Protein AF-A0A2E7MAZ6-F1 (afdb_monomer)

Solvent-accessible surface area (backbone atoms only — not comparable to full-atom values): 38124 Å² total; per-residue (Å²): 131,91,80,91,86,88,82,80,90,71,82,78,74,77,68,75,75,77,74,72,50,47,67,46,66,62,36,92,78,31,41,30,35,18,23,50,68,28,89,86,17,39,74,61,74,89,71,84,34,80,37,63,70,67,78,43,42,62,88,30,71,50,80,45,67,41,84,49,76,41,51,55,92,92,40,78,37,49,43,38,35,44,38,34,33,34,31,38,34,52,65,90,69,90,69,79,79,62,50,73,58,41,80,72,74,73,48,91,46,25,34,45,19,65,44,19,26,48,25,20,28,66,75,26,93,89,30,35,40,25,44,26,57,47,80,55,88,68,59,26,36,26,27,42,31,35,39,46,25,19,40,65,92,64,86,26,36,32,24,39,29,40,40,40,36,54,72,79,35,33,36,37,28,35,28,68,35,34,69,30,88,37,93,74,45,26,20,38,23,58,19,24,24,34,39,33,61,42,86,44,60,47,69,80,42,51,55,37,63,75,54,49,60,69,30,18,37,28,39,40,60,54,66,95,82,68,68,82,74,85,77,90,84,93,80,76,97,74,89,80,89,80,88,85,89,79,94,77,93,75,94,75,91,74,73,81,78,77,82,76,78,90,83,69,58,58,76,54,71,69,78,63,32,69,90,69,40,76,42,70,74,42,62,69,34,27,72,73,42,74,64,55,80,72,83,44,46,24,24,55,85,79,66,57,34,79,82,37,46,68,59,73,76,81,56,26,49,76,75,38,25,74,44,45,78,43,79,68,30,23,69,83,40,73,59,55,82,74,79,48,47,22,27,40,79,82,57,54,47,68,88,40,49,72,61,71,72,84,54,23,50,74,77,43,22,78,43,43,82,38,75,64,31,21,68,80,39,70,54,53,81,74,84,44,42,20,30,43,84,83,58,65,31,74,46,76,44,64,57,69,72,82,54,16,59,60,78,44,23,79,45,55,73,39,74,68,37,25,67,78,36,76,62,57,79,76,84,46,48,24,29,45,85,77,64,60,36,72,54,80,50,68,59,70,71,82,49,18,53,61,77,47,20,80,43,41,81,39,70,64,30,26,70,76,42,70,54,49,79,81,72,48,54,21,28,48,85,82,57,60,37,71,41,74,51,69,56,70,73,82,52,18,58,61,75,50,22,80,42,48,85,36,72,74,30,29,72,74,42,79,63,59,58,76,71,83,54,54,21,29,51,85,82,62,53,48,68,79,84,82,86,87,89,88,84,90,87,86,88,85,90,82,90,85,81,87,83,91,89,81,90,86,88,90,82,81,89,82,87,84,88,82,86,87,86,83,84,87,90,83,88,81,89,84,86,83,89,87,81,90,82,91,82,90,82,91,84,91,88,86,88,87,85,92,77,90,82,89,86,90,83,88,84,90,84,92,81,82,88,80,90,80,85,133

Sequence (614 aa):
MLRFLCCLLTPFLFLPCMAHAATGGPDSFGYTWADSSSSEGPSFNYLFAPGSDLELDDDDTAVVDIGFDFEFYGTLYSQVRVQSNGAITFGDSSSQLPYYNSCPMESSSPVAAPFWDDLDPSNSSSGGVYAGTTGVAPNRIFIAEWWLVMNFGDTGDVSVQVQLHEADNHLEFHYQDVDLDSGDQDQGASATIGIGDGVTFSDYSCNTAQVADSMAIGYFPPIDGAATGSGGDTAGDVTDDDSDTGSGGTTDDTPAPPPAPLDCIDTDLDGQCQDTDCDDWDPLVYPGATEVCDGFDNNCDGQVDEGYDLDNDGWATCDGDCDDQDWTLRPDAAEICDGIDNNCDGSSDEGFDADGDGWSTCEGDCDDSSWAVHPNASESCNGADDNCDGSVDEGADADNDGWSSCDGDCDDTNELVSPTTPEECNGLDDNCDGAIDESEDNDGDGWSVCDGDCNDNLAGIHPGASEVCDGLDTDCDGINNDASDADGDGFSSCDGDCNDDSIEVFPGAVEVPDDGIDQDCDGSDEQAGSAPDETEEDNPEETSDNPDQHEEFDDYFEAPDTEDDEAPVYTGAVLGCSCSVGRASIVSPHQLGGLALFMGLLPLRRRRSRSKAT

Foldseek 3Di:
DDDDDDDDDDPPPPPPPLDDFDKDDPWPLGKIKTKCSDPPWDFFDDDDAPFDFPLAFFFGKDKDAQCDFFADSNDTARIWIDTQQQKIFTDDDPDRDDQQADVQHADQTWIAGLWGHRWGQVPQPPWGWHWHWDDDPPWIKTKIWGPQIAHPPAQFGFTKMKIATNPQNKIKIHGQDQPRVDVCCGQNLQTWGWTDGNPIIDTPDHNHNDHHHRMMMMMHGHDPPPRPPDDDDDDDDDDDDDDDDDDDDDDDDDDDDDPDDDDFDQQCPLPDGPVQFPDSNDSQAGQQHDADQDQDNSNPPPDHRPPQQQCPLPAGVVNQFPDSNDSQADLPHDADLDQDNRNSPPDHPPPQQQCPLPAGVSNQFPDSNDNQADLPHDQDLDFDPRNNPVDHSPADQQCPLPDHVNNQFPDSNDNQAECPHDADLDQDNRNNPPDGRDDDLQCPLPADVSNQFPDSVDNQAEQPHAADLPQDNRNNPPDHRPHDQQCPLPAHVNNQFPCSVDNQAEQPHDADAPPPDHRNNPPDRDHDDDDDDDDDDDDDDDDDDDDDDDDDDDDDDDDDDDDDDDDDDDDDDDDDDDDDDDDDDDDDDDDDDDDDDDDDDDDDDDDDDDDDDD

Nearest PDB structures (foldseek):
  7oui-assembly1_o  TM=1.399E-01  e=5.921E-01  Arabidopsis thaliana
  3zo9-assembly1_B  TM=2.564E-01  e=7.587E+00  Mycolicibacterium smegmatis
  6w0p-assembly1_B  TM=2.300E-01  e=8.457E+00  gut metagenome

Structure (mmCIF, N/CA/C/O backbone):
data_AF-A0A2E7MAZ6-F1
#
_entry.id   AF-A0A2E7MAZ6-F1
#
loop_
_atom_site.group_PDB
_atom_site.id
_atom_site.type_symbol
_atom_site.label_atom_id
_atom_site.label_alt_id
_atom_site.label_comp_id
_atom_site.label_asym_id
_atom_site.label_entity_id
_atom_site.label_seq_id
_atom_site.pdbx_PDB_ins_code
_atom_site.Cartn_x
_atom_site.Cartn_y
_atom_site.Cartn_z
_atom_site.occupancy
_atom_site.B_iso_or_equiv
_atom_site.auth_seq_id
_atom_site.auth_comp_id
_atom_site.auth_asym_id
_atom_site.auth_atom_id
_atom_site.pdbx_PDB_model_num
ATOM 1 N N . MET A 1 1 ? 45.938 56.607 -20.551 1.00 33.94 1 MET A N 1
ATOM 2 C CA . MET A 1 1 ? 45.201 56.629 -21.837 1.00 33.94 1 MET A CA 1
ATOM 3 C C . MET A 1 1 ? 44.448 55.316 -21.945 1.00 33.94 1 MET A C 1
ATOM 5 O O . MET A 1 1 ? 45.128 54.330 -21.743 1.00 33.94 1 MET A O 1
ATOM 9 N N . LEU A 1 2 ? 43.146 55.345 -22.286 1.00 35.81 2 LEU A N 1
ATOM 10 C CA . LEU A 1 2 ? 42.372 54.296 -22.999 1.00 35.81 2 LEU A CA 1
ATOM 11 C C . LEU A 1 2 ? 42.392 52.839 -22.439 1.00 35.81 2 LEU A C 1
ATOM 13 O O . LEU A 1 2 ? 43.455 52.286 -22.223 1.00 35.81 2 LEU A O 1
ATOM 17 N N . ARG A 1 3 ? 41.277 52.107 -22.268 1.00 35.22 3 ARG A N 1
ATOM 18 C CA . ARG A 1 3 ? 39.833 52.343 -22.511 1.00 35.22 3 ARG A CA 1
ATOM 19 C C . ARG A 1 3 ? 38.990 51.550 -21.494 1.00 35.22 3 ARG A C 1
ATOM 21 O O . ARG A 1 3 ? 39.388 50.466 -21.092 1.00 35.22 3 ARG A O 1
ATOM 28 N N . PHE A 1 4 ? 37.798 52.061 -21.185 1.00 39.59 4 PHE A N 1
ATOM 29 C CA . PHE A 1 4 ? 36.647 51.247 -20.768 1.00 39.59 4 PHE A CA 1
ATOM 30 C C . PHE A 1 4 ? 36.133 50.421 -21.959 1.00 39.59 4 PHE A C 1
ATOM 32 O O . PHE A 1 4 ? 36.041 50.975 -23.058 1.00 39.59 4 PHE A O 1
ATOM 39 N N . LEU A 1 5 ? 35.665 49.192 -21.725 1.00 37.31 5 LEU A N 1
ATOM 40 C CA . LEU A 1 5 ? 34.431 48.708 -22.354 1.00 37.31 5 LEU A CA 1
ATOM 41 C C . LEU A 1 5 ? 33.752 47.644 -21.480 1.00 37.31 5 LEU A C 1
ATOM 43 O O . LEU A 1 5 ? 34.419 46.913 -20.757 1.00 37.31 5 LEU A O 1
ATOM 47 N N . CYS A 1 6 ? 32.424 47.622 -21.537 1.00 34.53 6 CYS A N 1
ATOM 48 C CA . CYS A 1 6 ? 31.530 46.751 -20.784 1.00 34.53 6 CYS A CA 1
ATOM 49 C C . CYS A 1 6 ? 30.925 45.702 -21.731 1.00 34.53 6 CYS A C 1
ATOM 51 O O . CYS A 1 6 ? 30.492 46.082 -22.816 1.00 34.53 6 CYS A O 1
ATOM 53 N N . CYS A 1 7 ? 30.857 44.445 -21.289 1.00 31.42 7 CYS A N 1
ATOM 54 C CA . CYS A 1 7 ? 29.905 43.415 -21.726 1.00 31.42 7 CYS A CA 1
ATOM 55 C C . CYS A 1 7 ? 29.538 42.646 -20.444 1.00 31.42 7 CYS A C 1
ATOM 57 O O . CYS A 1 7 ? 30.427 42.114 -19.788 1.00 31.42 7 CYS A O 1
ATOM 59 N N . LEU A 1 8 ? 28.348 42.871 -19.885 1.00 35.19 8 LEU A N 1
ATOM 60 C CA . LEU A 1 8 ? 27.109 42.139 -20.189 1.00 35.19 8 LEU A CA 1
ATOM 61 C C . LEU A 1 8 ? 27.181 40.677 -19.737 1.00 35.19 8 LEU A C 1
ATOM 63 O O . LEU A 1 8 ? 27.746 39.835 -20.427 1.00 35.19 8 LEU A O 1
ATOM 67 N N . LEU A 1 9 ? 26.560 40.413 -18.581 1.00 39.41 9 LEU A N 1
ATOM 68 C CA . LEU A 1 9 ? 26.116 39.072 -18.227 1.00 39.41 9 LEU A CA 1
ATOM 69 C C . LEU A 1 9 ? 25.079 38.621 -19.258 1.00 39.41 9 LEU A C 1
ATOM 71 O O . LEU A 1 9 ? 24.109 39.335 -19.513 1.00 39.41 9 LEU A O 1
ATOM 75 N N . THR A 1 10 ? 25.258 37.417 -19.775 1.00 39.41 10 THR A N 1
ATOM 76 C CA . THR A 1 10 ? 24.179 36.591 -20.314 1.00 39.41 10 THR A CA 1
ATOM 77 C C . THR A 1 10 ? 24.001 35.423 -19.351 1.00 39.41 10 THR A C 1
ATOM 79 O O . THR A 1 10 ? 25.006 34.771 -19.051 1.00 39.41 10 THR A O 1
ATOM 82 N N . PRO A 1 11 ? 22.786 35.129 -18.857 1.00 39.31 11 PRO A N 1
ATOM 83 C CA . PRO A 1 11 ? 22.536 33.800 -18.330 1.00 39.31 11 PRO A CA 1
ATOM 84 C C . PRO A 1 11 ? 22.680 32.834 -19.508 1.00 39.31 11 PRO A C 1
ATOM 86 O O . PRO A 1 11 ? 22.062 33.037 -20.555 1.00 39.31 11 PRO A O 1
ATOM 89 N N . PHE A 1 12 ? 23.518 31.811 -19.361 1.00 40.22 12 PHE A N 1
ATOM 90 C CA . PHE A 1 12 ? 23.311 30.610 -20.156 1.00 40.22 12 PHE A CA 1
ATOM 91 C C . PHE A 1 12 ? 21.953 30.070 -19.713 1.00 40.22 12 PHE A C 1
ATOM 93 O O . PHE A 1 12 ? 21.807 29.677 -18.556 1.00 40.22 12 PHE A O 1
ATOM 100 N N . LEU A 1 13 ? 20.960 30.086 -20.608 1.00 36.66 13 LEU A N 1
ATOM 101 C CA . LEU A 1 13 ? 19.926 29.072 -20.497 1.00 36.66 13 LEU A CA 1
ATOM 102 C C . LEU A 1 13 ? 20.668 27.745 -20.627 1.00 36.66 13 LEU A C 1
ATOM 104 O O . LEU A 1 13 ? 21.260 27.472 -21.672 1.00 36.66 13 LEU A O 1
ATOM 108 N N . PHE A 1 14 ? 20.621 26.940 -19.571 1.00 38.75 14 PHE A N 1
ATOM 109 C CA . PHE A 1 14 ? 20.530 25.512 -19.788 1.00 38.75 14 PHE A CA 1
ATOM 110 C C . PHE A 1 14 ? 19.242 25.324 -20.592 1.00 38.75 14 PHE A C 1
ATOM 112 O O . PHE A 1 14 ? 18.145 25.429 -20.048 1.00 38.75 14 PHE A O 1
ATOM 119 N N . LEU A 1 15 ? 19.374 25.125 -21.906 1.00 33.94 15 LEU A N 1
ATOM 120 C CA . LEU A 1 15 ? 18.470 24.165 -22.514 1.00 33.94 15 LEU A CA 1
ATOM 121 C C . LEU A 1 15 ? 18.765 22.864 -21.757 1.00 33.94 15 LEU A C 1
ATOM 123 O O . LEU A 1 15 ? 19.952 22.517 -21.676 1.00 33.94 15 LEU A O 1
ATOM 127 N N . PRO A 1 16 ? 17.766 22.168 -21.188 1.00 36.06 16 PRO A N 1
ATOM 128 C CA . PRO A 1 16 ? 17.973 20.753 -20.944 1.00 36.06 16 PRO A CA 1
ATOM 129 C C . PRO A 1 16 ? 18.446 20.164 -22.274 1.00 36.06 16 PRO A C 1
ATOM 131 O O . PRO A 1 16 ? 17.926 20.519 -23.340 1.00 36.06 16 PRO A O 1
ATOM 134 N N . CYS A 1 17 ? 19.479 19.324 -22.231 1.00 33.56 17 CYS A N 1
ATOM 135 C CA . CYS A 1 17 ? 19.662 18.417 -23.347 1.00 33.56 17 CYS A CA 1
ATOM 136 C C . CYS A 1 17 ? 18.341 17.658 -23.434 1.00 33.56 17 CYS A C 1
ATOM 138 O O . CYS A 1 17 ? 17.930 17.080 -22.432 1.00 33.56 17 CYS A O 1
ATOM 140 N N . MET A 1 18 ? 17.646 17.734 -24.570 1.00 36.84 18 MET A N 1
ATOM 141 C CA . MET A 1 18 ? 16.598 16.759 -24.829 1.00 36.84 18 MET A CA 1
ATOM 142 C C . MET A 1 18 ? 17.312 15.415 -24.760 1.00 36.84 18 MET A C 1
ATOM 144 O O . MET A 1 18 ? 18.215 15.171 -25.567 1.00 36.84 18 MET A O 1
ATOM 148 N N . ALA A 1 19 ? 17.001 14.626 -23.730 1.00 43.47 19 ALA A N 1
ATOM 149 C CA . ALA A 1 19 ? 17.324 13.216 -23.749 1.00 43.47 19 ALA A CA 1
ATOM 150 C C . ALA A 1 19 ? 16.700 12.680 -25.040 1.00 43.47 19 ALA A C 1
ATOM 152 O O . ALA A 1 19 ? 15.557 13.006 -25.367 1.00 43.47 19 ALA A O 1
ATOM 153 N N . HIS A 1 20 ? 17.501 11.992 -25.845 1.00 46.59 20 HIS A N 1
ATOM 154 C CA . HIS A 1 20 ? 16.918 11.194 -26.907 1.00 46.59 20 HIS A CA 1
ATOM 155 C C . HIS A 1 20 ? 16.289 10.002 -26.203 1.00 46.59 20 HIS A C 1
ATOM 157 O O . HIS A 1 20 ? 17.017 9.322 -25.485 1.00 46.59 20 HIS A O 1
ATOM 163 N N . ALA A 1 21 ? 14.992 9.789 -26.429 1.00 57.53 21 ALA A N 1
ATOM 164 C CA . ALA A 1 21 ? 14.319 8.536 -26.126 1.00 57.53 21 ALA A CA 1
ATOM 165 C C . ALA A 1 21 ? 15.233 7.373 -26.525 1.00 57.53 21 ALA A C 1
ATOM 167 O O . ALA A 1 21 ? 15.625 7.285 -27.697 1.00 57.53 21 ALA A O 1
ATOM 168 N N . ALA A 1 22 ? 15.645 6.544 -25.565 1.00 82.88 22 ALA A N 1
ATOM 169 C CA . ALA A 1 22 ? 16.518 5.423 -25.863 1.00 82.88 22 ALA A CA 1
ATOM 170 C C . ALA A 1 22 ? 15.666 4.172 -26.068 1.00 82.88 22 ALA A C 1
ATOM 172 O O . ALA A 1 22 ? 14.971 3.711 -25.164 1.00 82.88 22 ALA A O 1
ATOM 173 N N . THR A 1 23 ? 15.755 3.613 -27.269 1.00 90.62 23 THR A N 1
ATOM 174 C CA . THR A 1 23 ? 15.192 2.310 -27.615 1.00 90.62 23 THR A CA 1
ATOM 175 C C . THR A 1 23 ? 16.257 1.451 -28.289 1.00 90.62 23 THR A C 1
ATOM 177 O O . THR A 1 23 ? 17.228 1.962 -28.864 1.00 90.62 23 THR A O 1
ATOM 180 N N . GLY A 1 24 ? 16.092 0.134 -28.219 1.00 89.94 24 GLY A N 1
ATOM 181 C CA . GLY A 1 24 ? 17.040 -0.812 -28.787 1.00 89.94 24 GLY A CA 1
ATOM 182 C C . GLY A 1 24 ? 16.475 -2.210 -29.006 1.00 89.94 24 GLY A C 1
ATOM 183 O O . GLY A 1 24 ? 15.301 -2.495 -28.773 1.00 89.94 24 GLY A O 1
ATOM 184 N N . GLY A 1 25 ? 17.338 -3.081 -29.526 1.00 86.25 25 GLY A N 1
ATOM 185 C CA . GLY A 1 25 ? 16.929 -4.346 -30.129 1.00 86.25 25 GLY A CA 1
ATOM 186 C C . GLY A 1 25 ? 16.322 -4.167 -31.538 1.00 86.25 25 GLY A C 1
ATOM 187 O O . GLY A 1 25 ? 16.584 -3.156 -32.197 1.00 86.25 25 GLY A O 1
ATOM 188 N N . PRO A 1 26 ? 15.556 -5.156 -32.035 1.00 91.88 26 PRO A N 1
ATOM 189 C CA . PRO A 1 26 ? 15.441 -6.490 -31.457 1.00 91.88 26 PRO A CA 1
ATOM 190 C C . PRO A 1 26 ? 16.802 -7.204 -31.432 1.00 91.88 26 PRO A C 1
ATOM 192 O O . PRO A 1 26 ? 17.619 -7.043 -32.345 1.00 91.88 26 PRO A O 1
ATOM 195 N N . ASP A 1 27 ? 17.058 -7.990 -30.389 1.00 91.88 27 ASP A N 1
ATOM 196 C CA . ASP A 1 27 ? 18.211 -8.895 -30.349 1.00 91.88 27 ASP A CA 1
ATOM 197 C C . ASP A 1 27 ? 18.035 -10.103 -31.306 1.00 91.88 27 ASP A C 1
ATOM 199 O O . ASP A 1 27 ? 17.100 -10.163 -32.109 1.00 91.88 27 ASP A O 1
ATOM 203 N N . SER A 1 28 ? 18.948 -11.085 -31.280 1.00 91.06 28 SER A N 1
ATOM 204 C CA . SER A 1 28 ? 18.840 -12.255 -32.172 1.00 91.06 28 SER A CA 1
ATOM 205 C C . SER A 1 28 ? 17.736 -13.258 -31.815 1.00 91.06 28 SER A C 1
ATOM 207 O O . SER A 1 28 ? 17.499 -14.171 -32.611 1.00 91.06 28 SER A O 1
ATOM 209 N N . PHE A 1 29 ? 17.069 -13.105 -30.670 1.00 91.75 29 PHE A N 1
ATOM 210 C CA . PHE A 1 29 ? 15.860 -13.848 -30.312 1.00 91.75 29 PHE A CA 1
ATOM 211 C C . PHE A 1 29 ? 14.602 -13.058 -30.696 1.00 91.75 29 PHE A C 1
ATOM 213 O O . PHE A 1 29 ? 13.668 -13.623 -31.266 1.00 91.75 29 PHE A O 1
ATOM 220 N N . GLY A 1 30 ? 14.621 -11.750 -30.440 1.00 93.00 30 GLY A N 1
ATOM 221 C CA . GLY A 1 30 ? 13.570 -10.802 -30.777 1.00 93.00 30 GLY A CA 1
ATOM 222 C C . GLY A 1 30 ? 13.240 -9.780 -29.684 1.00 93.00 30 GLY A C 1
ATOM 223 O O . GLY A 1 30 ? 12.324 -8.996 -29.906 1.00 93.00 30 GLY A O 1
ATOM 224 N N . TYR A 1 31 ? 13.943 -9.762 -28.541 1.00 94.81 31 TYR A N 1
ATOM 225 C CA . TYR A 1 31 ? 13.659 -8.801 -27.463 1.00 94.81 31 TYR A CA 1
ATOM 226 C C . TYR A 1 31 ? 14.038 -7.377 -27.868 1.00 94.81 31 TYR A C 1
ATOM 228 O O . TYR A 1 31 ? 15.185 -7.128 -28.259 1.00 94.81 31 TYR A O 1
ATOM 236 N N . THR A 1 32 ? 13.102 -6.445 -27.717 1.00 95.75 32 THR A N 1
ATOM 237 C CA . THR A 1 32 ? 13.339 -4.996 -27.778 1.00 95.75 32 THR A CA 1
ATOM 238 C C . THR A 1 32 ? 13.430 -4.411 -26.373 1.00 95.75 32 THR A C 1
ATOM 240 O O . THR A 1 32 ? 13.006 -5.032 -25.399 1.00 95.75 32 THR A O 1
ATOM 243 N N . TRP A 1 33 ? 13.995 -3.212 -26.258 1.00 96.25 33 TRP A N 1
ATOM 244 C CA . TRP A 1 33 ? 13.977 -2.446 -25.016 1.00 96.25 33 TRP A CA 1
ATOM 245 C C . TRP A 1 33 ? 13.695 -0.970 -25.262 1.00 96.25 33 TRP A C 1
ATOM 247 O O . TRP A 1 33 ? 14.012 -0.435 -26.329 1.00 96.25 33 TRP A O 1
ATOM 257 N N . ALA A 1 34 ? 13.135 -0.313 -24.252 1.00 95.19 34 ALA A N 1
ATOM 258 C CA . ALA A 1 34 ? 12.908 1.125 -24.219 1.00 95.19 34 ALA A CA 1
ATOM 259 C C . ALA A 1 34 ? 13.096 1.647 -22.790 1.00 95.19 34 ALA A C 1
ATOM 261 O O . ALA A 1 34 ? 12.712 0.980 -21.828 1.00 95.19 34 ALA A O 1
ATOM 262 N N . ASP A 1 35 ? 13.707 2.823 -22.645 1.00 95.69 35 ASP A N 1
ATOM 263 C CA . ASP A 1 35 ? 13.816 3.498 -21.351 1.00 95.69 35 ASP A CA 1
ATOM 264 C C . ASP A 1 35 ? 12.685 4.500 -21.111 1.00 95.69 35 ASP A C 1
ATOM 266 O O . ASP A 1 35 ? 12.005 4.930 -22.042 1.00 95.69 35 ASP A O 1
ATOM 270 N N . SER A 1 36 ? 12.516 4.914 -19.856 1.00 93.75 36 SER A N 1
ATOM 271 C CA . SER A 1 36 ? 11.483 5.854 -19.402 1.00 93.75 36 SER A CA 1
ATOM 272 C C . SER A 1 36 ? 11.622 7.287 -19.954 1.00 93.75 36 SER A C 1
ATOM 274 O O . SER A 1 36 ? 10.976 8.209 -19.454 1.00 93.75 36 SER A O 1
ATOM 276 N N . SER A 1 37 ? 12.498 7.519 -20.942 1.00 90.44 37 SER A N 1
ATOM 277 C CA . SER A 1 37 ? 12.533 8.744 -21.753 1.00 90.44 37 SER A CA 1
ATOM 278 C C . SER A 1 37 ? 11.914 8.568 -23.150 1.00 90.44 37 SER A C 1
ATOM 280 O O . SER A 1 37 ? 11.806 9.544 -23.897 1.00 90.44 37 SER A O 1
ATOM 282 N N . SER A 1 38 ? 11.497 7.345 -23.489 1.00 89.00 38 SER A N 1
ATOM 283 C CA . SER A 1 38 ? 10.732 6.962 -24.678 1.00 89.00 38 SER A CA 1
ATOM 284 C C . SER A 1 38 ? 9.235 6.838 -24.373 1.00 89.00 38 SER A C 1
ATOM 286 O O . SER A 1 38 ? 8.864 6.606 -23.228 1.00 89.00 38 SER A O 1
ATOM 288 N N . SER A 1 39 ? 8.381 6.959 -25.395 1.00 85.25 39 SER A N 1
ATOM 289 C CA . SER A 1 39 ? 6.942 6.643 -25.300 1.00 85.25 39 SER A CA 1
ATOM 290 C C . SER A 1 39 ? 6.704 5.152 -25.056 1.00 85.25 39 SER A C 1
ATOM 292 O O . SER A 1 39 ? 5.852 4.786 -24.261 1.00 85.25 39 SER A O 1
ATOM 294 N N . GLU A 1 40 ? 7.531 4.310 -25.678 1.00 84.19 40 GLU A N 1
ATOM 295 C CA . GLU A 1 40 ? 7.463 2.843 -25.586 1.00 84.19 40 GLU A CA 1
ATOM 296 C C . GLU A 1 40 ? 8.086 2.289 -24.293 1.00 84.19 40 GLU A C 1
ATOM 298 O O . GLU A 1 40 ? 8.207 1.077 -24.125 1.00 84.19 40 GLU A O 1
ATOM 303 N N . GLY A 1 41 ? 8.614 3.166 -23.436 1.00 87.06 41 GLY A N 1
ATOM 304 C CA . GLY A 1 41 ? 9.313 2.791 -22.214 1.00 87.06 41 GLY A CA 1
ATOM 305 C C . GLY A 1 41 ? 8.395 2.824 -20.996 1.00 87.06 41 GLY A C 1
ATOM 306 O O . GLY A 1 41 ? 7.466 3.631 -20.946 1.00 87.06 41 GLY A O 1
ATOM 307 N N . PRO A 1 42 ? 8.665 1.995 -19.978 1.00 92.75 42 PRO A N 1
ATOM 308 C CA . PRO A 1 42 ? 7.859 1.984 -18.771 1.00 92.75 42 PRO A CA 1
ATOM 309 C C . PRO A 1 42 ? 8.036 3.275 -17.971 1.00 92.75 42 PRO A C 1
ATOM 311 O O . PRO A 1 42 ? 9.103 3.899 -17.969 1.00 92.75 42 PRO A O 1
ATOM 314 N N . SER A 1 43 ? 6.993 3.662 -17.240 1.00 93.44 43 SER A N 1
ATOM 315 C CA . SER A 1 43 ? 7.111 4.718 -16.234 1.00 93.44 43 SER A CA 1
ATOM 316 C C . SER A 1 43 ? 7.919 4.223 -15.028 1.00 93.44 43 SER A C 1
ATOM 318 O O . SER A 1 43 ? 7.917 3.036 -14.710 1.00 93.44 43 SER A O 1
ATOM 320 N N . PHE A 1 44 ? 8.623 5.124 -14.339 1.00 94.31 44 PHE A N 1
ATOM 321 C CA . PHE A 1 44 ? 9.321 4.755 -13.108 1.00 94.31 44 PHE A CA 1
ATOM 322 C C . PHE A 1 44 ? 8.325 4.459 -11.979 1.00 94.31 44 PHE A C 1
ATOM 324 O O . PHE A 1 44 ? 7.597 5.350 -11.539 1.00 94.31 44 PHE A O 1
ATOM 331 N N . ASN A 1 45 ? 8.348 3.220 -11.489 1.00 92.56 45 ASN A N 1
ATOM 332 C CA . ASN A 1 45 ? 7.486 2.707 -10.432 1.00 92.56 45 ASN A CA 1
ATOM 333 C C . ASN A 1 45 ? 8.278 1.758 -9.515 1.00 92.56 45 ASN A C 1
ATOM 335 O O . ASN A 1 45 ? 8.411 0.559 -9.777 1.00 92.56 45 ASN A O 1
ATOM 339 N N . TYR A 1 46 ? 8.850 2.300 -8.438 1.00 91.81 46 TYR A N 1
ATOM 340 C CA . TYR A 1 46 ? 9.627 1.509 -7.485 1.00 91.81 46 TYR A CA 1
ATOM 341 C C . TYR A 1 46 ? 8.717 0.785 -6.484 1.00 91.81 46 TYR A C 1
ATOM 343 O O . TYR A 1 46 ? 7.893 1.424 -5.830 1.00 91.81 46 TYR A O 1
ATOM 351 N N . LEU A 1 47 ? 8.862 -0.538 -6.358 1.00 92.62 47 LEU A N 1
ATOM 352 C CA . LEU A 1 47 ? 7.944 -1.396 -5.609 1.00 92.62 47 LEU A CA 1
ATOM 353 C C . LEU A 1 47 ? 8.729 -2.229 -4.597 1.00 92.62 47 LEU A C 1
ATOM 355 O O . LEU A 1 47 ? 9.526 -3.077 -4.979 1.00 92.62 47 LEU A O 1
ATOM 359 N N . PHE A 1 48 ? 8.463 -2.045 -3.305 1.00 90.25 48 PHE A N 1
ATOM 360 C CA . PHE A 1 48 ? 9.134 -2.837 -2.274 1.00 90.25 48 PHE A CA 1
ATOM 361 C C . PHE A 1 48 ? 8.779 -4.323 -2.398 1.00 90.25 48 PHE A C 1
ATOM 363 O O . PHE A 1 48 ? 7.600 -4.698 -2.388 1.00 90.25 48 PHE A O 1
ATOM 370 N N . ALA A 1 49 ? 9.791 -5.185 -2.483 1.00 93.88 49 ALA A N 1
ATOM 371 C CA . ALA A 1 49 ? 9.573 -6.620 -2.603 1.00 93.88 49 ALA A CA 1
ATOM 372 C C . ALA A 1 49 ? 8.919 -7.180 -1.316 1.00 93.88 49 ALA A C 1
ATOM 374 O O . ALA A 1 49 ? 9.455 -6.994 -0.223 1.00 93.88 49 ALA A O 1
ATOM 375 N N . PRO A 1 50 ? 7.805 -7.938 -1.395 1.00 84.50 50 PRO A N 1
ATOM 376 C CA . PRO A 1 50 ? 7.028 -8.360 -0.217 1.00 84.50 50 PRO A CA 1
ATOM 377 C C . PRO A 1 50 ? 7.672 -9.493 0.613 1.00 84.50 50 PRO A C 1
ATOM 379 O O . PRO A 1 50 ? 7.023 -10.091 1.475 1.00 84.50 50 PRO A O 1
ATOM 382 N N . GLY A 1 51 ? 8.930 -9.840 0.331 1.00 83.62 51 GLY A N 1
ATOM 383 C CA . GLY A 1 51 ? 9.685 -10.879 1.029 1.00 83.62 51 GLY A CA 1
ATOM 384 C C . GLY A 1 51 ? 10.435 -10.367 2.261 1.00 83.62 51 GLY A C 1
ATOM 385 O O . GLY A 1 51 ? 10.531 -9.171 2.521 1.00 83.62 51 GLY A O 1
ATOM 386 N N . SER A 1 52 ? 11.020 -11.291 3.023 1.00 88.88 52 SER A N 1
ATOM 387 C CA . SER A 1 52 ? 12.088 -10.931 3.961 1.00 88.88 52 SER A CA 1
ATOM 388 C C . SER A 1 52 ? 13.402 -10.704 3.213 1.00 88.88 52 SER A C 1
ATOM 390 O O . SER A 1 52 ? 13.564 -11.173 2.086 1.00 88.88 52 SER A O 1
ATOM 392 N N . ASP A 1 53 ? 14.361 -10.065 3.885 1.00 93.75 53 ASP A N 1
ATOM 393 C CA . ASP A 1 53 ? 15.761 -10.063 3.456 1.00 93.75 53 ASP A CA 1
ATOM 394 C C . ASP A 1 53 ? 16.221 -11.509 3.191 1.00 93.75 53 ASP A C 1
ATOM 396 O O . ASP A 1 53 ? 15.883 -12.433 3.945 1.00 93.75 53 ASP A O 1
ATOM 400 N N . LEU A 1 54 ? 16.941 -11.702 2.090 1.00 95.50 54 LEU A N 1
ATOM 401 C CA . LEU A 1 54 ? 17.528 -12.973 1.679 1.00 95.50 54 LEU A CA 1
ATOM 402 C C . LEU A 1 54 ? 18.824 -13.289 2.449 1.00 95.50 54 LEU A C 1
ATOM 404 O O . LEU A 1 54 ? 19.335 -14.400 2.312 1.00 95.50 54 LEU A O 1
ATOM 408 N N . GLU A 1 55 ? 19.330 -12.345 3.257 1.00 94.50 55 GLU A N 1
ATOM 409 C CA . GLU A 1 55 ? 20.549 -12.453 4.076 1.00 94.50 55 GLU A CA 1
ATOM 410 C C . GLU A 1 55 ? 21.790 -12.854 3.244 1.00 94.50 55 GLU A C 1
ATOM 412 O O . GLU A 1 55 ? 22.605 -13.668 3.683 1.00 94.50 55 GLU A O 1
ATOM 417 N N . LEU A 1 56 ? 21.925 -12.309 2.025 1.00 94.25 56 LEU A N 1
ATOM 418 C CA . LEU A 1 56 ? 23.049 -12.611 1.129 1.00 94.25 56 LEU A CA 1
ATOM 419 C C . LEU A 1 56 ? 24.368 -12.014 1.646 1.00 94.25 56 LEU A C 1
ATOM 421 O O . LEU A 1 56 ? 24.454 -10.815 1.916 1.00 94.25 56 LEU A O 1
ATOM 425 N N . ASP A 1 57 ? 25.408 -12.847 1.718 1.00 93.00 57 ASP A N 1
ATOM 426 C CA . ASP A 1 57 ? 26.790 -12.396 1.910 1.00 93.00 57 ASP A CA 1
ATOM 427 C C . ASP A 1 57 ? 27.372 -11.790 0.600 1.00 93.00 57 ASP A C 1
ATOM 429 O O . ASP A 1 57 ? 26.775 -11.880 -0.478 1.00 93.00 57 ASP A O 1
ATOM 433 N N . ASP A 1 58 ? 28.566 -11.192 0.694 1.00 91.38 58 ASP A N 1
ATOM 434 C CA . ASP A 1 58 ? 29.443 -10.890 -0.451 1.00 91.38 58 ASP A CA 1
ATOM 435 C C . ASP A 1 58 ? 29.635 -12.129 -1.350 1.00 91.38 58 ASP A C 1
ATOM 437 O O . ASP A 1 58 ? 29.956 -13.220 -0.860 1.00 91.38 58 ASP A O 1
ATOM 441 N N . ASP A 1 59 ? 29.465 -11.953 -2.663 1.00 91.44 59 ASP A N 1
ATOM 442 C CA . ASP A 1 59 ? 29.559 -13.016 -3.669 1.00 91.44 59 ASP A CA 1
ATOM 443 C C . ASP A 1 59 ? 28.649 -14.243 -3.326 1.00 91.44 59 ASP A C 1
ATOM 445 O O . ASP A 1 59 ? 29.099 -15.396 -3.383 1.00 91.44 59 ASP A O 1
ATOM 449 N N . ASP A 1 60 ? 27.363 -14.029 -2.994 1.00 93.19 60 ASP A N 1
ATOM 450 C CA . ASP A 1 60 ? 26.383 -15.092 -2.654 1.00 93.19 60 ASP A CA 1
ATOM 451 C C . ASP A 1 60 ? 25.063 -15.046 -3.467 1.00 93.19 60 ASP A C 1
ATOM 453 O O . ASP A 1 60 ? 24.770 -14.096 -4.197 1.00 93.19 60 ASP A O 1
ATOM 457 N N . THR A 1 61 ? 24.257 -16.119 -3.395 1.00 93.88 61 THR A N 1
ATOM 458 C CA . THR A 1 61 ? 23.007 -16.281 -4.163 1.00 93.88 61 THR A CA 1
ATOM 459 C C . THR A 1 61 ? 21.910 -17.054 -3.415 1.00 93.88 61 THR A C 1
ATOM 461 O O . THR A 1 61 ? 22.167 -18.120 -2.848 1.00 93.88 61 THR A O 1
ATOM 464 N N . ALA A 1 62 ? 20.652 -16.631 -3.560 1.00 94.12 62 ALA A N 1
ATOM 465 C CA . ALA A 1 62 ? 19.464 -17.355 -3.093 1.00 94.12 62 ALA A CA 1
ATOM 466 C C . ALA A 1 62 ? 18.585 -17.815 -4.268 1.00 94.12 62 ALA A C 1
ATOM 468 O O . ALA A 1 62 ? 18.570 -17.196 -5.329 1.00 94.12 62 ALA A O 1
ATOM 469 N N . VAL A 1 63 ? 17.844 -18.914 -4.088 1.00 94.31 63 VAL A N 1
ATOM 470 C CA . VAL A 1 63 ? 16.817 -19.370 -5.045 1.00 94.31 63 VAL A CA 1
ATOM 471 C C . VAL A 1 63 ? 15.453 -18.952 -4.522 1.00 94.31 63 VAL A C 1
ATOM 473 O O . VAL A 1 63 ? 15.150 -19.222 -3.360 1.00 94.31 63 VAL A O 1
ATOM 476 N N . VAL A 1 64 ? 14.646 -18.328 -5.377 1.00 95.38 64 VAL A N 1
ATOM 477 C CA . VAL A 1 64 ? 13.339 -17.760 -5.030 1.00 95.38 64 VAL A CA 1
ATOM 478 C C . VAL A 1 64 ? 12.298 -18.238 -6.045 1.00 95.38 64 VAL A C 1
ATOM 480 O O . VAL A 1 64 ? 12.573 -18.289 -7.246 1.00 95.38 64 VAL A O 1
ATOM 483 N N . ASP A 1 65 ? 11.114 -18.620 -5.563 1.00 95.81 65 ASP A N 1
ATOM 484 C CA . ASP A 1 65 ? 9.961 -18.945 -6.409 1.00 95.81 65 ASP A CA 1
ATOM 485 C C . ASP A 1 65 ? 9.384 -17.658 -7.028 1.00 95.81 65 ASP A C 1
ATOM 487 O O . ASP A 1 65 ? 9.138 -16.688 -6.316 1.00 95.81 65 ASP A O 1
ATOM 491 N N . ILE A 1 66 ? 9.130 -17.658 -8.342 1.00 97.19 66 ILE A N 1
ATOM 492 C CA . ILE A 1 66 ? 8.542 -16.514 -9.077 1.00 97.19 66 ILE A CA 1
ATOM 493 C C . ILE A 1 66 ? 7.052 -16.340 -8.724 1.00 97.19 66 ILE A C 1
ATOM 495 O O . ILE A 1 66 ? 6.485 -15.255 -8.823 1.00 97.19 66 ILE A O 1
ATOM 499 N N . GLY A 1 67 ? 6.398 -17.427 -8.303 1.00 95.06 67 GLY A N 1
ATOM 500 C CA . GLY A 1 67 ? 4.963 -17.492 -8.005 1.00 95.06 67 GLY A CA 1
ATOM 501 C C . GLY A 1 67 ? 4.080 -17.797 -9.224 1.00 95.06 67 GLY A C 1
ATOM 502 O O . GLY A 1 67 ? 2.956 -18.278 -9.052 1.00 95.06 67 GLY A O 1
ATOM 503 N N . PHE A 1 68 ? 4.592 -17.599 -10.438 1.00 96.31 68 PHE A N 1
ATOM 504 C CA . PHE A 1 68 ? 3.971 -17.938 -11.722 1.00 96.31 68 PHE A CA 1
ATOM 505 C C . PHE A 1 68 ? 5.007 -18.535 -12.692 1.00 96.31 68 PHE A C 1
ATOM 507 O O . PHE A 1 68 ? 6.200 -18.551 -12.388 1.00 96.31 68 PHE A O 1
ATOM 514 N N . ASP A 1 69 ? 4.543 -19.071 -13.824 1.00 95.94 69 ASP A N 1
ATOM 515 C CA . ASP A 1 69 ? 5.415 -19.518 -14.916 1.00 95.94 69 ASP A CA 1
ATOM 516 C C . ASP A 1 69 ? 5.705 -18.307 -15.825 1.00 95.94 69 ASP A C 1
ATOM 518 O O . ASP A 1 69 ? 4.799 -17.828 -16.499 1.00 95.94 69 ASP A O 1
ATOM 522 N N . PHE A 1 70 ? 6.945 -17.814 -15.831 1.00 97.25 70 PHE A N 1
ATOM 523 C CA . PHE A 1 70 ? 7.407 -16.673 -16.634 1.00 97.25 70 PHE A CA 1
ATOM 524 C C . PHE A 1 70 ? 8.203 -17.148 -17.856 1.00 97.25 70 PHE A C 1
ATOM 526 O O . PHE A 1 70 ? 9.136 -17.946 -17.715 1.00 97.25 70 PHE A O 1
ATOM 533 N N . GLU A 1 71 ? 7.862 -16.671 -19.051 1.00 96.12 71 GLU A N 1
ATOM 534 C CA . GLU A 1 71 ? 8.555 -17.003 -20.299 1.00 96.12 71 GLU A CA 1
ATOM 535 C C . GLU A 1 71 ? 9.717 -16.044 -20.581 1.00 96.12 71 GLU A C 1
ATOM 537 O O . GLU A 1 71 ? 9.529 -14.890 -20.952 1.00 96.12 71 GLU A O 1
ATOM 542 N N . PHE A 1 72 ? 10.945 -16.551 -20.476 1.00 96.19 72 PHE A N 1
ATOM 543 C CA . PHE A 1 72 ? 12.159 -15.799 -20.782 1.00 96.19 72 PHE A CA 1
ATOM 544 C C . PHE A 1 72 ? 12.923 -16.490 -21.913 1.00 96.19 72 PHE A C 1
ATOM 546 O O . PHE A 1 72 ? 13.271 -17.669 -21.805 1.00 96.19 72 PHE A O 1
ATOM 553 N N . TYR A 1 73 ? 13.150 -15.782 -23.026 1.00 94.94 73 TYR A N 1
ATOM 554 C CA . TYR A 1 73 ? 13.790 -16.333 -24.235 1.00 94.94 73 TYR A CA 1
ATOM 555 C C . TYR A 1 73 ? 13.182 -17.677 -24.701 1.00 94.94 73 TYR A C 1
ATOM 557 O O . TYR A 1 73 ? 13.881 -18.636 -25.042 1.00 94.94 73 TYR A O 1
ATOM 565 N N . GLY A 1 74 ? 11.847 -17.765 -24.710 1.00 92.38 74 GLY A N 1
ATOM 566 C CA . GLY A 1 74 ? 11.122 -18.945 -25.196 1.00 92.38 74 GLY A CA 1
ATOM 567 C C . GLY A 1 74 ? 11.166 -20.152 -24.251 1.00 92.38 74 GLY A C 1
ATOM 568 O O . GLY A 1 74 ? 10.932 -21.287 -24.677 1.00 92.38 74 GLY A O 1
ATOM 569 N N . THR A 1 75 ? 11.554 -19.943 -22.989 1.00 93.12 75 THR A N 1
ATOM 570 C CA . THR A 1 75 ? 11.611 -20.977 -21.950 1.00 93.12 75 THR A CA 1
ATOM 571 C C . THR A 1 75 ? 10.840 -20.517 -20.718 1.00 93.12 75 THR A C 1
ATOM 573 O O . THR A 1 75 ? 11.082 -19.432 -20.203 1.00 93.12 75 THR A O 1
ATOM 576 N N . LEU A 1 76 ? 9.929 -21.362 -20.228 1.00 95.75 76 LEU A N 1
ATOM 577 C CA . LEU A 1 76 ? 9.176 -21.108 -18.999 1.00 95.75 76 LEU A CA 1
ATOM 578 C C . LEU A 1 76 ? 10.021 -21.416 -17.757 1.00 95.75 76 LEU A C 1
ATOM 580 O O . LEU A 1 76 ? 10.606 -22.500 -17.643 1.00 95.75 76 LEU A O 1
ATOM 584 N N . TYR A 1 77 ? 10.016 -20.489 -16.804 1.00 95.38 77 TYR A N 1
ATOM 585 C CA . TYR A 1 77 ? 10.665 -20.596 -15.502 1.00 95.38 77 TYR A CA 1
ATOM 586 C C . TYR A 1 77 ? 9.665 -20.310 -14.384 1.00 95.38 77 TYR A C 1
ATOM 588 O O . TYR A 1 77 ? 8.863 -19.394 -14.491 1.00 95.38 77 TYR A O 1
ATOM 596 N N . SER A 1 78 ? 9.760 -21.055 -13.282 1.00 95.75 78 SER A N 1
ATOM 597 C CA . SER A 1 78 ? 8.989 -20.812 -12.051 1.00 95.75 78 SER A CA 1
ATOM 598 C C . SER A 1 78 ? 9.864 -20.413 -10.856 1.00 95.75 78 SER A C 1
ATOM 600 O O . SER A 1 78 ? 9.359 -20.156 -9.764 1.00 95.75 78 SER A O 1
ATOM 602 N N . GLN A 1 79 ? 11.185 -20.361 -11.058 1.00 94.62 79 GLN A N 1
ATOM 603 C CA . GLN A 1 79 ? 12.194 -19.995 -10.066 1.00 94.62 79 GLN A CA 1
ATOM 604 C C . GLN A 1 79 ? 13.306 -19.168 -10.710 1.00 94.62 79 GLN A C 1
ATOM 606 O O . GLN A 1 79 ? 13.739 -19.463 -11.829 1.00 94.62 79 GLN A O 1
ATOM 611 N N . VAL A 1 80 ? 13.827 -18.205 -9.951 1.00 95.56 80 VAL A N 1
ATOM 612 C CA . VAL A 1 80 ? 15.059 -17.470 -10.265 1.00 95.56 80 VAL A CA 1
ATOM 613 C C . VAL A 1 80 ? 16.104 -17.668 -9.175 1.00 95.56 80 VAL A C 1
ATOM 615 O O . VAL A 1 80 ? 15.802 -18.031 -8.035 1.00 95.56 80 VAL A O 1
ATOM 618 N N . ARG A 1 81 ? 17.360 -17.399 -9.522 1.00 94.81 81 ARG A N 1
ATOM 619 C CA . ARG A 1 81 ? 18.457 -17.217 -8.577 1.00 94.81 81 ARG A CA 1
ATOM 620 C C . ARG A 1 81 ? 18.786 -15.732 -8.480 1.00 94.81 81 ARG A C 1
ATOM 622 O O . ARG A 1 81 ? 19.336 -15.177 -9.429 1.00 94.81 81 ARG A O 1
ATOM 629 N N . VAL A 1 82 ? 18.473 -15.126 -7.338 1.00 96.25 82 VAL A N 1
ATOM 630 C CA . VAL A 1 82 ? 18.872 -13.757 -6.974 1.00 96.25 82 VAL A CA 1
ATOM 631 C C . VAL A 1 82 ? 20.296 -13.797 -6.416 1.00 96.25 82 VAL A C 1
ATOM 633 O O . VAL A 1 82 ? 20.679 -14.778 -5.776 1.00 96.25 82 VAL A O 1
ATOM 636 N N . GLN A 1 83 ? 21.106 -12.782 -6.707 1.00 94.38 83 GLN A N 1
ATOM 637 C CA . GLN A 1 83 ? 22.546 -12.763 -6.423 1.00 94.38 83 GLN A CA 1
ATOM 638 C C . GLN A 1 83 ? 22.939 -11.433 -5.780 1.00 94.38 83 GLN A C 1
ATOM 640 O O . GLN A 1 83 ? 22.318 -10.420 -6.090 1.00 94.38 83 GLN A O 1
ATOM 645 N N . SER A 1 84 ? 23.981 -11.415 -4.945 1.00 95.06 84 SER A N 1
ATOM 646 C CA . SER A 1 84 ? 24.530 -10.185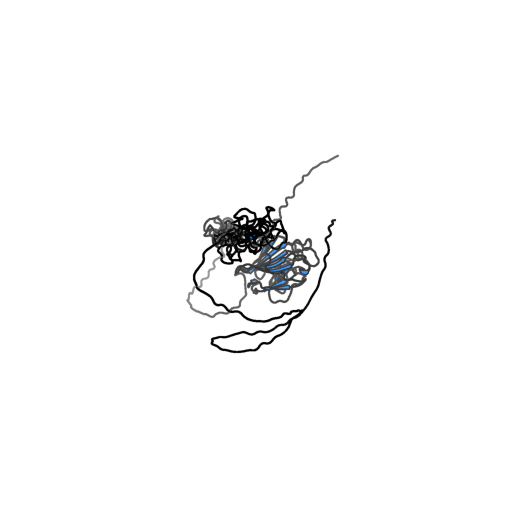 -4.347 1.00 95.06 84 SER A CA 1
ATOM 647 C C . SER A 1 84 ? 24.814 -9.119 -5.412 1.00 95.06 84 SER A C 1
ATOM 649 O O . SER A 1 84 ? 24.346 -7.991 -5.304 1.00 95.06 84 SER A O 1
ATOM 651 N N . ASN A 1 85 ? 25.459 -9.546 -6.501 1.00 94.31 85 ASN A N 1
ATOM 652 C CA . ASN A 1 85 ? 26.038 -8.749 -7.587 1.00 94.31 85 ASN A CA 1
ATOM 653 C C . ASN A 1 85 ? 25.000 -8.173 -8.585 1.00 94.31 85 ASN A C 1
ATOM 655 O O . ASN A 1 85 ? 25.214 -8.223 -9.797 1.00 94.31 85 ASN A O 1
ATOM 659 N N . GLY A 1 86 ? 23.847 -7.690 -8.103 1.00 95.19 86 GLY A N 1
ATOM 660 C CA . GLY A 1 86 ? 22.891 -6.869 -8.870 1.00 95.19 86 GLY A CA 1
ATOM 661 C C . GLY A 1 86 ? 22.239 -7.528 -10.095 1.00 95.19 86 GLY A C 1
ATOM 662 O O . GLY A 1 86 ? 21.926 -6.848 -11.078 1.00 95.19 86 GLY A O 1
ATOM 663 N N . ALA A 1 87 ? 22.065 -8.855 -10.075 1.00 96.00 87 ALA A N 1
ATOM 664 C CA . ALA A 1 87 ? 21.507 -9.621 -11.191 1.00 96.00 87 ALA A CA 1
ATOM 665 C C . ALA A 1 87 ? 20.760 -10.896 -10.763 1.00 96.00 87 ALA A C 1
ATOM 667 O O . ALA A 1 87 ? 21.167 -11.593 -9.829 1.00 96.00 87 ALA A O 1
ATOM 668 N N . ILE A 1 88 ? 19.736 -11.276 -11.531 1.00 96.44 88 ILE A N 1
ATOM 669 C CA . ILE A 1 88 ? 19.068 -12.583 -11.442 1.00 96.44 88 ILE A CA 1
ATOM 670 C C . ILE A 1 88 ? 19.511 -13.520 -12.574 1.00 96.44 88 ILE A C 1
ATOM 672 O O . ILE A 1 88 ? 19.849 -13.085 -13.675 1.00 96.44 88 ILE A O 1
ATOM 676 N N . THR A 1 89 ? 19.486 -14.829 -12.321 1.00 95.00 89 THR A N 1
ATOM 677 C CA . THR A 1 89 ? 19.675 -15.869 -13.351 1.00 95.00 89 THR A CA 1
ATOM 678 C C . THR A 1 89 ? 18.547 -16.895 -13.330 1.00 95.00 89 THR A C 1
ATOM 680 O O . THR A 1 89 ? 17.982 -17.190 -12.274 1.00 95.00 89 THR A O 1
ATOM 683 N N . PHE A 1 90 ? 18.225 -17.459 -14.494 1.00 93.25 90 PHE A N 1
ATOM 684 C CA . PHE A 1 90 ? 17.122 -18.407 -14.659 1.00 93.25 90 PHE A CA 1
ATOM 685 C C . PHE A 1 90 ? 17.628 -19.852 -14.834 1.00 93.25 90 PHE A C 1
ATOM 687 O O . PHE A 1 90 ? 18.581 -20.123 -15.570 1.00 93.25 90 PHE A O 1
ATOM 694 N N . GLY A 1 91 ? 16.946 -20.803 -14.187 1.00 81.56 91 GLY A N 1
ATOM 695 C CA . GLY A 1 91 ? 17.186 -22.246 -14.321 1.00 81.56 91 GLY A CA 1
ATOM 696 C C . GLY A 1 91 ? 18.232 -22.867 -13.376 1.00 81.56 91 GLY A C 1
ATOM 697 O O . GLY A 1 91 ? 18.877 -22.211 -12.562 1.00 81.56 91 GLY A O 1
ATOM 698 N N . ASP A 1 92 ? 18.407 -24.189 -13.502 1.00 65.44 92 ASP A N 1
ATOM 699 C CA . ASP A 1 92 ? 19.147 -25.060 -12.563 1.00 65.44 92 ASP A CA 1
ATOM 700 C C . ASP A 1 92 ? 20.681 -24.864 -12.516 1.00 65.44 92 ASP A C 1
ATOM 702 O O . ASP A 1 92 ? 21.400 -25.622 -11.852 1.00 65.44 92 ASP A O 1
ATOM 706 N N . SER A 1 93 ? 21.240 -23.899 -13.248 1.00 59.22 93 SER A N 1
ATOM 707 C CA . SER A 1 93 ? 22.689 -23.703 -13.300 1.00 59.22 93 SER A CA 1
ATOM 708 C C . SER A 1 93 ? 23.234 -23.190 -11.965 1.00 59.22 93 SER A C 1
ATOM 710 O O . SER A 1 93 ? 22.866 -22.117 -11.495 1.00 59.22 93 SER A O 1
ATOM 712 N N . SER A 1 94 ? 24.179 -23.925 -11.373 1.00 57.31 94 SER A N 1
ATOM 713 C CA . SER A 1 94 ? 24.871 -23.538 -10.134 1.00 57.31 94 SER A CA 1
ATOM 714 C C . SER A 1 94 ? 25.988 -22.503 -10.354 1.00 57.31 94 SER A C 1
ATOM 716 O O . SER A 1 94 ? 26.978 -22.506 -9.622 1.00 57.31 94 SER A O 1
ATOM 718 N N . SER A 1 95 ? 25.910 -21.717 -11.426 1.00 65.06 95 SER A N 1
ATOM 719 C CA . SER A 1 95 ? 26.903 -20.716 -11.812 1.00 65.06 95 SER A CA 1
ATOM 720 C C . SER A 1 95 ? 26.408 -19.334 -11.421 1.00 65.06 95 SER A C 1
ATOM 722 O O . SER A 1 95 ? 25.758 -18.660 -12.211 1.00 65.06 95 SER A O 1
ATOM 724 N N . GLN A 1 96 ? 26.750 -18.949 -10.195 1.00 78.25 96 GLN A N 1
ATOM 725 C CA . GLN A 1 96 ? 26.811 -17.556 -9.772 1.00 78.25 96 GLN A CA 1
ATOM 726 C C . GLN A 1 96 ? 27.610 -16.728 -10.790 1.00 78.25 96 GLN A C 1
ATOM 728 O O . GLN A 1 96 ? 28.661 -17.172 -11.274 1.00 78.25 96 GLN A O 1
ATOM 733 N N . LEU A 1 97 ? 27.109 -15.536 -11.102 1.00 85.69 97 LEU A N 1
ATOM 734 C CA . LEU A 1 97 ? 27.812 -14.546 -11.905 1.00 85.69 97 LEU A CA 1
ATOM 735 C C . LEU A 1 97 ? 28.993 -13.974 -11.107 1.00 85.69 97 LEU A C 1
ATOM 737 O O . LEU A 1 97 ? 28.824 -13.627 -9.939 1.00 85.69 97 LEU A O 1
ATOM 741 N N . PRO A 1 98 ? 30.192 -13.870 -11.703 1.00 86.56 98 PRO A N 1
ATOM 742 C CA . PRO A 1 98 ? 31.335 -13.286 -11.014 1.00 86.56 98 PRO A CA 1
ATOM 743 C C . PRO A 1 98 ? 31.096 -11.817 -10.644 1.00 86.56 98 PRO A C 1
ATOM 745 O O . PRO A 1 98 ? 30.467 -11.089 -11.409 1.00 86.56 98 PRO A O 1
ATOM 748 N N . TYR A 1 99 ? 31.704 -11.376 -9.540 1.00 84.88 99 TYR A N 1
ATOM 749 C CA . TYR A 1 99 ? 31.812 -9.963 -9.157 1.00 84.88 99 TYR A CA 1
ATOM 750 C C . TYR A 1 99 ? 32.329 -9.065 -10.299 1.00 84.88 99 TYR A C 1
ATOM 752 O O . TYR A 1 99 ? 31.840 -7.963 -10.520 1.00 84.88 99 TYR A O 1
ATOM 760 N N . TYR A 1 100 ? 33.284 -9.562 -11.100 1.00 85.62 100 TYR A N 1
ATOM 761 C CA . TYR A 1 100 ? 33.715 -8.873 -12.313 1.00 85.62 100 TYR A CA 1
ATOM 762 C C . TYR A 1 100 ? 32.678 -9.084 -13.419 1.00 85.62 100 TYR A C 1
ATOM 764 O O . TYR A 1 100 ? 32.597 -10.155 -14.027 1.00 85.62 100 TYR A O 1
ATOM 772 N N . ASN A 1 101 ? 31.907 -8.040 -13.699 1.00 87.62 101 ASN A N 1
ATOM 773 C CA . ASN A 1 101 ? 30.974 -8.026 -14.816 1.00 87.62 101 ASN A CA 1
ATOM 774 C C . ASN A 1 101 ? 31.672 -8.188 -16.182 1.00 87.62 101 ASN A C 1
ATOM 776 O O . ASN A 1 101 ? 32.902 -8.115 -16.318 1.00 87.62 101 ASN A O 1
ATOM 780 N N . SER A 1 102 ? 30.874 -8.464 -17.217 1.00 90.50 102 SER A N 1
ATOM 781 C CA . SER A 1 102 ? 31.360 -8.618 -18.594 1.00 90.50 102 SER A CA 1
ATOM 782 C C . SER A 1 102 ? 30.896 -7.478 -19.492 1.00 90.50 102 SER A C 1
ATOM 784 O O . SER A 1 102 ? 29.783 -6.978 -19.360 1.00 90.50 102 SER A O 1
ATOM 786 N N . CYS A 1 103 ? 31.762 -7.100 -20.431 1.00 88.62 103 CYS A N 1
ATOM 787 C CA . CYS A 1 103 ? 31.547 -6.025 -21.392 1.00 88.62 103 CYS A CA 1
ATOM 788 C C . CYS A 1 103 ? 32.039 -6.439 -22.798 1.00 88.62 103 CYS A C 1
ATOM 790 O O . CYS A 1 103 ? 33.260 -6.462 -23.021 1.00 88.62 103 CYS A O 1
ATOM 792 N N . PRO A 1 104 ? 31.148 -6.752 -23.766 1.00 88.19 104 PRO A N 1
ATOM 793 C CA . PRO A 1 104 ? 29.679 -6.839 -23.646 1.00 88.19 104 PRO A CA 1
ATOM 794 C C . PRO A 1 104 ? 29.228 -7.952 -22.684 1.00 88.19 104 PRO A C 1
ATOM 796 O O . PRO A 1 104 ? 30.064 -8.744 -22.225 1.00 88.19 104 PRO A O 1
ATOM 799 N N . MET A 1 105 ? 27.932 -8.023 -22.375 1.00 90.94 105 MET A N 1
ATOM 800 C CA . MET A 1 105 ? 27.403 -9.060 -21.488 1.00 90.94 105 MET A CA 1
ATOM 801 C C . MET A 1 105 ? 27.719 -10.464 -22.022 1.00 90.94 105 MET A C 1
ATOM 803 O O . MET A 1 105 ? 27.495 -10.781 -23.186 1.00 90.94 105 MET A O 1
ATOM 807 N N . GLU A 1 106 ? 28.258 -11.314 -21.149 1.00 88.25 106 GLU A N 1
ATOM 808 C CA . GLU A 1 106 ? 28.533 -12.723 -21.427 1.00 88.25 106 GLU A CA 1
ATOM 809 C C . GLU A 1 106 ? 28.213 -13.524 -20.158 1.00 88.25 106 GLU A C 1
ATOM 811 O O . GLU A 1 106 ? 28.815 -13.314 -19.103 1.00 88.25 106 GLU A O 1
ATOM 816 N N . SER A 1 107 ? 27.281 -14.466 -20.263 1.00 87.88 107 SER A N 1
ATOM 817 C CA . SER A 1 107 ? 26.899 -15.405 -19.204 1.00 87.88 107 SER A CA 1
ATOM 818 C C . SER A 1 107 ? 26.745 -16.807 -19.797 1.00 87.88 107 SER A C 1
ATOM 820 O O . SER A 1 107 ? 26.416 -16.959 -20.969 1.00 87.88 107 SER A O 1
ATOM 822 N N . SER A 1 108 ? 26.970 -17.859 -19.006 1.00 87.06 108 SER A N 1
ATOM 823 C CA . SER A 1 108 ? 26.641 -19.239 -19.411 1.00 87.06 108 SER A CA 1
ATOM 824 C C . SER A 1 108 ? 25.195 -19.642 -19.107 1.00 87.06 108 SER A C 1
ATOM 826 O O . SER A 1 108 ? 24.807 -20.775 -19.396 1.00 87.06 108 SER A O 1
ATOM 828 N N . SER A 1 109 ? 24.444 -18.743 -18.477 1.00 89.19 109 SER A N 1
ATOM 829 C CA . SER A 1 109 ? 23.087 -18.935 -17.974 1.00 89.19 109 SER A CA 1
ATOM 830 C C . SER A 1 109 ? 22.216 -17.759 -18.409 1.00 89.19 109 SER A C 1
ATOM 832 O O . SER A 1 109 ? 22.732 -16.637 -18.442 1.00 89.19 109 SER A O 1
ATOM 834 N N . PRO A 1 110 ? 20.916 -17.964 -18.673 1.00 94.12 110 PRO A N 1
ATOM 835 C CA . PRO A 1 110 ? 20.012 -16.852 -18.904 1.00 94.12 110 PRO A CA 1
ATOM 836 C C . PRO A 1 110 ? 20.020 -15.900 -17.705 1.00 94.12 110 PRO A C 1
ATOM 838 O O . PRO A 1 110 ? 20.011 -16.345 -16.552 1.00 94.12 110 PRO A O 1
ATOM 841 N N . VAL A 1 111 ? 20.091 -14.603 -17.980 1.00 94.94 111 VAL A N 1
ATOM 842 C CA . VAL A 1 111 ? 20.394 -13.541 -17.017 1.00 94.94 111 VAL A CA 1
ATOM 843 C C . VAL A 1 111 ? 19.531 -12.316 -17.293 1.00 94.94 111 VAL A C 1
ATOM 845 O O . VAL A 1 111 ? 19.336 -11.944 -18.449 1.00 94.94 111 VAL A O 1
ATOM 848 N N . ALA A 1 112 ? 19.071 -11.667 -16.226 1.00 97.25 112 ALA A N 1
ATOM 849 C CA . ALA A 1 112 ? 18.609 -10.287 -16.263 1.00 97.25 112 ALA A CA 1
ATOM 850 C C . ALA A 1 112 ? 19.372 -9.498 -15.191 1.00 97.25 112 ALA A C 1
ATOM 852 O O . ALA A 1 112 ? 19.401 -9.883 -14.019 1.00 97.25 112 ALA A O 1
ATOM 853 N N . ALA A 1 113 ? 20.051 -8.437 -15.611 1.00 97.06 113 ALA A N 1
ATOM 854 C CA . ALA A 1 113 ? 20.970 -7.662 -14.791 1.00 97.06 113 ALA A CA 1
ATOM 855 C C . ALA A 1 113 ? 20.558 -6.182 -14.797 1.00 97.06 113 ALA A C 1
ATOM 857 O O . ALA A 1 113 ? 20.955 -5.463 -15.718 1.00 97.06 113 ALA A O 1
ATOM 858 N N . PRO A 1 114 ? 19.795 -5.710 -13.791 1.00 97.38 114 PRO A N 1
ATOM 859 C CA . PRO A 1 114 ? 19.541 -4.284 -13.616 1.00 97.38 114 PRO A CA 1
ATOM 860 C C . PRO A 1 114 ? 20.820 -3.506 -13.280 1.00 97.38 114 PRO A C 1
ATOM 862 O O . PRO A 1 114 ? 20.949 -2.361 -13.709 1.00 97.38 114 PRO A O 1
ATOM 865 N N . PHE A 1 115 ? 21.769 -4.104 -12.546 1.00 96.56 115 PHE A N 1
ATOM 866 C CA . PHE A 1 115 ? 23.010 -3.438 -12.135 1.00 96.56 115 PHE A CA 1
ATOM 867 C C . PHE A 1 115 ? 24.129 -4.453 -11.830 1.00 96.56 115 PHE A C 1
ATOM 869 O O . PHE A 1 115 ? 24.560 -4.589 -10.689 1.00 96.56 115 PHE A O 1
ATOM 876 N N . TRP A 1 116 ? 24.608 -5.213 -12.824 1.00 95.81 116 TRP A N 1
ATOM 877 C CA . TRP A 1 116 ? 25.653 -6.212 -12.554 1.00 95.81 116 TRP A CA 1
ATOM 878 C C . TRP A 1 116 ? 27.008 -5.539 -12.302 1.00 95.81 116 TRP A C 1
ATOM 880 O O . TRP A 1 116 ? 27.659 -5.053 -13.233 1.00 95.81 116 TRP A O 1
ATOM 890 N N . ASP A 1 117 ? 27.420 -5.536 -11.035 1.00 93.88 117 ASP A N 1
ATOM 891 C CA . ASP A 1 117 ? 28.687 -5.019 -10.506 1.00 93.88 117 ASP A CA 1
ATOM 892 C C . ASP A 1 117 ? 29.056 -5.745 -9.187 1.00 93.88 117 ASP A C 1
ATOM 894 O O . ASP A 1 117 ? 28.312 -6.610 -8.719 1.00 93.88 117 ASP A O 1
ATOM 898 N N . ASP A 1 118 ? 30.203 -5.406 -8.600 1.00 93.00 118 ASP A N 1
ATOM 899 C CA . ASP A 1 118 ? 30.771 -5.956 -7.355 1.00 93.00 118 ASP A CA 1
ATOM 900 C C . ASP A 1 118 ? 30.001 -5.442 -6.109 1.00 93.00 118 ASP A C 1
ATOM 902 O O . ASP A 1 118 ? 30.456 -4.540 -5.409 1.00 93.00 118 ASP A O 1
ATOM 906 N N . LEU A 1 119 ? 28.774 -5.928 -5.872 1.00 93.94 119 LEU A N 1
ATOM 907 C CA . LEU A 1 119 ? 27.899 -5.480 -4.771 1.00 93.94 119 LEU A CA 1
ATOM 908 C C . LEU A 1 119 ? 27.987 -6.391 -3.529 1.00 93.94 119 LEU A C 1
ATOM 910 O O . LEU A 1 119 ? 27.859 -7.611 -3.631 1.00 93.94 119 LEU A O 1
ATOM 914 N N . ASP A 1 120 ? 28.095 -5.781 -2.343 1.00 93.06 120 ASP A N 1
ATOM 915 C CA . ASP A 1 120 ? 28.253 -6.440 -1.035 1.00 93.06 120 ASP A CA 1
ATOM 916 C C . ASP A 1 120 ? 27.110 -6.057 -0.065 1.00 93.06 120 ASP A C 1
ATOM 918 O O . ASP A 1 120 ? 27.232 -5.096 0.709 1.00 93.06 120 ASP A O 1
ATOM 922 N N . PRO A 1 121 ? 25.997 -6.820 -0.048 1.00 93.81 121 PRO A N 1
ATOM 923 C CA . PRO A 1 121 ? 24.898 -6.599 0.891 1.00 93.81 121 PRO A CA 1
ATOM 924 C C . PRO A 1 121 ? 25.301 -6.814 2.359 1.00 93.81 121 PRO A C 1
ATOM 926 O O . PRO A 1 121 ? 24.711 -6.205 3.250 1.00 93.81 121 PRO A O 1
ATOM 929 N N . SER A 1 122 ? 26.336 -7.617 2.638 1.00 91.50 122 SER A N 1
ATOM 930 C CA . SER A 1 122 ? 26.778 -7.927 4.010 1.00 91.50 122 SER A CA 1
ATOM 931 C C . SER A 1 122 ? 27.369 -6.716 4.746 1.00 91.50 122 SER A C 1
ATOM 933 O O . SER A 1 122 ? 27.421 -6.681 5.983 1.00 91.50 122 SER A O 1
ATOM 935 N N . ASN A 1 123 ? 27.810 -5.711 3.987 1.00 86.44 123 ASN A N 1
ATOM 936 C CA . ASN A 1 123 ? 28.385 -4.465 4.484 1.00 86.44 123 ASN A CA 1
ATOM 937 C C . ASN A 1 123 ? 27.370 -3.299 4.501 1.00 86.44 123 ASN A C 1
ATOM 939 O O . ASN A 1 123 ? 27.670 -2.238 5.061 1.00 86.44 123 ASN A O 1
ATOM 943 N N . SER A 1 124 ? 26.155 -3.490 3.972 1.00 79.56 124 SER A N 1
ATOM 944 C CA . SER A 1 124 ? 25.094 -2.479 4.010 1.00 79.56 124 SER A CA 1
ATOM 945 C C . SER A 1 124 ? 24.595 -2.211 5.429 1.00 79.56 124 SER A C 1
ATOM 947 O O . SER A 1 124 ? 24.258 -3.105 6.201 1.00 79.56 124 SER A O 1
ATOM 949 N N . SER A 1 125 ? 24.533 -0.929 5.799 1.00 72.12 125 SER A N 1
ATOM 950 C CA . SER A 1 125 ? 24.233 -0.532 7.185 1.00 72.12 125 SER A CA 1
ATOM 951 C C . SER A 1 125 ? 22.737 -0.448 7.531 1.00 72.12 125 SER A C 1
ATOM 953 O O . SER A 1 125 ? 22.386 -0.399 8.713 1.00 72.12 125 SER A O 1
ATOM 955 N N . SER A 1 126 ? 21.873 -0.433 6.512 1.00 78.25 126 SER A N 1
ATOM 956 C CA . SER A 1 126 ? 20.404 -0.373 6.616 1.00 78.25 126 SER A CA 1
ATOM 957 C C . SER A 1 126 ? 19.679 -0.948 5.388 1.00 78.25 126 SER A C 1
ATOM 959 O O . SER A 1 126 ? 18.491 -0.689 5.216 1.00 78.25 126 SER A O 1
ATOM 961 N N . GLY A 1 127 ? 20.409 -1.664 4.532 1.00 88.50 127 GLY A N 1
ATOM 962 C CA . GLY A 1 127 ? 19.950 -2.222 3.261 1.00 88.50 127 GLY A CA 1
ATOM 963 C C . GLY A 1 127 ? 20.097 -3.739 3.216 1.00 88.50 127 GLY A C 1
ATOM 964 O O . GLY A 1 127 ? 20.623 -4.325 4.163 1.00 88.50 127 GLY A O 1
ATOM 965 N N . GLY A 1 128 ? 19.657 -4.351 2.121 1.00 94.88 128 GLY A N 1
ATOM 966 C CA . GLY A 1 128 ? 19.647 -5.801 1.928 1.00 94.88 128 GLY A CA 1
ATOM 967 C C . GLY A 1 128 ? 19.137 -6.191 0.542 1.00 94.88 128 GLY A C 1
ATOM 968 O O . GLY A 1 128 ? 18.868 -5.326 -0.297 1.00 94.88 128 GLY A O 1
ATOM 969 N N . VAL A 1 129 ? 18.998 -7.496 0.302 1.00 97.81 129 VAL A N 1
ATOM 970 C CA . VAL A 1 129 ? 18.442 -8.021 -0.956 1.00 97.81 129 VAL A CA 1
ATOM 971 C C . VAL A 1 129 ? 17.126 -8.717 -0.654 1.00 97.81 129 VAL A C 1
ATOM 973 O O . VAL A 1 129 ? 17.089 -9.659 0.133 1.00 97.81 129 VAL A O 1
ATOM 976 N N . TYR A 1 130 ? 16.050 -8.268 -1.286 1.00 97.81 130 TYR A N 1
ATOM 977 C CA . TYR A 1 130 ? 14.683 -8.714 -1.030 1.00 97.81 130 TYR A CA 1
ATOM 978 C C . TYR A 1 130 ? 14.096 -9.314 -2.306 1.00 97.81 130 TYR A C 1
ATOM 980 O O . TYR A 1 130 ? 14.441 -8.904 -3.413 1.00 97.81 130 TYR A O 1
ATOM 988 N N . ALA A 1 131 ? 13.213 -10.304 -2.181 1.00 97.75 131 ALA A N 1
ATOM 989 C CA . ALA A 1 131 ? 12.498 -10.836 -3.337 1.00 97.75 131 ALA A CA 1
ATOM 990 C C . ALA A 1 131 ? 11.143 -11.433 -2.958 1.00 97.75 131 ALA A C 1
ATOM 992 O O . ALA A 1 131 ? 11.005 -12.075 -1.914 1.00 97.75 131 ALA A O 1
ATOM 993 N N . GLY A 1 132 ? 10.149 -11.265 -3.826 1.00 95.88 132 GLY A N 1
ATOM 994 C CA . GLY A 1 132 ? 8.810 -11.807 -3.621 1.00 95.88 132 GLY A CA 1
ATOM 995 C C . GLY A 1 132 ? 7.829 -11.420 -4.721 1.00 95.88 132 GLY A C 1
ATOM 996 O O . GLY A 1 132 ? 8.107 -10.561 -5.553 1.00 95.88 132 GLY A O 1
ATOM 997 N N . THR A 1 133 ? 6.663 -12.060 -4.712 1.00 97.44 133 THR A N 1
ATOM 998 C CA . THR A 1 133 ? 5.593 -11.826 -5.691 1.00 97.44 133 THR A CA 1
ATOM 999 C C . THR A 1 133 ? 4.464 -11.013 -5.068 1.00 97.44 133 THR A C 1
ATOM 1001 O O . THR A 1 133 ? 3.995 -11.355 -3.982 1.00 97.44 133 THR A O 1
ATOM 1004 N N . THR A 1 134 ? 4.002 -9.981 -5.770 1.00 91.44 134 THR A N 1
ATOM 1005 C CA . THR A 1 134 ? 2.827 -9.171 -5.419 1.00 91.44 134 THR A CA 1
ATOM 1006 C C . THR A 1 134 ? 1.730 -9.283 -6.490 1.00 91.44 134 THR A C 1
ATOM 1008 O O . THR A 1 134 ? 1.934 -9.885 -7.549 1.00 91.44 134 THR A O 1
ATOM 1011 N N . GLY A 1 135 ? 0.553 -8.724 -6.204 1.00 89.12 135 GLY A N 1
ATOM 1012 C CA . GLY A 1 135 ? -0.622 -8.748 -7.078 1.00 89.12 135 GLY A CA 1
ATOM 1013 C C . GLY A 1 135 ? -1.387 -10.077 -7.081 1.00 89.12 135 GLY A C 1
ATOM 1014 O O . GLY A 1 135 ? -1.125 -10.994 -6.296 1.00 89.12 135 GLY A O 1
ATOM 1015 N N . VAL A 1 136 ? -2.355 -10.186 -7.994 1.00 85.94 136 VAL A N 1
ATOM 1016 C CA . VAL A 1 136 ? -3.236 -11.355 -8.162 1.00 85.94 136 VAL A CA 1
ATOM 1017 C C . VAL A 1 136 ? -3.194 -11.871 -9.598 1.00 85.94 136 VAL A C 1
ATOM 1019 O O . VAL A 1 136 ? -3.017 -11.104 -10.539 1.00 85.94 136 VAL A O 1
ATOM 1022 N N . ALA A 1 137 ? -3.335 -13.187 -9.783 1.00 85.19 137 ALA A N 1
ATOM 1023 C CA . ALA A 1 137 ? -3.301 -13.786 -11.118 1.00 85.19 137 ALA A CA 1
ATOM 1024 C C . ALA A 1 137 ? -4.498 -13.301 -11.964 1.00 85.19 137 ALA A C 1
ATOM 1026 O O . ALA A 1 137 ? -5.616 -13.297 -11.439 1.00 85.19 137 ALA A O 1
ATOM 1027 N N . PRO A 1 138 ? -4.316 -12.962 -13.256 1.00 90.50 138 PRO A N 1
ATOM 1028 C CA . PRO A 1 138 ? -3.137 -13.223 -14.095 1.00 90.50 138 PRO A CA 1
ATOM 1029 C C . PRO A 1 138 ? -2.118 -12.066 -14.179 1.00 90.50 138 PRO A C 1
ATOM 1031 O O . PRO A 1 138 ? -1.263 -12.087 -15.057 1.00 90.50 138 PRO A O 1
ATOM 1034 N N . ASN A 1 139 ? -2.206 -11.064 -13.301 1.00 89.81 139 ASN A N 1
ATOM 1035 C CA . ASN A 1 139 ? -1.432 -9.820 -13.370 1.00 89.81 139 ASN A CA 1
ATOM 1036 C C . ASN A 1 139 ? -0.436 -9.700 -12.199 1.00 89.81 139 ASN A C 1
ATOM 1038 O O . ASN A 1 139 ? -0.276 -8.631 -11.610 1.00 89.81 139 ASN A O 1
ATOM 1042 N N . ARG A 1 140 ? 0.202 -10.805 -11.792 1.00 96.38 140 ARG A N 1
ATOM 1043 C CA . ARG A 1 140 ? 1.214 -10.770 -10.724 1.00 96.38 140 ARG A CA 1
ATOM 1044 C C . ARG A 1 140 ? 2.524 -10.168 -11.206 1.00 96.38 140 ARG A C 1
ATOM 1046 O O . ARG A 1 140 ? 2.900 -10.309 -12.368 1.00 96.38 140 ARG A O 1
ATOM 1053 N N . ILE A 1 141 ? 3.246 -9.574 -10.262 1.00 97.31 141 ILE A N 1
ATOM 1054 C CA . ILE A 1 141 ? 4.589 -9.039 -10.477 1.00 97.31 141 ILE A CA 1
ATOM 1055 C C . ILE A 1 141 ? 5.533 -9.734 -9.500 1.00 97.31 141 ILE A C 1
ATOM 1057 O O . ILE A 1 141 ? 5.310 -9.709 -8.287 1.00 97.31 141 ILE A O 1
ATOM 1061 N N . PHE A 1 142 ? 6.581 -10.377 -10.011 1.00 98.44 142 PHE A N 1
ATOM 1062 C CA . PHE A 1 142 ? 7.702 -10.829 -9.187 1.00 98.44 142 PHE A CA 1
ATOM 1063 C C . PHE A 1 142 ? 8.751 -9.725 -9.132 1.00 98.44 142 PHE A C 1
ATOM 1065 O O . PHE A 1 142 ? 9.184 -9.242 -10.173 1.00 98.44 142 PHE A O 1
ATOM 1072 N N . ILE A 1 143 ? 9.184 -9.367 -7.928 1.00 98.62 143 ILE A N 1
ATOM 1073 C CA . ILE A 1 143 ? 10.164 -8.315 -7.675 1.00 98.62 143 ILE A CA 1
ATOM 1074 C C . ILE A 1 143 ? 11.400 -8.959 -7.044 1.00 98.62 143 ILE A C 1
ATOM 1076 O O . ILE A 1 143 ? 11.276 -9.728 -6.086 1.00 98.62 143 ILE A O 1
ATOM 1080 N N . ALA A 1 144 ? 12.588 -8.623 -7.547 1.00 98.25 144 ALA A N 1
ATOM 1081 C CA . ALA A 1 144 ? 13.850 -8.795 -6.830 1.00 98.25 144 ALA A CA 1
ATOM 1082 C C . ALA A 1 144 ? 14.557 -7.438 -6.722 1.00 98.25 144 ALA A C 1
ATOM 1084 O O . ALA A 1 144 ? 14.778 -6.764 -7.727 1.00 98.25 144 ALA A O 1
ATOM 1085 N N . GLU A 1 145 ? 14.886 -7.047 -5.497 1.00 97.88 145 GLU A N 1
ATOM 1086 C CA . GLU A 1 145 ? 15.272 -5.696 -5.098 1.00 97.88 145 GLU A CA 1
ATOM 1087 C C . GLU A 1 145 ? 16.606 -5.725 -4.342 1.00 97.88 145 GLU A C 1
ATOM 1089 O O . GLU A 1 145 ? 16.798 -6.514 -3.417 1.00 97.88 145 GLU A O 1
ATOM 1094 N N . TRP A 1 146 ? 17.516 -4.831 -4.716 1.00 97.62 146 TRP A N 1
ATOM 1095 C CA . TRP A 1 146 ? 18.727 -4.489 -3.978 1.00 97.62 146 TRP A CA 1
ATOM 1096 C C . TRP A 1 146 ? 18.492 -3.102 -3.390 1.00 97.62 146 TRP A C 1
ATOM 1098 O O . TRP A 1 146 ? 18.592 -2.109 -4.108 1.00 97.62 146 TRP A O 1
ATOM 1108 N N . TRP A 1 147 ? 18.126 -3.044 -2.111 1.00 96.69 147 TRP A N 1
ATOM 1109 C CA . TRP A 1 147 ? 17.765 -1.812 -1.409 1.00 96.69 147 TRP A CA 1
ATOM 1110 C C . TRP A 1 147 ? 18.938 -1.326 -0.561 1.00 96.69 147 TRP A C 1
ATOM 1112 O O . TRP A 1 147 ? 19.376 -2.049 0.338 1.00 96.69 147 TRP A O 1
ATOM 1122 N N . LEU A 1 148 ? 19.436 -0.112 -0.816 1.00 94.00 148 LEU A N 1
ATOM 1123 C CA . LEU A 1 148 ? 20.602 0.477 -0.138 1.00 94.00 148 LEU A CA 1
ATOM 1124 C C . LEU A 1 148 ? 21.801 -0.501 -0.070 1.00 94.00 148 LEU A C 1
ATOM 1126 O O . LEU A 1 148 ? 22.416 -0.701 0.989 1.00 94.00 148 LEU A O 1
ATOM 1130 N N . VAL A 1 149 ? 22.115 -1.165 -1.190 1.00 94.62 149 VAL A N 1
ATOM 1131 C CA . VAL A 1 149 ? 23.206 -2.153 -1.291 1.00 94.62 149 VAL A CA 1
ATOM 1132 C C . VAL A 1 149 ? 24.523 -1.465 -1.651 1.00 94.62 149 VAL A C 1
ATOM 1134 O O . VAL A 1 149 ? 24.606 -0.771 -2.658 1.00 94.62 149 VAL A O 1
ATOM 1137 N N . MET A 1 150 ? 25.569 -1.650 -0.842 1.00 91.62 150 MET A N 1
ATOM 1138 C CA . MET A 1 150 ? 26.876 -1.019 -1.073 1.00 91.62 150 MET A CA 1
ATOM 1139 C C . MET A 1 150 ? 27.701 -1.736 -2.149 1.00 91.62 150 MET A C 1
ATOM 1141 O O . MET A 1 150 ? 27.669 -2.959 -2.264 1.00 91.62 150 MET A O 1
ATOM 1145 N N . ASN A 1 151 ? 28.507 -0.974 -2.892 1.00 89.31 151 ASN A N 1
ATOM 1146 C CA . ASN A 1 151 ? 29.553 -1.523 -3.766 1.00 89.31 151 ASN A CA 1
ATOM 1147 C C . ASN A 1 151 ? 30.778 -1.951 -2.925 1.00 89.31 151 ASN A C 1
ATOM 1149 O O . ASN A 1 151 ? 31.115 -1.309 -1.919 1.00 89.31 151 ASN A O 1
ATOM 1153 N N . PHE A 1 152 ? 31.437 -3.049 -3.296 1.00 87.19 152 PHE A N 1
ATOM 1154 C CA . PHE A 1 152 ? 32.456 -3.708 -2.485 1.00 87.19 152 PHE A CA 1
ATOM 1155 C C . PHE A 1 152 ? 33.659 -2.792 -2.214 1.00 87.19 152 PHE A C 1
ATOM 1157 O O . PHE A 1 152 ? 34.465 -2.453 -3.083 1.00 87.19 152 PHE A O 1
ATOM 1164 N N . GLY A 1 153 ? 33.842 -2.445 -0.939 1.00 83.00 153 GLY A N 1
ATOM 1165 C CA . GLY A 1 153 ? 34.970 -1.636 -0.474 1.00 83.00 153 GLY A CA 1
ATOM 1166 C C . GLY A 1 153 ? 34.790 -0.118 -0.583 1.00 83.00 153 GLY A C 1
ATOM 1167 O O . GLY A 1 153 ? 35.695 0.600 -0.139 1.00 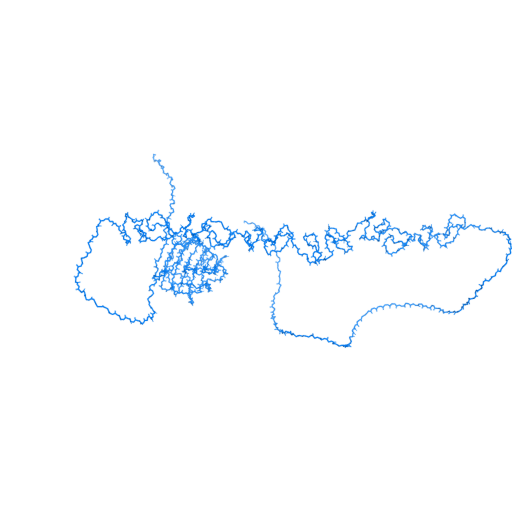83.00 153 GLY A O 1
ATOM 1168 N N . ASP A 1 154 ? 33.646 0.357 -1.079 1.00 81.69 154 ASP A N 1
ATOM 1169 C CA . ASP A 1 154 ? 33.256 1.770 -1.098 1.00 81.69 154 ASP A CA 1
ATOM 1170 C C . ASP A 1 154 ? 32.216 2.094 -0.002 1.00 81.69 154 ASP A C 1
ATOM 1172 O O . ASP A 1 154 ? 32.082 1.361 0.983 1.00 81.69 154 ASP A O 1
ATOM 1176 N N . THR A 1 155 ? 31.583 3.271 -0.075 1.00 80.56 155 THR A N 1
ATOM 1177 C CA . THR A 1 155 ? 30.630 3.758 0.946 1.00 80.56 155 THR A CA 1
ATOM 1178 C C . THR A 1 155 ? 29.297 4.255 0.405 1.00 80.56 155 THR A C 1
ATOM 1180 O O . THR A 1 155 ? 28.429 4.557 1.219 1.00 80.56 155 THR A O 1
ATOM 1183 N N . GLY A 1 156 ? 29.164 4.396 -0.914 1.00 85.38 156 GLY A N 1
ATOM 1184 C CA . GLY A 1 156 ? 27.880 4.657 -1.552 1.00 85.38 156 GLY A CA 1
ATOM 1185 C C . GLY A 1 156 ? 27.106 3.365 -1.755 1.00 85.38 156 GLY A C 1
ATOM 1186 O O . GLY A 1 156 ? 27.693 2.279 -1.834 1.00 85.38 156 GLY A O 1
ATOM 1187 N N . ASP A 1 157 ? 25.795 3.507 -1.833 1.00 91.44 157 ASP A N 1
ATOM 1188 C CA . ASP A 1 157 ? 24.859 2.417 -2.025 1.00 91.44 157 ASP A CA 1
ATOM 1189 C C . ASP A 1 157 ? 23.973 2.647 -3.252 1.00 91.44 157 ASP A C 1
ATOM 1191 O O . ASP A 1 157 ? 23.936 3.735 -3.819 1.00 91.44 157 ASP A O 1
ATOM 1195 N N . VAL A 1 158 ? 23.342 1.573 -3.718 1.00 94.50 158 VAL A N 1
ATOM 1196 C CA . VAL A 1 158 ? 22.463 1.561 -4.885 1.00 94.50 158 VAL A CA 1
ATOM 1197 C C . VAL A 1 158 ? 21.100 1.009 -4.474 1.00 94.50 158 VAL A C 1
ATOM 1199 O O . VAL A 1 158 ? 21.021 0.076 -3.667 1.00 94.50 158 VAL A O 1
ATOM 1202 N N . SER A 1 159 ? 20.030 1.582 -5.027 1.00 96.25 159 SER A N 1
ATOM 1203 C CA . SER A 1 159 ? 18.656 1.105 -4.834 1.00 96.25 159 SER A CA 1
ATOM 1204 C C . SER A 1 159 ? 18.024 0.791 -6.188 1.00 96.25 159 SER A C 1
ATOM 1206 O O . SER A 1 159 ? 17.580 1.685 -6.913 1.00 96.25 159 SER A O 1
ATOM 1208 N N . VAL A 1 160 ? 18.026 -0.493 -6.552 1.00 98.06 160 VAL A N 1
ATOM 1209 C CA . VAL A 1 160 ? 17.607 -1.003 -7.871 1.00 98.06 160 VAL A CA 1
ATOM 1210 C C . VAL A 1 160 ? 16.773 -2.265 -7.745 1.00 98.06 160 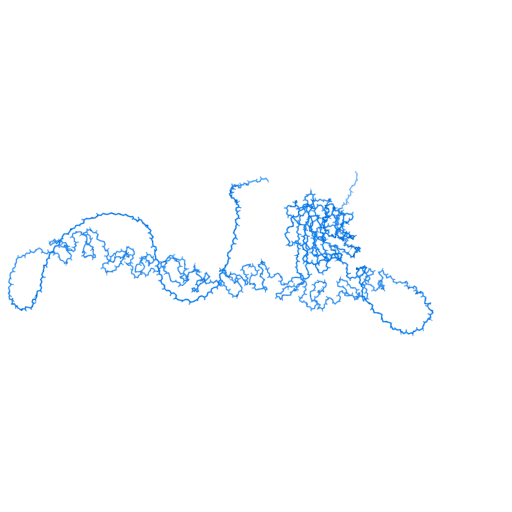VAL A C 1
ATOM 1212 O O . VAL A 1 160 ? 16.923 -3.028 -6.796 1.00 98.06 160 VAL A O 1
ATOM 1215 N N . GLN A 1 161 ? 15.912 -2.512 -8.724 1.00 97.62 161 GLN A N 1
ATOM 1216 C CA . GLN A 1 161 ? 15.070 -3.707 -8.768 1.00 97.62 161 GLN A CA 1
ATOM 1217 C C . GLN A 1 161 ? 14.917 -4.239 -10.194 1.00 97.62 161 GLN A C 1
ATOM 1219 O O . GLN A 1 161 ? 15.053 -3.494 -11.167 1.00 97.62 161 GLN A O 1
ATOM 1224 N N . VAL A 1 162 ? 14.572 -5.521 -10.297 1.00 98.62 162 VAL A N 1
ATOM 1225 C CA . VAL A 1 162 ? 13.979 -6.135 -11.488 1.00 98.62 162 VAL A CA 1
ATOM 1226 C C . VAL A 1 162 ? 12.558 -6.591 -11.166 1.00 98.62 162 VAL A C 1
ATOM 1228 O O . VAL A 1 162 ? 12.334 -7.261 -10.156 1.00 98.62 162 VAL A O 1
ATOM 1231 N N . GLN A 1 163 ? 11.618 -6.241 -12.039 1.00 98.56 163 GLN A N 1
ATOM 1232 C CA . GLN A 1 163 ? 10.243 -6.730 -12.043 1.00 98.56 163 GLN A CA 1
ATOM 1233 C C . GLN A 1 163 ? 10.049 -7.710 -13.205 1.00 98.56 163 GLN A C 1
ATOM 1235 O O . GLN A 1 163 ? 10.548 -7.471 -14.302 1.00 98.56 163 GLN A O 1
ATOM 1240 N N . LEU A 1 164 ? 9.335 -8.811 -12.973 1.00 98.56 164 LEU A N 1
ATOM 1241 C CA . LEU A 1 164 ? 8.858 -9.739 -14.004 1.00 98.56 164 LEU A CA 1
ATOM 1242 C C . LEU A 1 164 ? 7.327 -9.709 -13.982 1.00 98.56 164 LEU A C 1
ATOM 1244 O O . LEU A 1 164 ? 6.752 -9.862 -12.902 1.00 98.56 164 LEU A O 1
ATOM 1248 N N . HIS A 1 165 ? 6.677 -9.553 -15.135 1.00 96.69 165 HIS A N 1
ATOM 1249 C CA . HIS A 1 165 ? 5.225 -9.357 -15.225 1.00 96.69 165 HIS A CA 1
ATOM 1250 C C . HIS A 1 165 ? 4.539 -10.614 -15.786 1.00 96.69 165 HIS A C 1
ATOM 1252 O O . HIS A 1 165 ? 4.964 -11.174 -16.796 1.00 96.69 165 HIS A O 1
ATOM 1258 N N . GLU A 1 166 ? 3.488 -11.096 -15.112 1.00 96.38 166 GLU A N 1
ATOM 1259 C CA . GLU A 1 166 ? 2.794 -12.348 -15.470 1.00 96.38 166 GLU A CA 1
ATOM 1260 C C . GLU A 1 166 ? 1.965 -12.241 -16.763 1.00 96.38 166 GLU A C 1
ATOM 1262 O O . GLU A 1 166 ? 1.831 -13.228 -17.485 1.00 96.38 166 GLU A O 1
ATOM 1267 N N . ALA A 1 167 ? 1.407 -11.062 -17.057 1.00 89.38 167 ALA A N 1
ATOM 1268 C CA . ALA A 1 167 ? 0.382 -10.895 -18.090 1.00 89.38 167 ALA A CA 1
ATOM 1269 C C . ALA A 1 167 ? 0.896 -11.137 -19.525 1.00 89.38 167 ALA A C 1
ATOM 1271 O O . ALA A 1 167 ? 0.182 -11.700 -20.358 1.00 89.38 167 ALA A O 1
ATOM 1272 N N . ASP A 1 168 ? 2.128 -10.717 -19.809 1.00 89.31 168 ASP A N 1
ATOM 1273 C CA . ASP A 1 168 ? 2.729 -10.652 -21.148 1.00 89.31 168 ASP A CA 1
ATOM 1274 C C . ASP A 1 168 ? 4.200 -11.119 -21.197 1.00 89.31 168 ASP A C 1
ATOM 1276 O O . ASP A 1 168 ? 4.768 -11.262 -22.281 1.00 89.31 168 ASP A O 1
ATOM 1280 N N . ASN A 1 169 ? 4.797 -11.441 -20.045 1.00 95.00 169 ASN A N 1
ATOM 1281 C CA . ASN A 1 169 ? 6.194 -11.849 -19.873 1.00 95.00 169 ASN A CA 1
ATOM 1282 C C . ASN A 1 169 ? 7.241 -10.776 -20.231 1.00 95.00 169 ASN A C 1
ATOM 1284 O O . ASN A 1 169 ? 8.387 -11.114 -20.555 1.00 95.00 169 ASN A O 1
ATOM 1288 N N . HIS A 1 170 ? 6.895 -9.487 -20.152 1.00 95.50 170 HIS A N 1
ATOM 1289 C CA . HIS A 1 170 ? 7.919 -8.441 -20.136 1.00 95.50 170 HIS A CA 1
ATOM 1290 C C . HIS A 1 170 ? 8.609 -8.359 -18.762 1.00 95.50 170 HIS A C 1
ATOM 1292 O O . HIS A 1 170 ? 8.141 -8.903 -17.752 1.00 95.50 170 HIS A O 1
ATOM 1298 N N . LEU A 1 171 ? 9.769 -7.703 -18.730 1.00 97.81 171 LEU A N 1
ATOM 1299 C CA . LEU A 1 171 ? 10.468 -7.378 -17.489 1.00 97.81 171 LEU A CA 1
ATOM 1300 C C . LEU A 1 171 ? 10.929 -5.927 -17.482 1.00 97.81 171 LEU A C 1
ATOM 1302 O O . LEU A 1 171 ? 11.252 -5.369 -18.532 1.00 97.81 171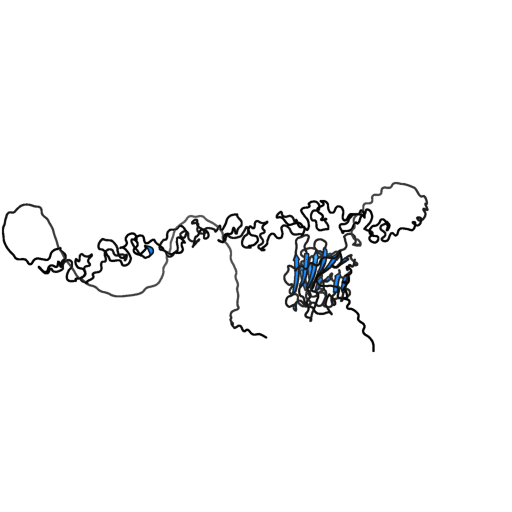 LEU A O 1
ATOM 1306 N N . GLU A 1 172 ? 11.016 -5.345 -16.294 1.00 98.31 172 GLU A N 1
ATOM 1307 C CA . GLU A 1 172 ? 11.420 -3.956 -16.093 1.00 98.31 172 GLU A CA 1
ATOM 1308 C C . GLU A 1 172 ? 12.576 -3.863 -15.095 1.00 98.31 172 GLU A C 1
ATOM 1310 O O . GLU A 1 172 ? 12.617 -4.575 -14.091 1.00 98.31 172 GLU A O 1
ATOM 1315 N N . PHE A 1 173 ? 13.511 -2.949 -15.339 1.00 98.62 173 PHE A N 1
ATOM 1316 C CA . PHE A 1 173 ? 14.498 -2.505 -14.358 1.00 98.62 173 PHE A CA 1
ATOM 1317 C C . PHE A 1 173 ? 14.121 -1.109 -13.875 1.00 98.62 173 PHE A C 1
ATOM 1319 O O . PHE A 1 173 ? 13.868 -0.240 -14.705 1.00 98.62 173 PHE A O 1
ATOM 1326 N N . HIS A 1 174 ? 14.136 -0.870 -12.561 1.00 98.38 174 HIS A N 1
ATOM 1327 C CA . HIS A 1 174 ? 13.888 0.463 -11.992 1.00 98.38 174 HIS A CA 1
ATOM 1328 C C . HIS A 1 174 ? 15.033 0.902 -11.088 1.00 98.38 174 HIS A C 1
ATOM 1330 O O . HIS A 1 174 ? 15.577 0.103 -10.319 1.00 98.38 174 HIS A O 1
ATOM 1336 N N . TYR A 1 175 ? 15.349 2.192 -11.161 1.00 97.81 175 TYR A N 1
ATOM 1337 C CA . TYR A 1 175 ? 16.498 2.829 -10.526 1.00 97.81 175 TYR A CA 1
ATOM 1338 C C . TYR A 1 175 ? 16.008 3.909 -9.554 1.00 97.81 175 TYR A C 1
ATOM 1340 O O . TYR A 1 175 ? 15.687 5.022 -9.965 1.00 97.81 175 TYR A O 1
ATOM 1348 N N . GLN A 1 176 ? 15.903 3.576 -8.266 1.00 96.56 176 GLN A N 1
ATOM 1349 C CA . GLN A 1 176 ? 15.497 4.525 -7.221 1.00 96.56 176 GLN A CA 1
ATOM 1350 C C . GLN A 1 176 ? 16.658 5.420 -6.785 1.00 96.56 176 GLN A C 1
ATOM 1352 O O . GLN A 1 176 ? 16.438 6.603 -6.524 1.00 96.56 176 GLN A O 1
ATOM 1357 N N . ASP A 1 177 ? 17.865 4.863 -6.715 1.00 94.31 177 ASP A N 1
ATOM 1358 C CA . ASP A 1 177 ? 19.095 5.594 -6.411 1.00 94.31 177 ASP A CA 1
ATOM 1359 C C . ASP A 1 177 ? 20.277 4.934 -7.134 1.00 94.31 177 ASP A C 1
ATOM 1361 O O . ASP A 1 177 ? 20.473 3.717 -7.019 1.00 94.31 177 ASP A O 1
ATOM 1365 N N . VAL A 1 178 ? 21.027 5.725 -7.905 1.00 93.81 178 VAL A N 1
ATOM 1366 C CA . VAL A 1 178 ? 22.281 5.336 -8.573 1.00 93.81 178 VAL A CA 1
ATOM 1367 C C . VAL A 1 178 ? 23.396 6.381 -8.385 1.00 93.81 178 VAL A C 1
ATOM 1369 O O . VAL A 1 178 ? 24.350 6.408 -9.175 1.00 93.81 178 VAL A O 1
ATOM 1372 N N . ASP A 1 179 ? 23.310 7.232 -7.357 1.00 91.12 179 ASP A N 1
ATOM 1373 C CA . ASP A 1 179 ? 24.394 8.123 -6.914 1.00 91.12 179 ASP A CA 1
ATOM 1374 C C . ASP A 1 179 ? 25.192 7.437 -5.790 1.00 91.12 179 ASP A C 1
ATOM 1376 O O . ASP A 1 179 ? 24.852 7.501 -4.611 1.00 91.12 179 ASP A O 1
ATOM 1380 N N . LEU A 1 180 ? 26.296 6.773 -6.153 1.00 87.38 180 LEU A N 1
ATOM 1381 C CA . LEU A 1 180 ? 27.137 6.033 -5.207 1.00 87.38 180 LEU A CA 1
ATOM 1382 C C . LEU A 1 180 ? 28.149 6.962 -4.497 1.00 87.38 180 LEU A C 1
ATOM 1384 O O . LEU A 1 180 ? 29.186 6.499 -4.006 1.00 87.38 180 LEU A O 1
ATOM 1388 N N . ASP A 1 181 ? 27.896 8.279 -4.457 1.00 84.62 181 ASP A N 1
ATOM 1389 C CA . ASP A 1 181 ? 28.810 9.314 -3.944 1.00 84.62 181 ASP A CA 1
ATOM 1390 C C . ASP A 1 181 ? 30.215 9.243 -4.620 1.00 84.62 181 ASP A C 1
ATOM 1392 O O . ASP A 1 181 ? 31.223 9.745 -4.094 1.00 84.62 181 ASP A O 1
ATOM 1396 N N . SER A 1 182 ? 30.313 8.601 -5.796 1.00 77.38 182 SER A N 1
ATOM 1397 C CA . SER A 1 182 ? 31.555 8.127 -6.415 1.00 77.38 182 SER A CA 1
ATOM 1398 C C . SER A 1 182 ? 31.475 8.163 -7.944 1.00 77.38 182 SER A C 1
ATOM 1400 O O . SER A 1 182 ? 31.154 7.182 -8.609 1.00 77.38 182 SER A O 1
ATOM 1402 N N . GLY A 1 183 ? 31.895 9.285 -8.534 1.00 73.62 183 GLY A N 1
ATOM 1403 C CA . GLY A 1 183 ? 31.818 9.537 -9.985 1.00 73.62 183 GLY A CA 1
ATOM 1404 C C . GLY A 1 183 ? 32.601 8.610 -10.929 1.00 73.62 183 GLY A C 1
ATOM 1405 O O . GLY A 1 183 ? 32.638 8.894 -12.126 1.00 73.62 183 GLY A O 1
ATOM 1406 N N . ASP A 1 184 ? 33.242 7.553 -10.421 1.00 82.81 184 ASP A N 1
ATOM 1407 C CA . ASP A 1 184 ? 33.784 6.441 -11.218 1.00 82.81 184 ASP A CA 1
ATOM 1408 C C . ASP A 1 184 ? 32.809 5.224 -11.279 1.00 82.81 184 ASP A C 1
ATOM 1410 O O . ASP A 1 184 ? 33.028 4.331 -12.097 1.00 82.81 184 ASP A O 1
ATOM 1414 N N . GLN A 1 185 ? 31.735 5.203 -10.470 1.00 85.38 185 GLN A N 1
ATOM 1415 C CA . GLN A 1 185 ? 30.689 4.162 -10.365 1.00 85.38 185 GLN A CA 1
ATOM 1416 C C . GLN A 1 185 ? 29.253 4.697 -10.573 1.00 85.38 185 GLN A C 1
ATOM 1418 O O . GLN A 1 185 ? 28.416 3.953 -11.093 1.00 85.38 185 GLN A O 1
ATOM 1423 N N . ASP A 1 186 ? 28.976 5.965 -10.224 1.00 90.75 186 ASP A N 1
ATOM 1424 C CA . ASP A 1 186 ? 27.657 6.618 -10.362 1.00 90.75 186 ASP A CA 1
ATOM 1425 C C . ASP A 1 186 ? 26.985 6.331 -11.718 1.00 90.75 186 ASP A C 1
ATOM 1427 O O . ASP A 1 186 ? 27.650 6.240 -12.759 1.00 90.75 186 ASP A O 1
ATOM 1431 N N . GLN A 1 187 ? 25.649 6.263 -11.738 1.00 92.69 187 GLN A N 1
ATOM 1432 C CA . GLN A 1 187 ? 24.841 6.160 -12.968 1.00 92.69 187 GLN A CA 1
ATOM 1433 C C . GLN A 1 187 ? 25.126 4.888 -13.801 1.00 92.69 187 GLN A C 1
ATOM 1435 O O . GLN A 1 187 ? 24.835 4.833 -15.001 1.00 92.69 187 GLN A O 1
ATOM 1440 N N . GLY A 1 188 ? 25.715 3.857 -13.180 1.00 92.12 188 GLY A N 1
ATOM 1441 C CA . GLY A 1 188 ? 26.143 2.621 -13.845 1.00 92.12 188 GLY A CA 1
ATOM 1442 C C . GLY A 1 188 ? 27.487 2.738 -14.577 1.00 92.12 188 GLY A C 1
ATOM 1443 O O . GLY A 1 188 ? 27.751 1.977 -15.508 1.00 92.12 188 GLY A O 1
ATOM 1444 N N . ALA A 1 189 ? 28.357 3.678 -14.186 1.00 93.06 189 ALA A N 1
ATOM 1445 C CA . ALA A 1 189 ? 29.672 3.873 -14.808 1.00 93.06 189 ALA A CA 1
ATOM 1446 C C . ALA A 1 189 ? 30.590 2.639 -14.736 1.00 93.06 189 ALA A C 1
ATOM 1448 O O . ALA A 1 189 ? 31.428 2.464 -15.622 1.00 93.06 189 ALA A O 1
ATOM 1449 N N . SER A 1 190 ? 30.407 1.777 -13.735 1.00 91.75 190 SER A N 1
ATOM 1450 C CA . SER A 1 190 ? 31.106 0.497 -13.563 1.00 91.75 190 SER A CA 1
ATOM 1451 C C . SER A 1 190 ? 30.260 -0.729 -13.923 1.00 91.75 190 SER A C 1
ATOM 1453 O O . SER A 1 190 ? 30.831 -1.776 -14.212 1.00 91.75 190 SER A O 1
ATOM 1455 N N . ALA A 1 191 ? 28.929 -0.612 -13.957 1.00 94.94 191 ALA A N 1
ATOM 1456 C CA . ALA A 1 191 ? 27.998 -1.735 -14.081 1.00 94.94 191 ALA A CA 1
ATOM 1457 C C . ALA A 1 191 ? 27.795 -2.236 -15.528 1.00 94.94 191 ALA A C 1
ATOM 1459 O O . ALA A 1 191 ? 28.047 -1.525 -16.506 1.00 94.94 191 ALA A O 1
ATOM 1460 N N . THR A 1 192 ? 27.275 -3.458 -15.667 1.00 96.19 192 THR A N 1
ATOM 1461 C CA . THR A 1 192 ? 26.711 -3.986 -16.919 1.00 96.19 192 THR A CA 1
ATOM 1462 C C . THR A 1 192 ? 25.206 -4.160 -16.743 1.00 96.19 192 THR A C 1
ATOM 1464 O O . THR A 1 192 ? 24.763 -4.799 -15.789 1.00 96.19 192 THR A O 1
ATOM 1467 N N . ILE A 1 193 ? 24.425 -3.605 -17.670 1.00 97.19 193 ILE A N 1
ATOM 1468 C CA . ILE A 1 193 ? 22.962 -3.565 -17.617 1.00 97.19 193 ILE A CA 1
ATOM 1469 C C . ILE A 1 193 ? 22.408 -4.195 -18.893 1.00 97.19 193 ILE A C 1
ATOM 1471 O O . ILE A 1 193 ? 22.754 -3.767 -19.997 1.00 97.19 193 ILE A O 1
ATOM 1475 N N . GLY A 1 194 ? 21.568 -5.220 -18.759 1.00 96.44 194 GLY A N 1
ATOM 1476 C CA . GLY A 1 194 ? 21.083 -5.986 -19.910 1.00 96.44 194 GLY A CA 1
ATOM 1477 C C . GLY A 1 194 ? 20.379 -7.294 -19.563 1.00 96.44 194 GLY A C 1
ATOM 1478 O O . GLY A 1 194 ? 20.240 -7.666 -18.394 1.00 96.44 194 GLY A O 1
ATOM 1479 N N . ILE A 1 195 ? 19.990 -8.016 -20.611 1.00 96.94 195 ILE A N 1
ATOM 1480 C CA . ILE A 1 195 ? 19.424 -9.370 -20.538 1.00 96.94 195 ILE A CA 1
ATOM 1481 C C . ILE A 1 195 ? 20.127 -10.324 -21.516 1.00 96.94 195 ILE A C 1
ATOM 1483 O O . ILE A 1 195 ? 20.787 -9.884 -22.458 1.00 96.94 195 ILE A O 1
ATOM 1487 N N . GLY A 1 196 ? 19.968 -11.635 -21.331 1.00 94.56 196 GLY A N 1
ATOM 1488 C CA . GLY A 1 196 ? 20.374 -12.631 -22.328 1.00 94.56 196 GLY A CA 1
ATOM 1489 C C . GLY A 1 196 ? 20.015 -14.070 -21.966 1.00 94.56 196 GLY A C 1
ATOM 1490 O O . GLY A 1 196 ? 19.728 -14.364 -20.808 1.00 94.56 196 GLY A O 1
ATOM 1491 N N . ASP A 1 197 ? 20.093 -14.987 -22.937 1.00 92.25 197 ASP A N 1
ATOM 1492 C CA . ASP A 1 197 ? 19.838 -16.437 -22.767 1.00 92.25 197 ASP A CA 1
ATOM 1493 C C . ASP A 1 197 ? 21.116 -17.282 -22.566 1.00 92.25 197 ASP A C 1
ATOM 1495 O O . ASP A 1 197 ? 21.056 -18.502 -22.389 1.00 92.25 197 ASP A O 1
ATOM 1499 N N . GLY A 1 198 ? 22.287 -16.640 -22.593 1.00 87.81 198 GLY A N 1
ATOM 1500 C CA . GLY A 1 198 ? 23.598 -17.299 -22.593 1.00 87.81 198 GLY A CA 1
ATOM 1501 C C . GLY A 1 198 ? 24.208 -17.523 -23.988 1.00 87.81 198 GLY A C 1
ATOM 1502 O O . GLY A 1 198 ? 25.272 -18.138 -24.109 1.00 87.81 198 GLY A O 1
ATOM 1503 N N . VAL A 1 199 ? 23.547 -17.050 -25.048 1.00 88.94 199 VAL A N 1
ATOM 1504 C CA . VAL A 1 199 ? 23.982 -17.091 -26.459 1.00 88.94 199 VAL A CA 1
ATOM 1505 C C . VAL A 1 199 ? 23.674 -15.766 -27.174 1.00 88.94 199 VAL A C 1
ATOM 1507 O O . VAL A 1 199 ? 24.509 -15.260 -27.925 1.00 88.94 199 VAL A O 1
ATOM 1510 N N . THR A 1 200 ? 22.478 -15.234 -26.942 1.00 91.12 200 THR A N 1
ATOM 1511 C CA . THR A 1 200 ? 21.969 -13.915 -27.312 1.00 91.12 200 THR A CA 1
ATOM 1512 C C . THR A 1 200 ? 22.022 -13.011 -26.083 1.00 91.12 200 THR A C 1
ATOM 1514 O O . THR A 1 200 ? 21.692 -13.456 -24.984 1.00 91.12 200 THR A O 1
ATOM 1517 N N . PHE A 1 201 ? 22.399 -11.747 -26.279 1.00 93.00 201 PHE A N 1
ATOM 1518 C CA . PHE A 1 201 ? 22.399 -10.714 -25.243 1.00 93.00 201 PHE A CA 1
ATOM 1519 C C . PHE A 1 201 ? 21.866 -9.399 -25.815 1.00 93.00 201 PHE A C 1
ATOM 1521 O O . PHE A 1 201 ? 22.099 -9.092 -26.990 1.00 93.00 201 PHE A O 1
ATOM 1528 N N . SER A 1 202 ? 21.181 -8.634 -24.971 1.00 94.50 202 SER A N 1
ATOM 1529 C CA . SER A 1 202 ? 20.654 -7.302 -25.250 1.00 94.50 202 SER A CA 1
ATOM 1530 C C . SER A 1 202 ? 21.151 -6.347 -24.161 1.00 94.50 202 SER A C 1
ATOM 1532 O O . SER A 1 202 ? 20.513 -6.160 -23.126 1.00 94.50 202 SER A O 1
ATOM 1534 N N . ASP A 1 203 ? 22.355 -5.809 -24.373 1.00 92.69 203 ASP A N 1
ATOM 1535 C CA . ASP A 1 203 ? 22.993 -4.824 -23.496 1.00 92.69 203 ASP A CA 1
ATOM 1536 C C . ASP A 1 203 ? 22.299 -3.456 -23.663 1.00 92.69 203 ASP A C 1
ATOM 1538 O O . ASP A 1 203 ? 22.226 -2.931 -24.780 1.00 92.69 203 ASP A O 1
ATOM 1542 N N . TYR A 1 204 ? 21.861 -2.845 -22.560 1.00 94.69 204 TYR A N 1
ATOM 1543 C CA . TYR A 1 204 ? 21.495 -1.423 -22.506 1.00 94.69 204 TYR A CA 1
ATOM 1544 C C . TYR A 1 204 ? 22.744 -0.562 -22.293 1.00 94.69 204 TYR A C 1
ATOM 1546 O O . TYR A 1 204 ? 23.026 0.364 -23.056 1.00 94.69 204 TYR A O 1
ATOM 1554 N N . SER A 1 205 ? 23.542 -0.901 -21.277 1.00 94.62 205 SER A N 1
ATOM 1555 C CA . SER A 1 205 ? 24.799 -0.218 -20.973 1.00 94.62 205 SER A CA 1
ATOM 1556 C C . SER A 1 205 ? 25.852 -1.182 -20.427 1.00 94.62 205 SER A C 1
ATOM 1558 O O . SER A 1 205 ? 25.568 -2.277 -19.944 1.00 94.62 205 SER A O 1
ATOM 1560 N N . CYS A 1 206 ? 27.114 -0.783 -20.549 1.00 93.75 206 CYS A N 1
ATOM 1561 C CA . CYS A 1 206 ? 28.255 -1.558 -20.083 1.00 93.75 206 CYS A CA 1
ATOM 1562 C C . CYS A 1 206 ? 29.380 -0.576 -19.732 1.00 93.75 206 CYS A C 1
ATOM 1564 O O . CYS A 1 206 ? 29.831 0.186 -20.597 1.00 93.75 206 CYS A O 1
ATOM 1566 N N . ASN A 1 207 ? 29.798 -0.559 -18.461 1.00 93.12 207 ASN A N 1
ATOM 1567 C CA . ASN A 1 207 ? 30.821 0.333 -17.901 1.00 93.12 207 ASN A CA 1
ATOM 1568 C C . ASN A 1 207 ? 30.673 1.794 -18.401 1.00 93.12 207 ASN A C 1
ATOM 1570 O O . ASN A 1 207 ? 31.620 2.401 -18.915 1.00 93.12 207 ASN A O 1
ATOM 1574 N N . THR A 1 208 ? 29.443 2.326 -18.367 1.00 92.69 208 THR A N 1
ATOM 1575 C CA . THR A 1 208 ? 29.100 3.651 -18.907 1.00 92.69 208 THR A CA 1
ATOM 1576 C C . THR A 1 208 ? 27.930 4.252 -18.129 1.00 92.69 208 THR A C 1
ATOM 1578 O O . THR A 1 208 ? 26.854 3.665 -18.101 1.00 92.69 208 THR A O 1
ATOM 1581 N N . ALA A 1 209 ? 28.123 5.460 -17.584 1.00 93.12 209 ALA A N 1
ATOM 1582 C CA . ALA A 1 209 ? 27.090 6.237 -16.898 1.00 93.12 209 ALA A CA 1
ATOM 1583 C C . ALA A 1 209 ? 25.911 6.549 -17.842 1.00 93.12 209 ALA A C 1
ATOM 1585 O O . ALA A 1 209 ? 26.031 7.450 -18.679 1.00 93.12 209 ALA A O 1
ATOM 1586 N N . GLN A 1 210 ? 24.821 5.781 -17.764 1.00 92.38 210 GLN A N 1
ATOM 1587 C CA . GLN A 1 210 ? 23.642 5.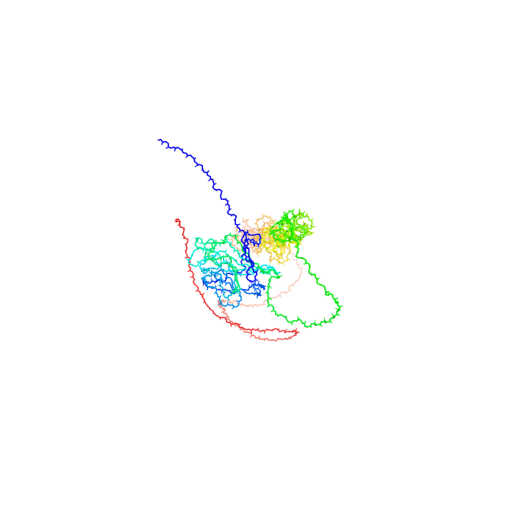872 -18.646 1.00 92.38 210 GLN A CA 1
ATOM 1588 C C . GLN A 1 210 ? 22.300 5.765 -17.906 1.00 92.38 210 GLN A C 1
ATOM 1590 O O . GLN A 1 210 ? 21.299 6.170 -18.484 1.00 92.38 210 GLN A O 1
ATOM 1595 N N . VAL A 1 211 ? 22.267 5.267 -16.664 1.00 95.00 211 VAL A N 1
ATOM 1596 C CA . VAL A 1 211 ? 21.046 5.253 -15.837 1.00 95.00 211 VAL A CA 1
ATOM 1597 C C . VAL A 1 211 ? 21.027 6.436 -14.872 1.00 95.00 211 VAL A C 1
ATOM 1599 O O . VAL A 1 211 ? 22.072 7.016 -14.589 1.00 95.00 211 VAL A O 1
ATOM 1602 N N . ALA A 1 212 ? 19.856 6.821 -14.377 1.00 94.62 212 ALA A N 1
ATOM 1603 C CA . ALA A 1 212 ? 19.684 7.928 -13.436 1.00 94.62 212 ALA A CA 1
ATOM 1604 C C . ALA A 1 212 ? 18.608 7.593 -12.395 1.00 94.62 212 ALA A C 1
ATOM 1606 O O . ALA A 1 212 ? 17.827 6.666 -12.594 1.00 94.62 212 ALA A O 1
ATOM 1607 N N . ASP A 1 213 ? 18.551 8.358 -11.306 1.00 93.69 213 ASP A N 1
ATOM 1608 C CA . ASP A 1 213 ? 17.498 8.212 -10.299 1.00 93.69 213 ASP A CA 1
ATOM 1609 C C . ASP A 1 213 ? 16.117 8.480 -10.916 1.00 93.69 213 ASP A C 1
ATOM 1611 O O . ASP A 1 213 ? 15.953 9.378 -11.753 1.00 93.69 213 ASP A O 1
ATOM 1615 N N . SER A 1 214 ? 15.112 7.733 -10.463 1.00 94.50 214 SER A N 1
ATOM 1616 C CA . SER A 1 214 ? 13.741 7.762 -10.983 1.00 94.50 214 SER A CA 1
ATOM 1617 C C . SER A 1 214 ? 13.639 7.404 -12.473 1.00 94.50 214 SER A C 1
ATOM 1619 O O . SER A 1 214 ? 12.860 8.006 -13.216 1.00 94.50 214 SER A O 1
ATOM 1621 N N . MET A 1 215 ? 14.438 6.429 -12.914 1.00 95.69 215 MET A N 1
ATOM 1622 C CA . MET A 1 215 ? 14.444 5.897 -14.280 1.00 95.69 215 MET A CA 1
ATOM 1623 C C . MET A 1 215 ? 13.954 4.450 -14.315 1.00 95.69 215 MET A C 1
ATOM 1625 O O . MET A 1 215 ? 14.198 3.689 -13.375 1.00 95.69 215 MET A O 1
ATOM 1629 N N . ALA A 1 216 ? 13.335 4.053 -15.426 1.00 97.62 216 ALA A N 1
ATOM 1630 C CA . ALA A 1 216 ? 13.008 2.659 -15.712 1.00 97.62 216 ALA A CA 1
ATOM 1631 C C . ALA A 1 216 ? 13.460 2.230 -17.119 1.00 97.62 216 ALA A C 1
ATOM 1633 O O . ALA A 1 216 ? 13.661 3.067 -18.002 1.00 97.62 216 ALA A O 1
ATOM 1634 N N . ILE A 1 217 ? 13.651 0.923 -17.316 1.00 98.06 217 ILE A N 1
ATOM 1635 C CA . ILE A 1 217 ? 13.992 0.291 -18.599 1.00 98.06 217 ILE A CA 1
ATOM 1636 C C . ILE A 1 217 ? 13.144 -0.971 -18.753 1.00 98.06 217 ILE A C 1
ATOM 1638 O O . ILE A 1 217 ? 13.284 -1.896 -17.956 1.00 98.06 217 ILE A O 1
ATOM 1642 N N . GLY A 1 218 ? 12.305 -1.024 -19.783 1.00 97.62 218 GLY A N 1
ATOM 1643 C CA . GLY A 1 218 ? 11.488 -2.190 -20.118 1.00 97.62 218 GLY A CA 1
ATOM 1644 C C . GLY A 1 218 ? 12.162 -3.048 -21.183 1.00 97.62 218 GLY A C 1
ATOM 1645 O O . GLY A 1 218 ? 12.743 -2.516 -22.131 1.00 97.62 218 GLY A O 1
ATOM 1646 N N . TYR A 1 219 ? 12.072 -4.369 -21.036 1.00 97.62 219 TYR A N 1
ATOM 1647 C CA . TYR A 1 219 ? 12.470 -5.359 -22.035 1.00 97.62 219 TYR A CA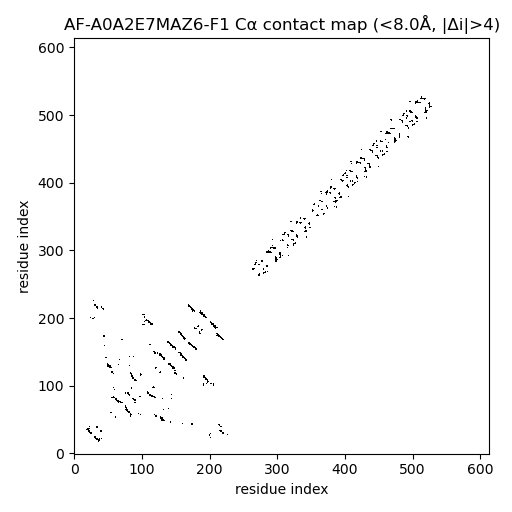 1
ATOM 1648 C C . TYR A 1 219 ? 11.257 -6.184 -22.450 1.00 97.62 219 TYR A C 1
ATOM 1650 O O . TYR A 1 219 ? 10.705 -6.951 -21.657 1.00 97.62 219 TYR A O 1
ATOM 1658 N N . PHE A 1 220 ? 10.885 -6.057 -23.719 1.00 95.81 220 PHE A N 1
ATOM 1659 C CA . PHE A 1 220 ? 9.649 -6.599 -24.263 1.00 95.81 220 PHE A CA 1
ATOM 1660 C C . PHE A 1 220 ? 9.944 -7.820 -25.144 1.00 95.81 220 PHE A C 1
ATOM 1662 O O . PHE A 1 220 ? 10.821 -7.745 -26.016 1.00 95.81 220 PHE A O 1
ATOM 1669 N N . PRO A 1 221 ? 9.262 -8.962 -24.929 1.00 94.06 221 PRO A N 1
ATOM 1670 C CA . PRO A 1 221 ? 9.432 -10.141 -25.767 1.00 94.06 221 PRO A CA 1
ATOM 1671 C C . PRO A 1 221 ? 8.920 -9.887 -27.198 1.00 94.06 221 PRO A C 1
ATOM 1673 O O . PRO A 1 221 ? 8.069 -9.023 -27.419 1.00 94.06 221 PRO A O 1
ATOM 1676 N N . PRO A 1 222 ? 9.405 -10.642 -28.200 1.00 88.88 222 PRO A N 1
ATOM 1677 C CA . PRO A 1 222 ? 8.927 -10.501 -29.570 1.00 88.88 222 PRO A CA 1
ATOM 1678 C C . PRO A 1 222 ? 7.434 -10.824 -29.686 1.00 88.88 222 PRO A C 1
ATOM 1680 O O . PRO A 1 222 ? 7.012 -11.934 -29.361 1.00 88.88 222 PRO A O 1
ATOM 1683 N N . ILE A 1 223 ? 6.663 -9.885 -30.244 1.00 77.12 223 ILE A N 1
ATOM 1684 C CA . ILE A 1 223 ? 5.226 -10.050 -30.504 1.00 77.12 223 ILE A CA 1
ATOM 1685 C C . ILE A 1 223 ? 4.988 -11.313 -31.351 1.00 77.12 223 ILE A C 1
ATOM 1687 O O . ILE A 1 223 ? 5.691 -11.573 -32.341 1.00 77.12 223 ILE A O 1
ATOM 1691 N N . ASP A 1 224 ? 4.004 -12.112 -30.933 1.00 53.97 224 ASP A N 1
ATOM 1692 C CA . ASP A 1 224 ? 3.847 -13.503 -31.356 1.00 53.97 224 ASP A CA 1
ATOM 1693 C C . ASP A 1 224 ? 3.580 -13.620 -32.873 1.00 53.97 224 ASP A C 1
ATOM 1695 O O . ASP A 1 224 ? 2.510 -13.301 -33.398 1.00 53.97 224 ASP A O 1
ATOM 1699 N N . GLY A 1 225 ? 4.624 -14.022 -33.604 1.00 46.06 225 GLY A N 1
ATOM 1700 C CA . GLY A 1 225 ? 4.700 -13.946 -35.067 1.00 46.06 225 GLY A CA 1
ATOM 1701 C C . GLY A 1 225 ? 6.108 -13.683 -35.615 1.00 46.06 225 GLY A C 1
ATOM 1702 O O . GLY A 1 225 ? 6.409 -14.097 -36.739 1.00 46.06 225 GLY A O 1
ATOM 1703 N N . ALA A 1 226 ? 7.000 -13.063 -34.831 1.00 40.62 226 ALA A N 1
ATOM 1704 C CA . ALA A 1 226 ? 8.384 -12.779 -35.243 1.00 40.62 226 ALA A CA 1
ATOM 1705 C C . ALA A 1 226 ? 9.378 -13.939 -34.999 1.00 40.62 226 ALA A C 1
ATOM 1707 O O . ALA A 1 226 ? 10.416 -14.024 -35.667 1.00 40.62 226 ALA A O 1
ATOM 1708 N N . ALA A 1 227 ? 9.066 -14.869 -34.090 1.00 39.31 227 ALA A N 1
ATOM 1709 C CA . ALA A 1 227 ? 9.938 -15.990 -33.743 1.00 39.31 227 ALA A CA 1
ATOM 1710 C C . ALA A 1 227 ? 10.060 -17.012 -34.895 1.00 39.31 227 ALA A C 1
ATOM 1712 O O . ALA A 1 227 ? 9.267 -17.945 -35.035 1.00 39.31 227 ALA A O 1
ATOM 1713 N N . THR A 1 228 ? 11.110 -16.892 -35.717 1.00 38.56 228 THR A N 1
ATOM 1714 C CA . THR A 1 228 ? 11.426 -17.858 -36.791 1.00 38.56 228 THR A CA 1
ATOM 1715 C C . THR A 1 228 ? 12.045 -19.163 -36.259 1.00 38.56 228 THR A C 1
ATOM 1717 O O . THR A 1 228 ? 13.132 -19.595 -36.652 1.00 38.56 228 THR A O 1
ATOM 1720 N N . GLY A 1 229 ? 11.302 -19.849 -35.386 1.00 37.56 229 GLY A N 1
ATOM 1721 C CA . GLY A 1 229 ? 11.617 -21.171 -34.852 1.00 37.56 229 GLY A CA 1
ATOM 1722 C C . GLY A 1 229 ? 11.593 -22.253 -35.935 1.00 37.56 229 GLY A C 1
ATOM 1723 O O . GLY A 1 229 ? 10.543 -22.767 -36.323 1.00 37.56 229 GLY A O 1
ATOM 1724 N N . SER A 1 230 ? 12.773 -22.636 -36.426 1.00 37.12 230 SER A N 1
ATOM 1725 C CA . SER A 1 230 ? 12.942 -23.668 -37.455 1.00 37.12 230 SER A CA 1
ATOM 1726 C C . SER A 1 230 ? 12.583 -25.086 -36.969 1.00 37.12 230 SER A C 1
ATOM 1728 O O . SER A 1 230 ? 13.466 -25.907 -36.720 1.00 37.12 230 SER A O 1
ATOM 1730 N N . GLY A 1 231 ? 11.290 -25.407 -37.021 1.00 33.09 231 GLY A N 1
ATOM 1731 C CA . GLY A 1 231 ? 10.764 -26.668 -37.551 1.00 33.09 231 GLY A CA 1
ATOM 1732 C C . GLY A 1 231 ? 10.855 -27.920 -36.674 1.00 33.09 231 GLY A C 1
ATOM 1733 O O . GLY A 1 231 ? 11.935 -28.388 -36.317 1.00 33.09 231 GLY A O 1
ATOM 1734 N N . GLY A 1 232 ? 9.710 -28.579 -36.473 1.00 37.38 232 GLY A N 1
ATOM 1735 C CA . GLY A 1 232 ? 9.732 -29.886 -35.825 1.00 37.38 232 GLY A CA 1
ATOM 1736 C C . GLY A 1 232 ? 8.413 -30.569 -35.495 1.00 37.38 232 GLY A C 1
ATOM 1737 O O . GLY A 1 232 ? 8.414 -31.291 -34.506 1.00 37.38 232 GLY A O 1
ATOM 1738 N N . ASP A 1 233 ? 7.339 -30.444 -36.289 1.00 36.38 233 ASP A N 1
ATOM 1739 C CA . ASP A 1 233 ? 6.233 -31.407 -36.148 1.00 36.38 233 ASP A CA 1
ATOM 1740 C C . ASP A 1 233 ? 5.749 -32.022 -37.470 1.00 36.38 233 ASP A C 1
ATOM 1742 O O . ASP A 1 233 ? 5.754 -31.408 -38.539 1.00 36.38 233 ASP A O 1
ATOM 1746 N N . THR A 1 234 ? 5.403 -33.304 -37.389 1.00 40.12 234 THR A N 1
ATOM 1747 C CA . THR A 1 234 ? 5.151 -34.208 -38.515 1.00 40.12 234 THR A CA 1
ATOM 1748 C C . THR A 1 234 ? 3.738 -34.774 -38.468 1.00 40.12 234 THR A C 1
ATOM 1750 O O . THR A 1 234 ? 3.511 -35.901 -38.028 1.00 40.12 234 THR A O 1
ATOM 1753 N N . ALA A 1 235 ? 2.793 -34.027 -39.032 1.00 36.34 235 ALA A N 1
ATOM 1754 C CA . ALA A 1 235 ? 1.472 -34.510 -39.423 1.00 36.34 235 ALA A CA 1
ATOM 1755 C C . ALA A 1 235 ? 0.989 -33.710 -40.651 1.00 36.34 235 ALA A C 1
ATOM 1757 O O . ALA A 1 235 ? 1.231 -32.515 -40.737 1.00 36.34 235 ALA A O 1
ATOM 1758 N N . GLY A 1 236 ? 0.325 -34.285 -41.651 1.00 33.09 236 GLY A N 1
ATOM 1759 C CA . GLY A 1 236 ? 0.045 -35.693 -41.909 1.00 33.09 236 GLY A CA 1
ATOM 1760 C C . GLY A 1 236 ? -0.432 -35.858 -43.357 1.00 33.09 236 GLY A C 1
ATOM 1761 O O . GLY A 1 236 ? -1.008 -34.943 -43.936 1.00 33.09 236 GLY A O 1
ATOM 1762 N N . ASP A 1 237 ? -0.155 -37.017 -43.947 1.00 40.56 237 ASP A N 1
ATOM 1763 C CA . ASP A 1 237 ? -0.529 -37.380 -45.319 1.00 40.56 237 ASP A CA 1
ATOM 1764 C C . ASP A 1 237 ? -2.045 -37.270 -45.578 1.00 40.56 237 ASP A C 1
ATOM 1766 O O . ASP A 1 237 ? -2.822 -38.058 -45.037 1.00 40.56 237 ASP A O 1
ATOM 1770 N N . VAL A 1 238 ? -2.444 -36.339 -46.454 1.00 42.16 238 VAL A N 1
ATOM 1771 C CA . VAL A 1 238 ? -3.662 -36.458 -47.270 1.00 42.16 238 VAL A CA 1
ATOM 1772 C C . VAL A 1 238 ? -3.350 -35.993 -48.692 1.00 42.16 238 VAL A C 1
ATOM 1774 O O . VAL A 1 238 ? -3.451 -34.813 -49.027 1.00 42.16 238 VAL A O 1
ATOM 1777 N N . THR A 1 239 ? -2.985 -36.932 -49.561 1.00 41.62 239 THR A N 1
ATOM 1778 C CA . THR A 1 239 ? -3.121 -36.725 -51.005 1.00 41.62 239 THR A CA 1
ATOM 1779 C C . THR A 1 239 ? -4.596 -36.797 -51.397 1.00 41.62 239 THR A C 1
ATOM 1781 O O . THR A 1 239 ? -5.170 -37.883 -51.329 1.00 41.62 239 THR A O 1
ATOM 1784 N N . ASP A 1 240 ? -5.170 -35.707 -51.904 1.00 40.38 240 ASP A N 1
ATOM 1785 C CA . ASP A 1 240 ? -6.301 -35.802 -52.832 1.00 40.38 240 ASP A CA 1
ATOM 1786 C C . ASP A 1 240 ? -5.921 -35.171 -54.177 1.00 40.38 240 ASP A C 1
ATOM 1788 O O . ASP A 1 240 ? -5.845 -33.958 -54.369 1.00 40.38 240 ASP A O 1
ATOM 1792 N N . ASP A 1 241 ? -5.613 -36.083 -55.095 1.00 40.81 241 ASP A N 1
ATOM 1793 C CA . ASP A 1 241 ? -5.552 -35.894 -56.536 1.00 40.81 241 ASP A CA 1
ATOM 1794 C C . ASP A 1 241 ? -6.981 -35.687 -57.048 1.00 40.81 241 ASP A C 1
ATOM 1796 O O . ASP A 1 241 ? -7.775 -36.628 -57.031 1.00 40.81 241 ASP A O 1
ATOM 1800 N N . ASP A 1 242 ? -7.309 -34.492 -57.545 1.00 49.53 242 ASP A N 1
ATOM 1801 C CA . ASP A 1 242 ? -8.312 -34.421 -58.605 1.00 49.53 242 ASP A CA 1
ATOM 1802 C C . ASP A 1 242 ? -7.910 -33.435 -59.702 1.00 49.53 242 ASP A C 1
ATOM 1804 O O . ASP A 1 242 ? -7.606 -32.257 -59.493 1.00 49.53 242 ASP A O 1
ATOM 1808 N N . SER A 1 243 ? -7.870 -33.977 -60.910 1.00 43.09 243 SER A N 1
ATOM 1809 C CA . SER A 1 243 ? -7.378 -33.322 -62.107 1.00 43.09 243 SER A CA 1
ATOM 1810 C C . SER A 1 243 ? -8.526 -32.685 -62.886 1.00 43.09 243 SER A C 1
ATOM 1812 O O . SER A 1 243 ? -9.468 -33.388 -63.251 1.00 43.09 243 SER A O 1
ATOM 1814 N N . ASP A 1 244 ? -8.381 -31.426 -63.309 1.00 44.25 244 ASP A N 1
ATOM 1815 C CA . ASP A 1 244 ? -9.050 -30.976 -64.535 1.00 44.25 244 ASP A CA 1
ATOM 1816 C C . ASP A 1 244 ? -8.074 -30.310 -65.514 1.00 44.25 244 ASP A C 1
ATOM 1818 O O . ASP A 1 244 ? -7.026 -29.761 -65.169 1.00 44.25 244 ASP A O 1
ATOM 1822 N N . THR A 1 245 ? -8.394 -30.459 -66.792 1.00 42.47 245 THR A N 1
ATOM 1823 C CA . THR A 1 245 ? -7.494 -30.323 -67.931 1.00 42.47 245 THR A CA 1
ATOM 1824 C C . THR A 1 245 ? -7.795 -29.058 -68.733 1.00 42.47 245 THR A C 1
ATOM 1826 O O . THR A 1 245 ? -8.859 -28.919 -69.330 1.00 42.47 245 THR A O 1
ATOM 1829 N N . GLY A 1 246 ? -6.824 -28.142 -68.823 1.00 37.12 246 GLY A N 1
ATOM 1830 C CA . GLY A 1 246 ? -7.008 -26.834 -69.471 1.00 37.12 246 GLY A CA 1
ATOM 1831 C C . GLY A 1 246 ? -5.797 -26.360 -70.277 1.00 37.12 246 GLY A C 1
ATOM 1832 O O . GLY A 1 246 ? -5.064 -25.476 -69.853 1.00 37.12 246 GLY A O 1
ATOM 1833 N N . SER A 1 247 ? -5.571 -26.939 -71.459 1.00 40.41 247 SER A N 1
ATOM 1834 C CA . SER A 1 247 ? -4.480 -26.545 -72.371 1.00 40.41 247 SER A CA 1
ATOM 1835 C C . SER A 1 247 ? -4.574 -25.076 -72.823 1.00 40.41 247 SER A C 1
ATOM 1837 O O . SER A 1 247 ? -5.513 -24.725 -73.538 1.00 40.41 247 SER A O 1
ATOM 1839 N N . GLY A 1 248 ? -3.545 -24.261 -72.554 1.00 36.06 248 GLY A N 1
ATOM 1840 C CA . GLY A 1 248 ? -3.529 -22.840 -72.940 1.00 36.06 248 GLY A CA 1
ATOM 1841 C C . GLY A 1 248 ? -2.150 -22.171 -72.961 1.00 36.06 248 GLY A C 1
ATOM 1842 O O . GLY A 1 248 ? -1.968 -21.132 -72.343 1.00 36.06 248 GLY A O 1
ATOM 1843 N N . GLY A 1 249 ? -1.165 -22.742 -73.660 1.00 43.53 249 GLY A N 1
ATOM 1844 C CA . GLY A 1 249 ? 0.137 -22.085 -73.833 1.00 43.53 249 GLY A CA 1
ATOM 1845 C C . GLY A 1 249 ? 0.101 -20.956 -74.871 1.00 43.53 249 GLY A C 1
ATOM 1846 O O . GLY A 1 249 ? 0.012 -21.235 -76.068 1.00 43.53 249 GLY A O 1
ATOM 1847 N N . THR A 1 250 ? 0.253 -19.704 -74.434 1.00 36.94 250 THR A N 1
ATOM 1848 C CA . THR A 1 250 ? 0.567 -18.545 -75.290 1.00 36.94 250 THR A CA 1
ATOM 1849 C C . THR A 1 250 ? 1.663 -17.695 -74.661 1.00 36.94 250 THR A C 1
ATOM 1851 O O . THR A 1 250 ? 1.608 -17.383 -73.479 1.00 36.94 250 THR A O 1
ATOM 1854 N N . THR A 1 251 ? 2.656 -17.326 -75.467 1.00 53.00 251 THR A N 1
ATOM 1855 C CA . THR A 1 251 ? 3.736 -16.400 -75.106 1.00 53.00 251 THR A CA 1
ATOM 1856 C C . THR A 1 251 ? 3.240 -14.956 -75.087 1.00 53.00 251 THR A C 1
ATOM 1858 O O . THR A 1 251 ? 2.733 -14.492 -76.108 1.00 53.00 251 THR A O 1
ATOM 1861 N N . ASP A 1 252 ? 3.462 -14.267 -73.973 1.00 35.94 252 ASP A N 1
ATOM 1862 C CA . ASP A 1 252 ? 3.337 -12.817 -73.773 1.00 35.94 252 ASP A CA 1
ATOM 1863 C C . ASP A 1 252 ? 4.336 -12.531 -72.625 1.00 35.94 252 ASP A C 1
ATOM 1865 O O . ASP A 1 252 ? 4.163 -13.068 -71.536 1.00 35.94 252 ASP A O 1
ATOM 1869 N N . ASP A 1 253 ? 5.513 -11.919 -72.789 1.00 50.38 253 ASP A N 1
ATOM 1870 C CA . ASP A 1 253 ? 5.911 -10.797 -73.658 1.00 50.38 253 ASP A CA 1
ATOM 1871 C C . ASP A 1 253 ? 5.127 -9.496 -73.379 1.00 50.38 253 ASP A C 1
ATOM 1873 O O . ASP A 1 253 ? 5.073 -8.577 -74.199 1.00 50.38 253 ASP A O 1
ATOM 1877 N N . THR A 1 254 ? 4.621 -9.367 -72.145 1.00 40.16 254 THR A N 1
ATOM 1878 C CA . THR A 1 254 ? 4.279 -8.069 -71.559 1.00 40.16 254 THR A CA 1
ATOM 1879 C C . THR A 1 254 ? 5.554 -7.270 -71.227 1.00 40.16 254 THR A C 1
ATOM 1881 O O . THR A 1 254 ? 6.521 -7.829 -70.700 1.00 40.16 254 THR A O 1
ATOM 1884 N N . PRO A 1 255 ? 5.613 -5.959 -71.539 1.00 45.34 255 PRO A N 1
ATOM 1885 C CA . PRO A 1 255 ? 6.795 -5.146 -71.262 1.00 45.34 255 PRO A CA 1
ATOM 1886 C C . PRO A 1 255 ? 6.948 -4.866 -69.765 1.00 45.34 255 PRO A C 1
ATOM 1888 O O . PRO A 1 255 ? 5.960 -4.832 -69.033 1.00 45.34 255 PRO A O 1
ATOM 1891 N N . ALA A 1 256 ? 8.174 -4.542 -69.343 1.00 43.00 256 ALA A N 1
ATOM 1892 C CA . ALA A 1 256 ? 8.397 -3.869 -68.065 1.00 43.00 256 ALA A CA 1
ATOM 1893 C C . ALA A 1 256 ? 7.472 -2.636 -67.944 1.00 43.00 256 ALA A C 1
ATOM 1895 O O . ALA A 1 256 ? 7.271 -1.945 -68.955 1.00 43.00 256 ALA A O 1
ATOM 1896 N N . PRO A 1 257 ? 6.911 -2.355 -66.752 1.00 45.59 257 PRO A N 1
ATOM 1897 C CA . PRO A 1 257 ? 6.011 -1.224 -66.567 1.00 45.59 257 PRO A CA 1
ATOM 1898 C C . PRO A 1 257 ? 6.700 0.083 -66.990 1.00 45.59 257 PRO A C 1
ATOM 1900 O O . PRO A 1 257 ? 7.921 0.217 -66.841 1.00 45.59 257 PRO A O 1
ATOM 1903 N N . PRO A 1 258 ? 5.953 1.050 -67.556 1.00 48.22 258 PRO A N 1
ATOM 1904 C CA . PRO A 1 258 ? 6.520 2.358 -67.843 1.00 48.22 258 PRO A CA 1
ATOM 1905 C C . PRO A 1 258 ? 7.017 2.980 -66.530 1.00 48.22 258 PRO A C 1
ATOM 1907 O O . PRO A 1 258 ? 6.356 2.801 -65.506 1.00 48.22 258 PRO A O 1
ATOM 1910 N N . PRO A 1 259 ? 8.145 3.715 -66.531 1.00 47.81 259 PRO A N 1
ATOM 1911 C CA . PRO A 1 259 ? 8.552 4.453 -65.344 1.00 47.81 259 PRO A CA 1
ATOM 1912 C C . PRO A 1 259 ? 7.418 5.398 -64.941 1.00 47.81 259 PRO A C 1
ATOM 1914 O O . PRO A 1 259 ? 6.897 6.131 -65.791 1.00 47.81 259 PRO A O 1
ATOM 1917 N N . ALA A 1 260 ? 7.036 5.347 -63.664 1.00 47.50 260 ALA A N 1
ATOM 1918 C CA . ALA A 1 260 ? 6.057 6.256 -63.088 1.00 47.50 260 ALA A CA 1
ATOM 1919 C C . ALA A 1 260 ? 6.486 7.717 -63.336 1.00 47.50 260 ALA A C 1
ATOM 1921 O O . ALA A 1 260 ? 7.688 8.006 -63.424 1.00 47.50 260 ALA A O 1
ATOM 1922 N N . PRO A 1 261 ? 5.533 8.644 -63.526 1.00 48.97 261 PRO A N 1
ATOM 1923 C CA . PRO A 1 261 ? 5.870 10.046 -63.689 1.00 48.97 261 PRO A CA 1
ATOM 1924 C C . PRO A 1 261 ? 6.470 10.584 -62.386 1.00 48.97 261 PRO A C 1
ATOM 1926 O O . PRO A 1 261 ? 5.880 10.443 -61.323 1.00 48.97 261 PRO A O 1
ATOM 1929 N N . LEU A 1 262 ? 7.621 11.247 -62.500 1.00 53.31 262 LEU A N 1
ATOM 1930 C CA . LEU A 1 262 ? 8.118 12.159 -61.473 1.00 53.31 262 LEU A CA 1
ATOM 1931 C C . LEU A 1 262 ? 7.057 13.238 -61.212 1.00 53.31 262 LEU A C 1
ATOM 1933 O O . LEU A 1 262 ? 6.819 14.073 -62.088 1.00 53.31 262 LEU A O 1
ATOM 1937 N N . ASP A 1 263 ? 6.365 13.150 -60.078 1.00 62.94 263 ASP A N 1
ATOM 1938 C CA . ASP A 1 263 ? 6.541 14.088 -58.955 1.00 62.94 263 ASP A CA 1
ATOM 1939 C C . ASP A 1 263 ? 5.491 13.808 -57.853 1.00 62.94 263 ASP A C 1
ATOM 1941 O O . ASP A 1 263 ? 4.582 14.601 -57.628 1.00 62.94 263 ASP A O 1
ATOM 1945 N N . CYS A 1 264 ? 5.636 12.685 -57.150 1.00 65.94 264 CYS A N 1
ATOM 1946 C CA . CYS A 1 264 ? 5.467 12.654 -55.697 1.00 65.94 264 CYS A CA 1
ATOM 1947 C C . CYS A 1 264 ? 6.616 11.807 -55.134 1.00 65.94 264 CYS A C 1
ATOM 1949 O O . CYS A 1 264 ? 7.170 10.966 -55.855 1.00 65.94 264 CYS A O 1
ATOM 1951 N N . ILE A 1 265 ? 7.058 12.114 -53.918 1.00 74.31 265 ILE A N 1
ATOM 1952 C CA . ILE A 1 265 ? 7.967 11.242 -53.181 1.00 74.31 265 ILE A CA 1
ATOM 1953 C C . ILE A 1 265 ? 7.068 10.413 -52.268 1.00 74.31 265 ILE A C 1
ATOM 1955 O O . ILE A 1 265 ? 6.148 10.948 -51.660 1.00 74.31 265 ILE A O 1
ATOM 1959 N N . ASP A 1 266 ? 7.335 9.122 -52.291 1.00 72.56 266 ASP A N 1
ATOM 1960 C CA . ASP A 1 266 ? 6.848 8.078 -51.403 1.00 72.56 266 ASP A CA 1
ATOM 1961 C C . ASP A 1 266 ? 8.127 7.696 -50.635 1.00 72.56 266 ASP A C 1
ATOM 1963 O O . ASP A 1 266 ? 9.141 7.344 -51.264 1.00 72.56 266 ASP A O 1
ATOM 1967 N N . THR A 1 267 ? 8.175 8.028 -49.345 1.00 77.12 267 THR A N 1
ATOM 1968 C CA . THR A 1 267 ? 9.430 8.133 -48.573 1.00 77.12 267 THR A CA 1
ATOM 1969 C C . THR A 1 267 ? 9.724 6.848 -47.801 1.00 77.12 267 THR A C 1
ATOM 1971 O O . THR A 1 267 ? 10.882 6.427 -47.712 1.00 77.12 267 THR A O 1
ATOM 1974 N N . ASP A 1 268 ? 8.668 6.250 -47.271 1.00 70.25 268 ASP A N 1
ATOM 1975 C CA . ASP A 1 268 ? 8.573 5.121 -46.347 1.00 70.25 268 ASP A CA 1
ATOM 1976 C C . ASP A 1 268 ? 8.030 3.841 -47.016 1.00 70.25 268 ASP A C 1
ATOM 1978 O O . ASP A 1 268 ? 8.316 2.740 -46.536 1.00 70.25 268 ASP A O 1
ATOM 1982 N N . LEU A 1 269 ? 7.443 3.966 -48.216 1.00 76.56 269 LEU A N 1
ATOM 1983 C CA . LEU A 1 269 ? 7.050 2.892 -49.140 1.00 76.56 269 LEU A CA 1
ATOM 1984 C C . LEU A 1 269 ? 5.705 2.221 -48.827 1.00 76.56 269 LEU A C 1
ATOM 1986 O O . LEU A 1 269 ? 5.504 1.058 -49.205 1.00 76.56 269 LEU A O 1
ATOM 1990 N N . ASP A 1 270 ? 4.781 2.953 -48.206 1.00 74.31 270 ASP A N 1
ATOM 1991 C CA . ASP A 1 270 ? 3.392 2.536 -47.962 1.00 74.31 270 ASP A CA 1
ATOM 1992 C C . ASP A 1 270 ? 2.548 2.499 -49.269 1.00 74.31 270 ASP A C 1
ATOM 1994 O O . ASP A 1 270 ? 1.678 1.639 -49.463 1.00 74.31 270 ASP A O 1
ATOM 1998 N N . GLY A 1 271 ? 2.894 3.360 -50.234 1.00 77.00 271 GLY A N 1
ATOM 1999 C CA . GLY A 1 271 ? 2.257 3.509 -51.544 1.00 77.00 271 GLY A CA 1
ATOM 2000 C C . GLY A 1 271 ? 1.450 4.799 -51.753 1.00 77.00 271 GLY A C 1
ATOM 2001 O O . GLY A 1 271 ? 0.789 4.918 -52.797 1.00 77.00 271 GLY A O 1
ATOM 2002 N N . GLN A 1 272 ? 1.492 5.747 -50.820 1.00 83.06 272 GLN A N 1
ATOM 2003 C CA . GLN A 1 272 ? 0.879 7.072 -50.907 1.00 83.06 272 GLN A CA 1
ATOM 2004 C C . GLN A 1 272 ? 1.882 8.118 -51.419 1.00 83.06 272 GLN A C 1
ATOM 2006 O O . GLN A 1 272 ? 2.936 7.818 -51.980 1.00 83.06 272 GLN A O 1
ATOM 2011 N N . CYS A 1 273 ? 1.487 9.385 -51.351 1.00 80.88 273 CYS A N 1
ATOM 2012 C CA . CYS A 1 273 ? 2.279 10.526 -51.787 1.00 80.88 273 CYS A CA 1
ATOM 2013 C C . CYS A 1 273 ? 2.310 11.568 -50.664 1.00 80.88 273 CYS A C 1
ATOM 2015 O O . CYS A 1 273 ? 1.248 11.879 -50.126 1.00 80.88 273 CYS A O 1
ATOM 2017 N N . GLN A 1 274 ? 3.463 12.224 -50.477 1.00 72.38 274 GLN A N 1
ATOM 2018 C CA . GLN A 1 274 ? 3.721 13.373 -49.572 1.00 72.38 274 GLN A CA 1
ATOM 2019 C C . GLN A 1 274 ? 2.710 14.552 -49.576 1.00 72.38 274 GLN A C 1
ATOM 2021 O O . GLN A 1 274 ? 2.893 15.552 -48.882 1.00 72.38 274 GLN A O 1
ATOM 2026 N N . ASP A 1 275 ? 1.708 14.554 -50.456 1.00 75.12 275 ASP A N 1
ATOM 2027 C CA . ASP A 1 275 ? 0.653 15.574 -50.528 1.00 75.12 275 ASP A CA 1
ATOM 2028 C C . ASP A 1 275 ? -0.739 15.065 -50.117 1.00 75.12 275 ASP A C 1
ATOM 2030 O O . ASP A 1 275 ? -1.710 15.826 -50.181 1.00 75.12 275 ASP A O 1
ATOM 2034 N N . THR A 1 276 ? -0.829 13.795 -49.717 1.00 77.44 276 THR A N 1
ATOM 2035 C CA . THR A 1 276 ? -2.051 13.099 -49.284 1.00 77.44 276 THR A CA 1
ATOM 2036 C C . THR A 1 276 ? -1.821 12.285 -48.006 1.00 77.44 276 THR A C 1
ATOM 2038 O O . THR A 1 276 ? -2.748 12.148 -47.219 1.00 77.44 276 THR A O 1
ATOM 2041 N N . ASP A 1 277 ? -0.604 11.780 -47.823 1.00 80.31 277 ASP A N 1
ATOM 2042 C CA . ASP A 1 277 ? -0.062 11.216 -46.588 1.00 80.31 277 ASP A CA 1
ATOM 2043 C C . ASP A 1 277 ? 0.013 12.277 -45.463 1.00 80.31 277 ASP A C 1
ATOM 2045 O O . ASP A 1 277 ? 0.174 13.473 -45.751 1.00 80.31 277 ASP A O 1
ATOM 2049 N N . CYS A 1 278 ? -0.169 11.859 -44.206 1.00 85.56 278 CYS A N 1
ATOM 2050 C CA . CYS A 1 278 ? -0.081 12.720 -43.027 1.00 85.56 278 CYS A CA 1
ATOM 2051 C C . CYS A 1 278 ? 1.184 12.506 -42.173 1.00 85.56 278 CYS A C 1
ATOM 2053 O O . CYS A 1 278 ? 1.549 13.454 -41.467 1.00 85.56 278 CYS A O 1
ATOM 2055 N N . ASP A 1 279 ? 1.914 11.392 -42.318 1.00 83.31 279 ASP A N 1
ATOM 2056 C CA . ASP A 1 279 ? 3.303 11.276 -41.853 1.00 83.31 279 ASP A CA 1
ATOM 2057 C C . ASP A 1 279 ? 4.178 10.494 -42.844 1.00 83.31 279 ASP A C 1
ATOM 2059 O O . ASP A 1 279 ? 4.321 9.282 -42.748 1.00 83.31 279 ASP A O 1
ATOM 2063 N N . ASP A 1 280 ? 4.865 11.248 -43.716 1.00 81.31 280 ASP A N 1
ATOM 2064 C CA . ASP A 1 280 ? 5.809 10.769 -44.738 1.00 81.31 280 ASP A CA 1
ATOM 2065 C C . ASP A 1 280 ? 7.004 9.916 -44.220 1.00 81.31 280 ASP A C 1
ATOM 2067 O O . ASP A 1 280 ? 8.028 9.820 -44.910 1.00 81.31 280 ASP A O 1
ATOM 2071 N N . TRP A 1 281 ? 6.998 9.424 -42.985 1.00 79.19 281 TRP A N 1
ATOM 2072 C CA . TRP A 1 281 ? 8.074 8.642 -42.376 1.00 79.19 281 TRP A CA 1
ATOM 2073 C C . TRP A 1 281 ? 7.589 7.366 -41.680 1.00 79.19 281 TRP A C 1
ATOM 2075 O O . TRP A 1 281 ? 8.457 6.564 -41.310 1.00 79.19 281 TRP A O 1
ATOM 2085 N N . ASP A 1 282 ? 6.277 7.158 -41.536 1.00 80.56 282 ASP A N 1
ATOM 2086 C CA . ASP A 1 282 ? 5.695 5.960 -40.930 1.00 80.56 282 ASP A CA 1
ATOM 2087 C C . ASP A 1 282 ? 4.710 5.255 -41.885 1.00 80.56 282 ASP A C 1
ATOM 2089 O O . ASP A 1 282 ? 3.571 5.692 -42.039 1.00 80.56 282 ASP A O 1
ATOM 2093 N N . PRO A 1 283 ? 5.077 4.083 -42.443 1.00 84.38 283 PRO A N 1
ATOM 2094 C CA . PRO A 1 283 ? 4.244 3.378 -43.411 1.00 84.38 283 PRO A CA 1
ATOM 2095 C C . PRO A 1 283 ? 3.003 2.698 -42.795 1.00 84.38 283 PRO A C 1
ATOM 2097 O O . PRO A 1 283 ? 2.344 1.894 -43.467 1.00 84.38 283 PRO A O 1
ATOM 2100 N N . LEU A 1 284 ? 2.707 2.944 -41.515 1.00 82.56 284 LEU A N 1
ATOM 2101 C CA . LEU A 1 284 ? 1.450 2.597 -40.850 1.00 82.56 284 LEU A CA 1
ATOM 2102 C C . LEU A 1 284 ? 0.445 3.762 -40.825 1.00 82.56 284 LEU A C 1
ATOM 2104 O O . LEU A 1 284 ? -0.749 3.500 -40.675 1.00 82.56 284 LEU A O 1
ATOM 2108 N N . VAL A 1 285 ? 0.899 5.003 -41.028 1.00 86.38 285 VAL A N 1
ATOM 2109 C CA . VAL A 1 285 ? 0.086 6.226 -41.016 1.00 86.38 285 VAL A CA 1
ATOM 2110 C C . VAL A 1 285 ? -0.245 6.618 -42.456 1.00 86.38 285 VAL A C 1
ATOM 2112 O O . VAL A 1 285 ? 0.609 7.086 -43.196 1.00 86.38 285 VAL A O 1
ATOM 2115 N N . TYR A 1 286 ? -1.484 6.397 -42.898 1.00 85.44 286 TYR A N 1
ATOM 2116 C CA . TYR A 1 286 ? -1.897 6.714 -44.265 1.00 85.44 286 TYR A CA 1
ATOM 2117 C C . TYR A 1 286 ? -3.416 6.845 -44.453 1.00 85.44 286 TYR A C 1
ATOM 2119 O O . TYR A 1 286 ? -4.194 6.176 -43.777 1.00 85.44 286 TYR A O 1
ATOM 2127 N N . PRO A 1 287 ? -3.879 7.585 -45.485 1.00 88.31 287 PRO A N 1
ATOM 2128 C CA . PRO A 1 287 ? -5.289 7.704 -45.858 1.00 88.31 287 PRO A CA 1
ATOM 2129 C C . PRO A 1 287 ? -6.065 6.376 -45.921 1.00 88.31 287 PRO A C 1
ATOM 2131 O O . PRO A 1 287 ? -5.999 5.642 -46.917 1.00 88.31 287 PRO A O 1
ATOM 2134 N N . GLY A 1 288 ? -6.876 6.113 -44.895 1.00 80.00 288 GLY A N 1
ATOM 2135 C CA . GLY A 1 288 ? -7.659 4.883 -44.749 1.00 80.00 288 GLY A CA 1
ATOM 2136 C C . GLY A 1 288 ? -6.900 3.680 -44.174 1.00 80.00 288 GLY A C 1
ATOM 2137 O O . GLY A 1 288 ? -7.277 2.543 -44.485 1.00 80.00 288 GLY A O 1
ATOM 2138 N N . ALA A 1 289 ? -5.863 3.915 -43.366 1.00 85.12 289 ALA A N 1
ATOM 2139 C CA . ALA A 1 289 ? -5.345 2.951 -42.399 1.00 85.12 289 ALA A CA 1
ATOM 2140 C C . ALA A 1 289 ? -6.432 2.532 -41.383 1.00 85.12 289 ALA A C 1
ATOM 2142 O O . ALA A 1 289 ? -7.603 2.906 -41.485 1.00 85.12 289 ALA A O 1
ATOM 2143 N N . THR A 1 290 ? -6.067 1.672 -40.437 1.00 84.44 290 THR A N 1
ATOM 2144 C CA . THR A 1 290 ? -6.917 1.352 -39.280 1.00 84.44 290 THR A CA 1
ATOM 2145 C C . THR A 1 290 ? -6.336 2.088 -38.091 1.00 84.44 290 THR A C 1
ATOM 2147 O O . THR A 1 290 ? -5.144 1.911 -37.860 1.00 84.44 290 THR A O 1
ATOM 2150 N N . GLU A 1 291 ? -7.156 2.855 -37.369 1.00 80.31 291 GLU A N 1
ATOM 2151 C CA . GLU A 1 291 ? -6.722 3.475 -36.116 1.00 80.31 291 GLU A CA 1
ATOM 2152 C C . GLU A 1 291 ? -6.183 2.422 -35.149 1.00 80.31 291 GLU A C 1
ATOM 2154 O O . GLU A 1 291 ? -6.719 1.313 -35.023 1.00 80.31 291 GLU A O 1
ATOM 2159 N N . VAL A 1 292 ? -5.113 2.802 -34.476 1.00 80.62 292 VAL A N 1
ATOM 2160 C CA . VAL A 1 292 ? -4.467 2.134 -33.364 1.00 80.62 292 VAL A CA 1
ATOM 2161 C C . VAL A 1 292 ? -4.391 3.196 -32.284 1.00 80.62 292 VAL A C 1
ATOM 2163 O O . VAL A 1 292 ? -3.999 4.311 -32.572 1.00 80.62 292 VAL A O 1
ATOM 2166 N N . CYS A 1 293 ? -4.791 2.848 -31.064 1.00 77.19 293 CYS A N 1
ATOM 2167 C CA . CYS A 1 293 ? -4.956 3.805 -29.974 1.00 77.19 293 CYS A CA 1
ATOM 2168 C C . CYS A 1 293 ? -3.578 4.324 -29.495 1.00 77.19 293 CYS A C 1
ATOM 2170 O O . CYS A 1 293 ? -2.984 3.753 -28.577 1.00 77.19 293 CYS A O 1
ATOM 2172 N N . ASP A 1 294 ? -3.033 5.318 -30.201 1.00 76.19 294 ASP A N 1
ATOM 2173 C CA . ASP A 1 294 ? -1.645 5.797 -30.112 1.00 76.19 294 ASP A CA 1
ATOM 2174 C C . ASP A 1 294 ? -1.517 7.336 -30.083 1.00 76.19 294 ASP A C 1
ATOM 2176 O O . ASP A 1 294 ? -0.411 7.870 -29.925 1.00 76.19 294 ASP A O 1
ATOM 2180 N N . GLY A 1 295 ? -2.638 8.062 -30.160 1.00 75.50 295 GLY A N 1
ATOM 2181 C CA . GLY A 1 295 ? -2.678 9.523 -30.125 1.00 75.50 295 GLY A CA 1
ATOM 2182 C C . GLY A 1 295 ? -2.372 10.198 -31.466 1.00 75.50 295 GLY A C 1
ATOM 2183 O O . GLY A 1 295 ? -2.228 11.431 -31.506 1.00 75.50 295 GLY A O 1
ATOM 2184 N N . PHE A 1 296 ? -2.271 9.437 -32.559 1.00 81.81 296 PHE A N 1
ATOM 2185 C CA . PHE A 1 296 ? -2.107 9.937 -33.921 1.00 81.81 296 PHE A CA 1
ATOM 2186 C C . PHE A 1 296 ? -3.342 9.647 -34.793 1.00 81.81 296 PHE A C 1
ATOM 2188 O O . PHE A 1 296 ? -4.113 8.729 -34.569 1.00 81.81 296 PHE A O 1
ATOM 2195 N N . ASP A 1 297 ? -3.531 10.472 -35.824 1.00 83.19 297 ASP A N 1
ATOM 2196 C CA . ASP A 1 297 ? -4.549 10.291 -36.872 1.00 83.19 297 ASP A CA 1
ATOM 2197 C C . ASP A 1 297 ? -4.008 9.266 -37.883 1.00 83.19 297 ASP A C 1
ATOM 2199 O O . ASP A 1 297 ? -3.502 9.660 -38.940 1.00 83.19 297 ASP A O 1
ATOM 2203 N N . ASN A 1 298 ? -3.993 7.965 -37.547 1.00 86.00 298 ASN A N 1
ATOM 2204 C CA . ASN A 1 298 ? -3.314 6.975 -38.399 1.00 86.00 298 ASN A CA 1
ATOM 2205 C C . ASN A 1 298 ? -3.957 6.914 -39.792 1.00 86.00 298 ASN A C 1
ATOM 2207 O O . ASN A 1 298 ? -3.270 6.670 -40.784 1.00 86.00 298 ASN A O 1
ATOM 2211 N N . ASN A 1 299 ? -5.274 7.114 -39.892 1.00 88.56 299 ASN A N 1
ATOM 2212 C CA . ASN A 1 299 ? -6.026 7.040 -41.142 1.00 88.56 299 ASN A CA 1
ATOM 2213 C C . ASN A 1 299 ? -6.114 8.367 -41.922 1.00 88.56 299 ASN A C 1
ATOM 2215 O O . ASN A 1 299 ? -6.658 8.376 -43.035 1.00 88.56 299 ASN A O 1
ATOM 2219 N N . CYS A 1 300 ? -5.532 9.447 -41.398 1.00 87.56 300 CYS A N 1
ATOM 2220 C CA . CYS A 1 300 ? -5.485 10.792 -41.974 1.00 87.56 300 CYS A CA 1
ATOM 2221 C C . CYS A 1 300 ? -6.866 11.425 -42.299 1.00 87.56 300 CYS A C 1
ATOM 2223 O O . CYS A 1 300 ? -6.969 12.165 -43.295 1.00 87.56 300 CYS A O 1
ATOM 2225 N N . ASP A 1 301 ? -7.940 11.149 -41.538 1.00 87.50 301 ASP A N 1
ATOM 2226 C CA . ASP A 1 301 ? -9.269 11.775 -41.744 1.00 87.50 301 ASP A CA 1
ATOM 2227 C C . ASP A 1 301 ? -9.536 13.047 -40.915 1.00 87.50 301 ASP A C 1
ATOM 2229 O O . ASP A 1 301 ? -10.405 13.857 -41.290 1.00 87.50 301 ASP A O 1
ATOM 2233 N N . GLY A 1 302 ? -8.682 13.334 -39.928 1.00 83.75 302 GLY A N 1
ATOM 2234 C CA . GLY A 1 302 ? -8.630 14.601 -39.194 1.00 83.75 302 GLY A CA 1
ATOM 2235 C C . GLY A 1 302 ? -9.300 14.598 -37.819 1.00 83.75 302 GLY A C 1
ATOM 2236 O O . GLY A 1 302 ? -9.607 15.681 -37.299 1.00 83.75 302 GLY A O 1
ATOM 2237 N N . GLN A 1 303 ? -9.546 13.422 -37.258 1.00 80.50 303 GLN A N 1
ATOM 2238 C CA . GLN A 1 303 ? -9.797 13.170 -35.833 1.00 80.50 303 GLN A CA 1
ATOM 2239 C C . GLN A 1 303 ? -8.604 12.311 -35.339 1.00 80.50 303 GLN A C 1
ATOM 2241 O O . GLN A 1 303 ? -7.553 12.350 -35.978 1.00 80.50 303 GLN A O 1
ATOM 2246 N N . VAL A 1 304 ? -8.666 11.729 -34.145 1.00 76.88 304 VAL A N 1
ATOM 2247 C CA . VAL A 1 304 ? -7.586 10.911 -33.566 1.00 76.88 304 VAL A CA 1
ATOM 2248 C C . VAL A 1 304 ? -8.263 9.765 -32.818 1.00 76.88 304 VAL A C 1
ATOM 2250 O O . VAL A 1 304 ? -9.254 10.026 -32.128 1.00 76.88 304 VAL A O 1
ATOM 2253 N N . ASP A 1 305 ? -7.760 8.538 -32.969 1.00 73.81 305 ASP A N 1
ATOM 2254 C CA . ASP A 1 305 ? -8.218 7.337 -32.255 1.00 73.81 305 ASP A CA 1
ATOM 2255 C C . ASP A 1 305 ? -9.746 7.078 -32.373 1.00 73.81 305 ASP A C 1
ATOM 2257 O O . ASP A 1 305 ? -10.439 6.750 -31.403 1.00 73.81 305 ASP A O 1
ATOM 2261 N N . GLU A 1 306 ? -10.338 7.231 -33.568 1.00 75.25 306 GLU A N 1
ATOM 2262 C CA . GLU A 1 306 ? -11.798 7.099 -33.704 1.00 75.25 306 GLU A CA 1
ATOM 2263 C C . GLU A 1 306 ? -12.337 5.699 -33.386 1.00 75.25 306 GLU A C 1
ATOM 2265 O O . GLU A 1 306 ? -11.977 4.693 -34.000 1.00 75.25 306 GLU A O 1
ATOM 2270 N N . GLY A 1 307 ? -13.367 5.666 -32.538 1.00 74.56 307 GLY A N 1
ATOM 2271 C CA . GLY A 1 307 ? -14.036 4.426 -32.142 1.00 74.56 307 GLY A CA 1
ATOM 2272 C C . GLY A 1 307 ? -13.422 3.758 -30.915 1.00 74.56 307 GLY A C 1
ATOM 2273 O O . GLY A 1 307 ? -13.817 2.629 -30.628 1.00 74.56 307 GLY A O 1
ATOM 2274 N N . TYR A 1 308 ? -12.519 4.466 -30.229 1.00 78.12 308 TYR A N 1
ATOM 2275 C CA . TYR A 1 308 ? -12.010 4.165 -28.890 1.00 78.12 308 TYR A CA 1
ATOM 2276 C C . TYR A 1 308 ? -12.542 5.123 -27.799 1.00 78.12 308 TYR A C 1
ATOM 2278 O O . TYR A 1 308 ? -12.118 4.977 -26.661 1.00 78.12 308 TYR A O 1
ATOM 2286 N N . ASP A 1 309 ? -13.406 6.083 -28.182 1.00 80.44 309 ASP A N 1
ATOM 2287 C CA . ASP A 1 309 ? -14.305 6.912 -27.346 1.00 80.44 309 ASP A CA 1
ATOM 2288 C C . ASP A 1 309 ? -15.753 6.694 -27.861 1.00 80.44 309 ASP A C 1
ATOM 2290 O O . ASP A 1 309 ? -16.233 7.378 -28.785 1.00 80.44 309 ASP A O 1
ATOM 2294 N N . LEU A 1 310 ? -16.424 5.646 -27.377 1.00 83.62 310 LEU A N 1
ATOM 2295 C CA . LEU A 1 310 ? -17.724 5.168 -27.865 1.00 83.62 310 LEU A CA 1
ATOM 2296 C C . LEU A 1 310 ? -18.925 5.844 -27.186 1.00 83.62 310 LEU A C 1
ATOM 2298 O O . LEU A 1 310 ? -20.013 5.850 -27.786 1.00 83.62 310 LEU A O 1
ATOM 2302 N N . ASP A 1 311 ? -18.766 6.434 -25.999 1.00 83.19 311 ASP A N 1
ATOM 2303 C CA . ASP A 1 311 ? -19.836 7.153 -25.292 1.00 83.19 311 ASP A CA 1
ATOM 2304 C C . ASP A 1 311 ? -19.719 8.691 -25.280 1.00 83.19 311 ASP A C 1
ATOM 2306 O O . ASP A 1 311 ? -20.741 9.378 -25.100 1.00 83.19 311 ASP A O 1
ATOM 2310 N N . ASN A 1 312 ? -18.547 9.229 -25.630 1.00 85.31 312 ASN A N 1
ATOM 2311 C CA . ASN A 1 312 ? -18.232 10.651 -25.760 1.00 85.31 312 ASN A CA 1
ATOM 2312 C C . ASN A 1 312 ? -18.206 11.446 -24.450 1.00 85.31 312 ASN A C 1
ATOM 2314 O O . ASN A 1 312 ? -18.629 12.616 -24.428 1.00 85.31 312 ASN A O 1
ATOM 2318 N N . ASP A 1 313 ? -17.672 10.855 -23.383 1.00 83.12 313 ASP A N 1
ATOM 2319 C CA . ASP A 1 313 ? -17.287 11.580 -22.170 1.00 83.12 313 ASP A CA 1
ATOM 2320 C C . ASP A 1 313 ? -15.949 12.346 -22.297 1.00 83.12 313 ASP A C 1
ATOM 2322 O O . ASP A 1 313 ? -15.801 13.421 -21.696 1.00 83.12 313 ASP A O 1
ATOM 2326 N N . GLY A 1 314 ? -15.062 11.890 -23.190 1.00 82.56 314 GLY A N 1
ATOM 2327 C CA . GLY A 1 314 ? -13.766 12.498 -23.493 1.00 82.56 314 GLY A CA 1
ATOM 2328 C C . GLY A 1 314 ? -12.535 11.725 -23.009 1.00 82.56 314 GLY A C 1
ATOM 2329 O O . GLY A 1 314 ? -11.439 12.274 -23.139 1.00 82.56 314 GLY A O 1
ATOM 2330 N N . TRP A 1 315 ? -12.702 10.514 -22.483 1.00 80.69 315 TRP A N 1
ATOM 2331 C CA . TRP A 1 315 ? -11.650 9.521 -22.278 1.00 80.69 315 TRP A CA 1
ATOM 2332 C C . TRP A 1 315 ? -11.773 8.418 -23.330 1.00 80.69 315 TRP A C 1
ATOM 2334 O O . TRP A 1 315 ? -12.869 8.072 -23.755 1.00 80.69 315 TRP A O 1
ATOM 2344 N N . ALA A 1 316 ? -10.634 7.909 -23.795 1.00 84.12 316 ALA A N 1
ATOM 2345 C CA . ALA A 1 316 ? -10.580 6.771 -24.700 1.00 84.12 316 ALA A CA 1
ATOM 2346 C C . ALA A 1 316 ? -10.062 5.519 -23.978 1.00 84.12 316 ALA A C 1
ATOM 2348 O O . ALA A 1 316 ? -9.364 5.616 -22.965 1.00 84.12 316 ALA A O 1
ATOM 2349 N N . THR A 1 317 ? -10.287 4.337 -24.559 1.00 80.94 317 THR A N 1
ATOM 2350 C CA . THR A 1 317 ? -9.769 3.060 -24.020 1.00 80.94 317 THR A CA 1
ATOM 2351 C C . THR A 1 317 ? -8.241 3.077 -23.804 1.00 80.94 317 THR A C 1
ATOM 2353 O O . THR A 1 317 ? -7.740 2.395 -22.914 1.00 80.94 317 THR A O 1
ATOM 2356 N N . CYS A 1 318 ? -7.471 3.845 -24.591 1.00 75.69 318 CYS A N 1
ATOM 2357 C CA . CYS A 1 318 ? -6.026 4.029 -24.366 1.00 75.69 318 CYS A CA 1
ATOM 2358 C C . CYS A 1 318 ? -5.651 5.179 -23.422 1.00 75.69 318 CYS A C 1
ATOM 2360 O O . CYS A 1 318 ? -4.540 5.168 -22.895 1.00 75.69 318 CYS A O 1
ATOM 2362 N N . ASP A 1 319 ? -6.554 6.125 -23.154 1.00 81.19 319 ASP A N 1
ATOM 2363 C CA . ASP A 1 319 ? -6.344 7.175 -22.146 1.00 81.19 319 ASP A CA 1
ATOM 2364 C C . ASP A 1 319 ? -6.667 6.688 -20.717 1.00 81.19 319 ASP A C 1
ATOM 2366 O O . ASP A 1 319 ? -6.543 7.455 -19.761 1.00 81.19 319 ASP A O 1
ATOM 2370 N N . GLY A 1 320 ? -7.043 5.412 -20.559 1.00 79.00 320 GLY A N 1
ATOM 2371 C CA . GLY A 1 320 ? -7.302 4.760 -19.274 1.00 79.00 320 GLY A 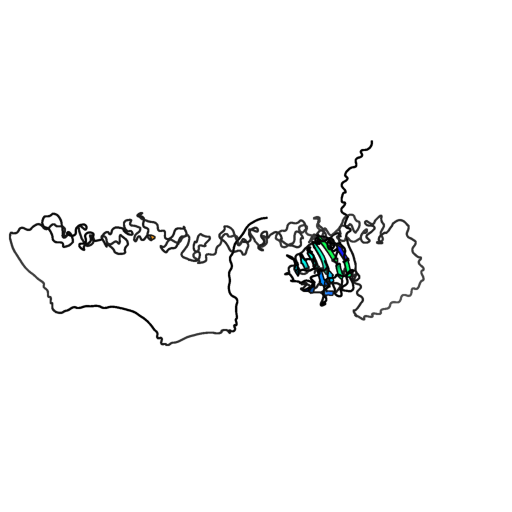CA 1
ATOM 2372 C C . GLY A 1 320 ? -8.776 4.490 -18.971 1.00 79.00 320 GLY A C 1
ATOM 2373 O O . GLY A 1 320 ? -9.085 4.159 -17.833 1.00 79.00 320 GLY A O 1
ATOM 2374 N N . ASP A 1 321 ? -9.683 4.623 -19.941 1.00 87.56 321 ASP A N 1
ATOM 2375 C CA . ASP A 1 321 ? -11.079 4.198 -19.774 1.00 87.56 321 ASP A CA 1
ATOM 2376 C C . ASP A 1 321 ? -11.187 2.661 -19.654 1.00 87.56 321 ASP A C 1
ATOM 2378 O O . ASP A 1 321 ? -10.617 1.910 -20.456 1.00 87.56 321 ASP A O 1
ATOM 2382 N N . CYS A 1 322 ? -11.919 2.195 -18.638 1.00 87.75 322 CYS A N 1
ATOM 2383 C CA . CYS A 1 322 ? -12.108 0.789 -18.305 1.00 87.75 322 CYS A CA 1
ATOM 2384 C C . CYS A 1 322 ? -13.420 0.153 -18.839 1.00 87.75 322 CYS A C 1
ATOM 2386 O O . CYS A 1 322 ? -13.486 -1.080 -18.925 1.00 87.75 322 CYS A O 1
ATOM 2388 N N . ASP A 1 323 ? -14.419 0.930 -19.281 1.00 87.19 323 ASP A N 1
ATOM 2389 C CA . ASP A 1 323 ? -15.502 0.498 -20.191 1.00 87.19 323 ASP A CA 1
ATOM 2390 C C . ASP A 1 323 ? -16.030 1.700 -20.990 1.00 87.19 323 ASP A C 1
ATOM 2392 O O . ASP A 1 323 ? -17.024 2.313 -20.614 1.00 87.19 323 ASP A O 1
ATOM 2396 N N . ASP A 1 324 ? -15.420 1.911 -22.159 1.00 83.88 324 ASP A N 1
ATOM 2397 C CA . ASP A 1 324 ? -15.678 2.903 -23.225 1.00 83.88 324 ASP A CA 1
ATOM 2398 C C . ASP A 1 324 ? -17.166 3.097 -23.652 1.00 83.88 324 ASP A C 1
ATOM 2400 O O . ASP A 1 324 ? -17.515 3.883 -24.533 1.00 83.88 324 ASP A O 1
ATOM 2404 N N . GLN A 1 325 ? -18.095 2.328 -23.082 1.00 89.69 325 GLN A N 1
ATOM 2405 C CA . GLN A 1 325 ? -19.541 2.448 -23.283 1.00 89.69 325 GLN A CA 1
ATOM 2406 C C . GLN A 1 325 ? -20.306 2.992 -22.057 1.00 89.69 325 GLN A C 1
ATOM 2408 O O . GLN A 1 325 ? -21.541 3.116 -22.146 1.00 89.69 325 GLN A O 1
ATOM 2413 N N . ASP A 1 326 ? -19.642 3.260 -20.929 1.00 88.06 326 ASP A N 1
ATOM 2414 C CA . ASP A 1 326 ? -20.229 3.788 -19.694 1.00 88.06 326 ASP A CA 1
ATOM 2415 C C . ASP A 1 326 ? -19.407 4.928 -19.061 1.00 88.06 326 ASP A C 1
ATOM 2417 O O . ASP A 1 326 ? -18.695 4.730 -18.083 1.00 88.06 326 ASP A O 1
ATOM 2421 N N . TRP A 1 327 ? -19.687 6.146 -19.537 1.00 87.62 327 TRP A N 1
ATOM 2422 C CA . TRP A 1 327 ? -19.259 7.499 -19.123 1.00 87.62 327 TRP A CA 1
ATOM 2423 C C . TRP A 1 327 ? -19.139 7.802 -17.617 1.00 87.62 327 TRP A C 1
ATOM 2425 O O . TRP A 1 327 ? -18.813 8.924 -17.203 1.00 87.62 327 TRP A O 1
ATOM 2435 N N . THR A 1 328 ? -19.537 6.871 -16.754 1.00 86.12 328 THR A N 1
ATOM 2436 C CA . THR A 1 328 ? -19.287 6.932 -15.318 1.00 86.12 328 THR A CA 1
ATOM 2437 C C . THR A 1 328 ? -17.906 6.399 -14.929 1.00 86.12 328 THR A C 1
ATOM 2439 O O . THR A 1 328 ? -17.378 6.910 -13.938 1.00 86.12 328 THR A O 1
ATOM 2442 N N . LEU A 1 329 ? -17.323 5.492 -15.720 1.00 89.88 329 LEU A N 1
ATOM 2443 C CA . LEU A 1 329 ? -16.091 4.739 -15.468 1.00 89.88 329 LEU A CA 1
ATOM 2444 C C . LEU A 1 329 ? -14.914 5.339 -16.253 1.00 89.88 329 LEU A C 1
ATOM 2446 O O . LEU A 1 329 ? -14.776 5.088 -17.441 1.00 89.88 329 LEU A O 1
ATOM 2450 N N . ARG A 1 330 ? -14.089 6.178 -15.618 1.00 90.50 330 ARG A N 1
ATOM 2451 C CA . ARG A 1 330 ? -12.972 6.878 -16.285 1.00 90.50 330 ARG A CA 1
ATOM 2452 C C . ARG A 1 330 ? -11.947 7.445 -15.283 1.00 90.50 330 ARG A C 1
ATOM 2454 O O . ARG A 1 330 ? -12.353 7.806 -14.175 1.00 90.50 330 ARG A O 1
ATOM 2461 N N . PRO A 1 331 ? -10.693 7.722 -15.695 1.00 89.44 331 PRO A N 1
ATOM 2462 C CA . PRO A 1 331 ? -9.595 8.252 -14.859 1.00 89.44 331 PRO A CA 1
ATOM 2463 C C . PRO A 1 331 ? -9.834 9.488 -13.967 1.00 89.44 331 PRO A C 1
ATOM 2465 O O . PRO A 1 331 ? -8.991 9.808 -13.129 1.00 89.44 331 PRO A O 1
ATOM 2468 N N . ASP A 1 332 ? -10.928 10.240 -14.150 1.00 85.81 332 ASP A N 1
ATOM 2469 C CA . ASP A 1 332 ? -11.286 11.396 -13.305 1.00 85.81 332 ASP A CA 1
ATOM 2470 C C . ASP A 1 332 ? -12.578 11.230 -12.491 1.00 85.81 332 ASP A C 1
ATOM 2472 O O . ASP A 1 332 ? -13.063 12.195 -11.879 1.00 85.81 332 ASP A O 1
ATOM 2476 N N . ALA A 1 333 ? -13.164 10.032 -12.486 1.00 87.38 333 ALA A N 1
ATOM 2477 C CA . ALA A 1 333 ? -14.273 9.724 -11.604 1.00 87.38 333 ALA A CA 1
ATOM 2478 C C . ALA A 1 333 ? -13.847 9.762 -10.130 1.00 87.38 333 ALA A C 1
ATOM 2480 O O . ALA A 1 333 ? -12.673 9.761 -9.774 1.00 87.38 333 ALA A O 1
ATOM 2481 N N . ALA A 1 334 ? -14.852 9.853 -9.267 1.00 85.81 334 ALA A N 1
ATOM 2482 C CA . ALA A 1 334 ? -14.683 9.552 -7.860 1.00 85.81 334 ALA A CA 1
ATOM 2483 C C . ALA A 1 334 ? -15.371 8.215 -7.627 1.00 85.81 334 ALA A C 1
ATOM 2485 O O . ALA A 1 334 ? -16.527 8.078 -8.043 1.00 85.81 334 ALA A O 1
ATOM 2486 N N . GLU A 1 335 ? -14.681 7.303 -6.950 1.00 85.19 335 GLU A N 1
ATOM 2487 C CA . GLU A 1 335 ? -15.257 6.039 -6.514 1.00 85.19 335 GLU A CA 1
ATOM 2488 C C . GLU A 1 335 ? -16.574 6.236 -5.759 1.00 85.19 335 GLU A C 1
ATOM 2490 O O . GLU A 1 335 ? -16.803 7.237 -5.058 1.00 85.19 335 GLU A O 1
ATOM 2495 N N . ILE A 1 336 ? -17.443 5.243 -5.880 1.00 84.62 336 ILE A N 1
ATOM 2496 C CA . ILE A 1 336 ? -18.669 5.076 -5.116 1.00 84.62 336 ILE A CA 1
ATOM 2497 C C . ILE A 1 336 ? -18.807 3.601 -4.744 1.00 84.62 336 ILE A C 1
ATOM 2499 O O . ILE A 1 336 ? -18.650 2.759 -5.607 1.00 84.62 336 ILE A O 1
ATOM 2503 N N . CYS A 1 337 ? -19.183 3.308 -3.492 1.00 84.00 337 CYS A N 1
ATOM 2504 C CA . CYS A 1 337 ? -19.351 1.945 -2.963 1.00 84.00 337 CYS A CA 1
ATOM 2505 C C . CYS A 1 337 ? -20.331 1.064 -3.780 1.00 84.00 337 CYS A C 1
ATOM 2507 O O . CYS A 1 337 ? -21.502 0.902 -3.397 1.00 84.00 337 CYS A O 1
ATOM 2509 N N . ASP A 1 338 ? -19.886 0.494 -4.896 1.00 83.31 338 ASP A N 1
ATOM 2510 C CA . ASP A 1 338 ? -20.651 -0.419 -5.748 1.00 83.31 338 ASP A CA 1
ATOM 2511 C C . ASP A 1 338 ? -19.841 -1.604 -6.301 1.00 83.31 338 ASP A C 1
ATOM 2513 O O . ASP A 1 338 ? -20.435 -2.513 -6.901 1.00 83.31 338 ASP A O 1
ATOM 2517 N N . GLY A 1 339 ? -18.546 -1.688 -5.970 1.00 81.69 339 GLY A N 1
ATOM 2518 C CA . GLY A 1 339 ? -17.665 -2.795 -6.347 1.00 81.69 339 GLY A CA 1
ATOM 2519 C C . GLY A 1 339 ? -17.211 -2.747 -7.803 1.00 81.69 339 GLY A C 1
ATOM 2520 O O . GLY A 1 339 ? -16.883 -3.795 -8.372 1.00 81.69 339 GLY A O 1
ATOM 2521 N N . ILE A 1 340 ? -17.245 -1.564 -8.414 1.00 86.94 340 ILE A N 1
ATOM 2522 C CA . ILE A 1 340 ? -16.695 -1.268 -9.733 1.00 86.94 340 ILE A CA 1
ATOM 2523 C C . ILE A 1 340 ? -15.600 -0.221 -9.538 1.00 86.94 340 ILE A C 1
ATOM 2525 O O . ILE A 1 340 ? -15.843 0.795 -8.906 1.00 86.94 340 ILE A O 1
ATOM 2529 N N . ASP A 1 341 ? -14.436 -0.469 -10.131 1.00 87.75 341 ASP A N 1
ATOM 2530 C CA . ASP A 1 341 ? -13.381 0.524 -10.348 1.00 87.75 341 ASP A CA 1
ATOM 2531 C C . ASP A 1 341 ? -13.962 1.679 -11.190 1.00 87.75 341 ASP A C 1
ATOM 2533 O O . ASP A 1 341 ? -14.171 1.524 -12.398 1.00 87.75 341 ASP A O 1
ATOM 2537 N N . ASN A 1 342 ? -14.372 2.785 -10.560 1.00 89.12 342 ASN A N 1
ATOM 2538 C CA . ASN A 1 342 ? -14.988 3.906 -11.276 1.00 89.12 342 ASN A CA 1
ATOM 2539 C C . ASN A 1 342 ? -13.933 4.859 -11.833 1.00 89.12 342 ASN A C 1
ATOM 2541 O O . ASN A 1 342 ? -14.162 5.480 -12.872 1.00 89.12 342 ASN A O 1
ATOM 2545 N N . ASN A 1 343 ? -12.817 5.012 -11.127 1.00 90.38 343 ASN A N 1
ATOM 2546 C CA . ASN A 1 343 ? -11.697 5.875 -11.466 1.00 90.38 343 ASN A CA 1
ATOM 2547 C C . ASN A 1 343 ? -10.680 5.192 -12.405 1.00 90.38 343 ASN A C 1
ATOM 2549 O O . ASN A 1 343 ? -9.727 5.837 -12.824 1.00 90.38 343 ASN A O 1
ATOM 2553 N N . CYS A 1 344 ? -10.893 3.925 -12.761 1.00 90.81 344 CYS A N 1
ATOM 2554 C CA . CYS A 1 344 ? -10.039 3.096 -13.610 1.00 90.81 344 CYS A CA 1
ATOM 2555 C C . CYS A 1 344 ? -8.561 3.009 -13.152 1.00 90.81 344 CYS A C 1
ATOM 2557 O O . CYS A 1 344 ? -7.668 2.843 -13.991 1.00 90.81 344 CYS A O 1
ATOM 2559 N N . ASP A 1 345 ? -8.265 3.131 -11.849 1.00 88.94 345 ASP A N 1
ATOM 2560 C CA . ASP A 1 345 ? -6.894 3.062 -11.308 1.00 88.94 345 ASP A CA 1
ATOM 2561 C C . ASP A 1 345 ? -6.395 1.634 -11.020 1.00 88.94 345 ASP A C 1
ATOM 2563 O O . ASP A 1 345 ? -5.204 1.424 -10.759 1.00 88.94 345 ASP A O 1
ATOM 2567 N N . GLY A 1 346 ? -7.274 0.637 -11.160 1.00 86.50 346 GLY A N 1
ATOM 2568 C CA . GLY A 1 346 ? -7.003 -0.777 -10.901 1.00 86.50 346 GLY A CA 1
ATOM 2569 C C . GLY A 1 346 ? -7.366 -1.233 -9.485 1.00 86.50 346 GLY A C 1
ATOM 2570 O O . GLY A 1 346 ? -7.212 -2.422 -9.173 1.00 86.50 346 GLY A O 1
ATOM 2571 N N . SER A 1 347 ? -7.847 -0.318 -8.645 1.00 84.19 347 SER A N 1
ATOM 2572 C CA . SER A 1 347 ? -8.499 -0.578 -7.360 1.00 84.19 347 SER A CA 1
ATOM 2573 C C . SER A 1 347 ? -10.024 -0.513 -7.524 1.00 84.19 347 SER A C 1
ATOM 2575 O O . SER A 1 347 ? -10.528 -0.186 -8.584 1.00 84.19 347 SER A O 1
ATOM 2577 N N . SER A 1 348 ? -10.788 -0.902 -6.509 1.00 85.38 348 SER A N 1
ATOM 2578 C CA . SER A 1 348 ? -12.244 -0.716 -6.517 1.00 85.38 348 SER A CA 1
ATOM 2579 C C . SER A 1 348 ? -12.685 -0.330 -5.123 1.00 85.38 348 SER A C 1
ATOM 2581 O O . SER A 1 348 ? -12.306 -1.031 -4.177 1.00 85.38 348 SER A O 1
ATOM 2583 N N . ASP A 1 349 ? -13.511 0.706 -5.002 1.00 81.94 349 ASP A N 1
ATOM 2584 C CA . ASP A 1 349 ? -13.955 1.242 -3.715 1.00 81.94 349 ASP A CA 1
ATOM 2585 C C . ASP A 1 349 ? -12.766 1.669 -2.803 1.00 81.94 349 ASP A C 1
ATOM 2587 O O . ASP A 1 349 ? -12.798 1.460 -1.585 1.00 81.94 349 ASP A O 1
ATOM 2591 N N . GLU A 1 350 ? -11.687 2.258 -3.340 1.00 79.12 350 GLU A N 1
ATOM 2592 C CA . GLU A 1 350 ? -10.550 2.741 -2.537 1.00 79.12 350 GLU A CA 1
ATOM 2593 C C . GLU A 1 350 ? -10.747 4.148 -1.937 1.00 79.12 350 GLU A C 1
ATOM 2595 O O . GLU A 1 350 ? -11.599 4.941 -2.333 1.00 79.12 350 GLU A O 1
ATOM 2600 N N . GLY A 1 351 ? -9.959 4.468 -0.903 1.00 75.44 351 GLY A N 1
ATOM 2601 C CA . GLY A 1 351 ? -10.077 5.739 -0.173 1.00 75.44 351 GLY A CA 1
ATOM 2602 C C . GLY A 1 351 ? -11.256 5.820 0.810 1.00 75.44 351 GLY A C 1
ATOM 2603 O O . GLY A 1 351 ? -11.478 6.889 1.382 1.00 75.44 351 GLY A O 1
ATOM 2604 N N . PHE A 1 352 ? -11.960 4.704 1.028 1.00 80.06 352 PHE A N 1
ATOM 2605 C CA . PHE A 1 352 ? -13.069 4.536 1.979 1.00 80.06 352 PHE A CA 1
ATOM 2606 C C . PHE A 1 352 ? -12.695 3.770 3.260 1.00 80.06 352 PHE A C 1
ATOM 2608 O O . PHE A 1 352 ? -13.593 3.272 3.917 1.00 80.06 352 PHE A O 1
ATOM 2615 N N . ASP A 1 353 ? -11.404 3.626 3.570 1.00 81.56 353 ASP A N 1
ATOM 2616 C CA . ASP A 1 353 ? -10.867 3.154 4.860 1.00 81.56 353 ASP A CA 1
ATOM 2617 C C . ASP A 1 353 ? -9.790 4.173 5.273 1.00 81.56 353 ASP A C 1
ATOM 2619 O O . ASP A 1 353 ? -8.636 4.108 4.829 1.00 81.56 353 ASP A O 1
ATOM 2623 N N . ALA A 1 354 ? -10.192 5.226 5.993 1.00 84.12 354 ALA A N 1
ATOM 2624 C CA . ALA A 1 354 ? -9.323 6.369 6.273 1.00 84.12 354 ALA A CA 1
ATOM 2625 C C . ALA A 1 354 ? -8.444 6.217 7.530 1.00 84.12 354 ALA A C 1
ATOM 2627 O O . ALA A 1 354 ? -7.544 7.050 7.729 1.00 84.12 354 ALA A O 1
ATOM 2628 N N . ASP A 1 355 ? -8.638 5.178 8.348 1.00 82.31 355 ASP A N 1
ATOM 2629 C CA . ASP A 1 355 ? -7.796 4.885 9.517 1.00 82.31 355 ASP A CA 1
ATOM 2630 C C . ASP A 1 355 ? -6.967 3.589 9.427 1.00 82.31 355 ASP A C 1
ATOM 2632 O O . ASP A 1 355 ? -5.921 3.500 10.090 1.00 82.31 355 ASP A O 1
ATOM 2636 N N . GLY A 1 356 ? -7.324 2.671 8.526 1.00 84.81 356 GLY A N 1
ATOM 2637 C CA . GLY A 1 356 ? -6.562 1.477 8.175 1.00 84.81 356 GLY A CA 1
ATOM 2638 C C . GLY A 1 356 ? -6.837 0.253 9.049 1.00 84.81 356 GLY A C 1
ATOM 2639 O O . GLY A 1 356 ? -5.933 -0.584 9.186 1.00 84.81 356 GLY A O 1
ATOM 2640 N N . ASP A 1 357 ? -8.010 0.140 9.677 1.00 82.75 357 ASP A N 1
ATOM 2641 C CA . ASP A 1 357 ? -8.389 -1.045 10.463 1.00 82.75 357 ASP A CA 1
ATOM 2642 C C . ASP A 1 357 ? -8.874 -2.239 9.609 1.00 82.75 357 ASP A C 1
ATOM 2644 O O . ASP A 1 357 ? -8.846 -3.389 10.075 1.00 82.75 357 ASP A O 1
ATOM 2648 N N . GLY A 1 358 ? -9.200 -1.990 8.335 1.00 84.44 358 GLY A N 1
ATOM 2649 C CA . GLY A 1 358 ? -9.702 -2.978 7.384 1.00 84.44 358 GLY A CA 1
ATOM 2650 C C . GLY A 1 358 ? -11.227 -3.102 7.318 1.00 84.44 358 GLY A C 1
ATOM 2651 O O . GLY A 1 358 ? -11.705 -4.122 6.812 1.00 84.44 358 GLY A O 1
ATOM 2652 N N . TRP A 1 359 ? -11.972 -2.117 7.822 1.00 83.44 359 TRP A N 1
ATOM 2653 C CA . TRP A 1 359 ? -13.396 -1.905 7.575 1.00 83.44 359 TRP A CA 1
ATOM 2654 C C . TRP A 1 359 ? -13.611 -0.563 6.899 1.00 83.44 359 TRP A C 1
ATOM 2656 O O . TRP A 1 359 ? -13.350 0.489 7.462 1.00 83.44 359 TRP A O 1
ATOM 2666 N N . SER A 1 360 ? -14.146 -0.605 5.687 1.00 87.00 360 SER A N 1
ATOM 2667 C CA . SER A 1 360 ? -14.528 0.613 4.983 1.00 87.00 360 SER A CA 1
ATOM 2668 C C . SER A 1 360 ? -15.939 1.093 5.345 1.00 87.00 360 SER A C 1
ATOM 2670 O O . SER A 1 360 ? -16.834 0.297 5.667 1.00 87.00 360 SER A O 1
ATOM 2672 N N . THR A 1 361 ? -16.223 2.379 5.128 1.00 83.50 361 THR A N 1
ATOM 2673 C CA . THR A 1 361 ? -17.611 2.891 5.017 1.00 83.50 361 THR A CA 1
ATOM 2674 C C . THR A 1 361 ? -18.471 2.115 4.008 1.00 83.50 361 THR A C 1
ATOM 2676 O O . THR A 1 361 ? -19.697 2.067 4.152 1.00 83.50 361 THR A O 1
ATOM 2679 N N . CYS A 1 362 ? -17.865 1.466 3.007 1.00 79.19 362 CYS A N 1
ATOM 2680 C CA . CYS A 1 362 ? -18.554 0.569 2.074 1.00 79.19 362 CYS A CA 1
ATOM 2681 C C . CYS A 1 362 ? -18.940 -0.786 2.709 1.00 79.19 362 CYS A C 1
ATOM 2683 O O . CYS A 1 362 ? -19.968 -1.369 2.353 1.00 79.19 362 CYS A O 1
ATOM 2685 N N . GLU A 1 363 ? -18.162 -1.275 3.677 1.00 82.25 363 GLU A N 1
ATOM 2686 C CA . GLU A 1 363 ? -18.392 -2.529 4.413 1.00 82.25 363 GLU A CA 1
ATOM 2687 C C . GLU A 1 363 ? -19.250 -2.362 5.675 1.00 82.25 363 GLU A C 1
ATOM 2689 O O . GLU A 1 363 ? -19.655 -3.355 6.288 1.00 82.25 363 GLU A O 1
ATOM 2694 N N . GLY A 1 364 ? -19.612 -1.121 6.004 1.00 81.44 364 GLY A N 1
ATOM 2695 C CA . GLY A 1 364 ? -20.570 -0.783 7.054 1.00 81.44 364 GLY A CA 1
ATOM 2696 C C . GLY A 1 364 ? -19.981 -0.032 8.241 1.00 81.44 364 GLY A C 1
ATOM 2697 O O . GLY A 1 364 ? -20.689 0.099 9.237 1.00 81.44 364 GLY A O 1
ATOM 2698 N N . ASP A 1 365 ? -18.742 0.457 8.150 1.00 89.06 365 ASP A N 1
ATOM 2699 C CA . ASP A 1 365 ? -18.217 1.382 9.152 1.00 89.06 365 ASP A CA 1
ATOM 2700 C C . ASP A 1 365 ? -19.042 2.688 9.192 1.00 89.06 365 ASP A C 1
ATOM 2702 O O . ASP A 1 365 ? -19.488 3.238 8.177 1.00 89.06 365 ASP A O 1
ATOM 2706 N N . CYS A 1 366 ? -19.296 3.141 10.413 1.00 89.00 366 CYS A N 1
ATOM 2707 C CA . CYS A 1 366 ? -20.071 4.300 10.791 1.00 89.00 366 CYS A CA 1
ATOM 2708 C C . CYS A 1 366 ? -19.210 5.477 11.308 1.00 89.00 366 CYS A C 1
ATOM 2710 O O . CYS A 1 366 ? -19.731 6.600 11.337 1.00 89.00 366 CYS A O 1
ATOM 2712 N N . ASP A 1 367 ? -17.919 5.279 11.624 1.00 87.44 367 ASP A N 1
ATOM 2713 C CA . ASP A 1 367 ? -16.913 6.339 11.831 1.00 87.44 367 ASP A CA 1
ATOM 2714 C C . ASP A 1 367 ? -15.499 5.910 11.375 1.00 87.44 367 ASP A C 1
ATOM 2716 O O . ASP A 1 367 ? -14.597 5.756 12.195 1.00 87.44 367 ASP A O 1
ATOM 2720 N N . ASP A 1 368 ? -15.321 5.899 10.046 1.00 86.12 368 ASP A N 1
ATOM 2721 C CA . ASP A 1 368 ? -14.101 5.719 9.210 1.00 86.12 368 ASP A CA 1
ATOM 2722 C C . ASP A 1 368 ? -12.826 6.478 9.652 1.00 86.12 368 ASP A C 1
ATOM 2724 O O . ASP A 1 368 ? -11.794 6.469 8.982 1.00 86.12 368 ASP A O 1
ATOM 2728 N N . SER A 1 369 ? -12.909 7.268 10.723 1.00 88.88 369 SER A N 1
ATOM 2729 C CA . SER A 1 369 ? -11.797 8.007 11.317 1.00 88.88 369 SER A CA 1
ATOM 2730 C C . SER A 1 369 ? -11.307 7.421 12.649 1.00 88.88 369 SER A C 1
ATOM 2732 O O . SER A 1 369 ? -10.444 8.026 13.307 1.00 88.88 369 SER A O 1
ATOM 2734 N N . SER A 1 370 ? -11.858 6.280 13.064 1.00 87.69 370 SER A N 1
ATOM 2735 C CA . SER A 1 370 ? -11.657 5.644 14.359 1.00 87.69 370 SER A CA 1
ATOM 2736 C C . SER A 1 370 ? -11.675 4.105 14.299 1.00 87.69 370 SER A C 1
ATOM 2738 O O . SER A 1 370 ? -12.693 3.511 14.621 1.00 87.69 370 SER A O 1
ATOM 2740 N N . TRP A 1 371 ? -10.493 3.492 14.138 1.00 89.94 371 TRP A N 1
ATOM 2741 C CA . TRP A 1 371 ? -10.121 2.050 14.206 1.00 89.94 371 TRP A CA 1
ATOM 2742 C C . TRP A 1 371 ? -10.709 1.160 15.331 1.00 89.94 371 TRP A C 1
ATOM 2744 O O . TRP A 1 371 ? -10.313 0.007 15.510 1.00 89.94 371 TRP A O 1
ATOM 2754 N N . ALA A 1 372 ? -11.525 1.730 16.212 1.00 87.94 372 ALA A N 1
ATOM 2755 C CA . ALA A 1 372 ? -12.265 1.054 17.271 1.00 87.94 372 ALA A CA 1
ATOM 2756 C C . ALA A 1 372 ? -13.782 0.994 16.994 1.00 87.94 372 ALA A C 1
ATOM 2758 O O . ALA A 1 372 ? -14.494 0.361 17.769 1.00 87.94 372 ALA A O 1
ATOM 2759 N N . VAL A 1 373 ? -14.250 1.646 15.927 1.00 89.81 373 VAL A N 1
ATOM 2760 C CA . VAL A 1 373 ? -15.633 1.718 15.461 1.00 89.81 373 VAL A CA 1
ATOM 2761 C C . VAL A 1 373 ? -15.679 0.980 14.129 1.00 89.81 373 VAL A C 1
ATOM 2763 O O . VAL A 1 373 ? -15.056 1.421 13.182 1.00 89.81 373 VAL A O 1
ATOM 2766 N N . HIS A 1 374 ? -16.328 -0.181 14.082 1.00 90.19 374 HIS A N 1
ATOM 2767 C CA . HIS A 1 374 ? -16.491 -0.994 12.877 1.00 90.19 374 HIS A CA 1
ATOM 2768 C C . HIS A 1 374 ? -17.473 -2.163 13.137 1.00 90.19 374 HIS A C 1
ATOM 2770 O O . HIS A 1 374 ? -17.585 -2.617 14.277 1.00 90.19 374 HIS A O 1
ATOM 2776 N N . PRO A 1 375 ? -18.108 -2.783 12.114 1.00 89.12 375 PRO A N 1
ATOM 2777 C CA . PRO A 1 375 ? -19.118 -3.858 12.247 1.00 89.12 375 PRO A CA 1
ATOM 2778 C C . PRO A 1 375 ? -18.787 -5.127 13.067 1.00 89.12 375 PRO A C 1
ATOM 2780 O O . PRO A 1 375 ? -19.604 -6.048 13.148 1.00 89.12 375 PRO A O 1
ATOM 2783 N N . ASN A 1 376 ? -17.571 -5.253 13.603 1.00 85.19 376 ASN A N 1
ATOM 2784 C CA . ASN A 1 376 ? -17.135 -6.352 14.474 1.00 85.19 376 ASN A CA 1
ATOM 2785 C C . ASN A 1 376 ? -16.370 -5.863 15.719 1.00 85.19 376 ASN A C 1
ATOM 2787 O O . ASN A 1 376 ? -15.684 -6.666 16.366 1.00 85.19 376 ASN A O 1
ATOM 2791 N N . ALA A 1 377 ? -16.455 -4.573 16.048 1.00 86.50 377 ALA A N 1
ATOM 2792 C CA . ALA A 1 377 ? -15.908 -4.027 17.278 1.00 86.50 377 ALA A CA 1
ATOM 2793 C C . ALA A 1 377 ? -16.627 -4.609 18.507 1.00 86.50 377 ALA A C 1
ATOM 2795 O O . ALA A 1 377 ? -17.625 -5.329 18.416 1.00 86.50 377 ALA A O 1
ATOM 2796 N N . SER A 1 378 ? -16.086 -4.330 19.689 1.00 84.06 378 SER A N 1
ATOM 2797 C CA . SER A 1 378 ? -16.744 -4.637 20.959 1.00 84.06 378 SER A CA 1
ATOM 2798 C C . SER A 1 378 ? -17.147 -3.332 21.627 1.00 84.06 378 SER A C 1
ATOM 2800 O O . SER A 1 378 ? -16.266 -2.516 21.901 1.00 84.06 378 SER A O 1
ATOM 2802 N N . GLU A 1 379 ? -18.443 -3.186 21.913 1.00 79.19 379 GLU A N 1
ATOM 2803 C CA . GLU A 1 379 ? -19.007 -2.014 22.590 1.00 79.19 379 GLU A CA 1
ATOM 2804 C C . GLU A 1 379 ? -18.185 -1.606 23.811 1.00 79.19 379 GLU A C 1
ATOM 2806 O O . GLU A 1 379 ? -17.886 -2.411 24.701 1.00 79.19 379 GLU A O 1
ATOM 2811 N N . SER A 1 380 ? -17.823 -0.331 23.844 1.00 77.06 380 SER A N 1
ATOM 2812 C CA . SER A 1 380 ? -17.081 0.318 24.909 1.00 77.06 380 SER A CA 1
ATOM 2813 C C . SER A 1 380 ? -17.833 1.576 25.310 1.00 77.06 380 SER A C 1
ATOM 2815 O O . SER A 1 380 ? -17.955 2.472 24.494 1.00 77.06 380 SER A O 1
ATOM 2817 N N . CYS A 1 381 ? -18.247 1.683 26.577 1.00 75.19 381 CYS A N 1
ATOM 2818 C CA . CYS A 1 381 ? -19.058 2.788 27.113 1.00 75.19 381 CYS A CA 1
ATOM 2819 C C . CYS A 1 381 ? -18.414 4.181 26.896 1.00 75.19 381 CYS A C 1
ATOM 2821 O O . CYS A 1 381 ? -17.709 4.708 27.769 1.00 75.19 381 CYS A O 1
ATOM 2823 N N . ASN A 1 382 ? -18.610 4.770 25.720 1.00 77.75 382 ASN A N 1
ATOM 2824 C CA . ASN A 1 382 ? -17.886 5.929 25.206 1.00 77.75 382 ASN A CA 1
ATOM 2825 C C . ASN A 1 382 ? -18.801 6.942 24.484 1.00 77.75 382 ASN A C 1
ATOM 2827 O O . ASN A 1 382 ? -18.406 8.106 24.330 1.00 77.75 382 ASN A O 1
ATOM 2831 N N . GLY A 1 383 ? -20.036 6.554 24.149 1.00 75.62 383 GLY A N 1
ATOM 2832 C CA . GLY A 1 383 ? -21.028 7.372 23.452 1.00 75.62 383 GLY A CA 1
ATOM 2833 C C . GLY A 1 383 ? -21.041 7.208 21.930 1.00 75.62 383 GLY A C 1
ATOM 2834 O O . GLY A 1 383 ? -21.663 8.040 21.258 1.00 75.62 383 GLY A O 1
ATOM 2835 N N . ALA A 1 384 ? -20.355 6.194 21.400 1.00 83.06 384 ALA A N 1
ATOM 2836 C CA . ALA A 1 384 ? -20.381 5.774 20.003 1.00 83.06 384 ALA A CA 1
ATOM 2837 C C . ALA A 1 384 ? -21.143 4.446 19.836 1.00 83.06 384 ALA A C 1
ATOM 2839 O O . ALA A 1 384 ? -21.363 3.705 20.787 1.00 83.06 384 ALA A O 1
ATOM 2840 N N . ASP A 1 385 ? -21.568 4.187 18.605 1.00 86.69 385 ASP A N 1
ATOM 2841 C CA . ASP A 1 385 ? -22.063 2.891 18.134 1.00 86.69 385 ASP A CA 1
ATOM 2842 C C . ASP A 1 385 ? -20.821 2.139 17.637 1.00 86.69 385 ASP A C 1
ATOM 2844 O O . ASP A 1 385 ? -20.504 2.211 16.452 1.00 86.69 385 ASP A O 1
ATOM 2848 N N . ASP A 1 386 ? -20.020 1.569 18.550 1.00 88.44 386 ASP A N 1
ATOM 2849 C CA . ASP A 1 386 ? -18.703 1.020 18.185 1.00 88.44 386 ASP A CA 1
ATOM 2850 C C . ASP A 1 386 ? -18.865 -0.127 17.176 1.00 88.44 386 ASP A C 1
ATOM 2852 O O . ASP A 1 386 ? -18.072 -0.257 16.250 1.00 88.44 386 ASP A O 1
ATOM 2856 N N . ASN A 1 387 ? -19.894 -0.965 17.322 1.00 89.31 387 ASN A N 1
ATOM 2857 C CA . ASN A 1 387 ? -20.136 -2.107 16.439 1.00 89.31 387 ASN A CA 1
ATOM 2858 C C . ASN A 1 387 ? -21.002 -1.800 15.196 1.00 89.31 387 ASN A C 1
ATOM 2860 O O . ASN A 1 387 ? -21.273 -2.709 14.408 1.00 89.31 387 ASN A O 1
ATOM 2864 N N . CYS A 1 388 ? -21.422 -0.549 14.999 1.00 89.81 388 CYS A N 1
ATOM 2865 C CA . CYS A 1 388 ? -22.248 -0.075 13.885 1.00 89.81 388 CYS A CA 1
ATOM 2866 C C . CYS A 1 388 ? -23.581 -0.839 13.655 1.00 89.81 388 CYS A C 1
ATOM 2868 O O . CYS A 1 388 ? -24.082 -0.879 12.520 1.00 89.81 388 CYS A O 1
ATOM 2870 N N . ASP A 1 389 ? -24.201 -1.440 14.684 1.00 88.44 389 ASP A N 1
ATOM 2871 C CA . ASP A 1 389 ? -25.509 -2.117 14.562 1.00 88.44 389 ASP A CA 1
ATOM 2872 C C . ASP A 1 389 ? -26.728 -1.172 14.631 1.00 88.44 389 ASP A C 1
ATOM 2874 O O . ASP A 1 389 ? -27.862 -1.581 14.326 1.00 88.44 389 ASP A O 1
ATOM 2878 N N . GLY A 1 390 ? -26.495 0.116 14.903 1.00 85.25 390 GLY A N 1
ATOM 2879 C CA . GLY A 1 390 ? -27.508 1.170 14.988 1.00 85.25 390 GLY A CA 1
ATOM 2880 C C . GLY A 1 390 ? -27.958 1.487 16.416 1.00 85.25 390 GLY A C 1
ATOM 2881 O O . GLY A 1 390 ? -29.009 2.125 16.589 1.00 85.25 390 GLY A O 1
ATOM 2882 N N . SER A 1 391 ? -27.206 1.021 17.407 1.00 80.56 391 SER A N 1
ATOM 2883 C CA . SER A 1 391 ? -27.477 1.074 18.841 1.00 80.56 391 SER A CA 1
ATOM 2884 C C . SER A 1 391 ? -26.178 1.487 19.568 1.00 80.56 391 SER A C 1
ATOM 2886 O O . SER A 1 391 ? -25.105 1.383 18.994 1.00 80.56 391 SER A O 1
ATOM 2888 N N . VAL A 1 392 ? -26.243 2.106 20.751 1.00 79.94 392 VAL A N 1
ATOM 2889 C CA . VAL A 1 392 ? -25.099 2.877 21.304 1.00 79.94 392 VAL A CA 1
ATOM 2890 C C . VAL A 1 392 ? -24.780 2.420 22.716 1.00 79.94 392 VAL A C 1
ATOM 2892 O O . VAL A 1 392 ? -25.665 2.470 23.569 1.00 79.94 392 VAL A O 1
ATOM 2895 N N . ASP A 1 393 ? -23.511 2.087 22.962 1.00 74.62 393 ASP A N 1
ATOM 2896 C CA . ASP A 1 393 ? -22.997 1.605 24.245 1.00 74.62 393 ASP A CA 1
ATOM 2897 C C . ASP A 1 393 ? -23.741 0.341 24.740 1.00 74.62 393 ASP A C 1
ATOM 2899 O O . ASP A 1 393 ? -24.085 0.235 25.916 1.00 74.62 393 ASP A O 1
ATOM 2903 N N . GLU A 1 394 ? -24.018 -0.633 23.863 1.00 69.31 394 GLU A N 1
ATOM 2904 C CA . GLU A 1 394 ? -24.794 -1.844 24.212 1.00 69.31 394 GLU A CA 1
ATOM 2905 C C . GLU A 1 394 ? -23.931 -2.909 24.930 1.00 69.31 394 GLU A C 1
ATOM 2907 O O . GLU A 1 394 ? -23.741 -4.038 24.458 1.00 69.31 394 GLU A O 1
ATOM 2912 N N . GLY A 1 395 ? -23.370 -2.550 26.085 1.00 67.62 395 GLY A N 1
ATOM 2913 C CA . GLY A 1 395 ? -22.580 -3.457 26.917 1.00 67.62 395 GLY A CA 1
ATOM 2914 C C . GLY A 1 395 ? -23.403 -4.636 27.442 1.00 67.62 395 GLY A C 1
ATOM 2915 O O . GLY A 1 395 ? -24.546 -4.505 27.881 1.00 67.62 395 GLY A O 1
ATOM 2916 N N . ALA A 1 396 ? -22.809 -5.826 27.386 1.00 65.75 396 ALA A N 1
ATOM 2917 C CA . ALA A 1 396 ? -23.482 -7.057 27.768 1.00 65.75 396 ALA A CA 1
ATOM 2918 C C . ALA A 1 396 ? -23.484 -7.262 29.292 1.00 65.75 396 ALA A C 1
ATOM 2920 O O . ALA A 1 396 ? -22.504 -7.790 29.813 1.00 65.75 396 ALA A O 1
ATOM 2921 N N . ASP A 1 397 ? -24.619 -6.932 29.922 1.00 74.62 397 ASP A N 1
ATOM 2922 C CA . ASP A 1 397 ? -25.086 -7.400 31.244 1.00 74.62 397 ASP A CA 1
ATOM 2923 C C . ASP A 1 397 ? -24.569 -8.827 31.534 1.00 74.62 397 ASP A C 1
ATOM 2925 O O . ASP A 1 397 ? -25.025 -9.822 30.939 1.00 74.62 397 ASP A O 1
ATOM 2929 N N . ALA A 1 398 ? -23.519 -8.924 32.356 1.00 80.31 398 ALA A N 1
ATOM 2930 C CA . ALA A 1 398 ? -22.710 -10.139 32.434 1.00 80.31 398 ALA A CA 1
ATOM 2931 C C . ALA A 1 398 ? -23.218 -11.134 33.488 1.00 80.31 398 ALA A C 1
ATOM 2933 O O . ALA A 1 398 ? -22.937 -12.338 33.377 1.00 80.31 398 ALA A O 1
ATOM 2934 N N . ASP A 1 399 ? -23.984 -10.671 34.478 1.00 81.44 399 ASP A N 1
ATOM 2935 C CA . ASP A 1 399 ? -24.609 -11.501 35.515 1.00 81.44 399 ASP A CA 1
ATOM 2936 C C . ASP A 1 399 ? -26.117 -11.751 35.305 1.00 81.44 399 ASP A C 1
ATOM 2938 O O . ASP A 1 399 ? -26.601 -12.815 35.707 1.00 81.44 399 ASP A O 1
ATOM 2942 N N . ASN A 1 400 ? -26.774 -10.965 34.445 1.00 83.81 400 ASN A N 1
ATOM 2943 C CA . ASN A 1 400 ? -28.174 -11.039 33.996 1.00 83.81 400 ASN A CA 1
ATOM 2944 C C . ASN A 1 400 ? -29.203 -10.407 34.962 1.00 83.81 400 ASN A C 1
ATOM 2946 O O . ASN A 1 400 ? -30.350 -10.884 35.009 1.00 83.81 400 ASN A O 1
ATOM 2950 N N . ASP A 1 401 ? -28.837 -9.367 35.720 1.00 84.31 401 ASP A N 1
ATOM 2951 C CA . ASP A 1 401 ? -29.762 -8.607 36.580 1.00 84.31 401 ASP A CA 1
ATOM 2952 C C . ASP A 1 401 ? -30.660 -7.609 35.802 1.00 84.31 401 ASP A C 1
ATOM 2954 O O . ASP A 1 401 ? -31.795 -7.328 36.219 1.00 84.31 401 ASP A O 1
ATOM 2958 N N . GLY A 1 402 ? -30.224 -7.182 34.611 1.00 85.12 402 GLY A N 1
ATOM 2959 C CA . GLY A 1 402 ? -30.906 -6.227 33.736 1.00 85.12 402 GLY A CA 1
ATOM 2960 C C . GLY A 1 402 ? -30.295 -4.822 33.678 1.00 85.12 402 GLY A C 1
ATOM 2961 O O . GLY A 1 402 ? -30.894 -3.958 33.026 1.00 85.12 402 GLY A O 1
ATOM 2962 N N . TRP A 1 403 ? -29.153 -4.599 34.322 1.00 82.69 403 TRP A N 1
ATOM 2963 C CA . TRP A 1 403 ? -28.288 -3.432 34.207 1.00 82.69 403 TRP A CA 1
ATOM 2964 C C . TRP A 1 403 ? -26.940 -3.847 33.616 1.00 82.69 403 TRP A C 1
ATOM 2966 O O . TRP A 1 403 ? -26.479 -4.970 33.764 1.00 82.69 403 TRP A O 1
ATOM 2976 N N . SER A 1 404 ? -26.324 -2.927 32.888 1.00 83.88 404 SER A N 1
ATOM 2977 C CA . SER A 1 404 ? -24.970 -3.079 32.368 1.00 83.88 404 SER A CA 1
ATOM 2978 C C . SER A 1 404 ? -24.054 -2.045 33.019 1.00 83.88 404 SER A C 1
ATOM 2980 O O . SER A 1 404 ? -24.511 -1.009 33.523 1.00 83.88 404 SER A O 1
ATOM 2982 N N . SER A 1 405 ? -22.743 -2.249 32.917 1.00 76.81 405 SER A N 1
ATOM 2983 C CA . SER A 1 405 ? -21.743 -1.240 33.297 1.00 76.81 405 SER A CA 1
ATOM 2984 C C . SER A 1 405 ? -21.895 0.108 32.562 1.00 76.81 405 SER A C 1
ATOM 2986 O O . SER A 1 405 ? -21.396 1.131 33.037 1.00 76.81 405 SER A O 1
ATOM 2988 N N . CYS A 1 406 ? -22.626 0.152 31.441 1.00 75.12 406 CYS A N 1
ATOM 2989 C CA . CYS A 1 406 ? -23.021 1.374 30.725 1.00 75.12 406 CYS A CA 1
ATOM 2990 C C . CYS A 1 406 ? -24.304 2.013 31.282 1.00 75.12 406 CYS A C 1
ATOM 2992 O O . CYS A 1 406 ? -24.397 3.242 31.337 1.00 75.12 406 CYS A O 1
ATOM 2994 N N . ASP A 1 407 ? -25.274 1.212 31.733 1.00 81.25 407 ASP A N 1
ATOM 2995 C CA . ASP A 1 407 ? -26.521 1.702 32.344 1.00 81.25 407 ASP A CA 1
ATOM 2996 C C . ASP A 1 407 ? -26.332 2.220 33.784 1.00 81.25 407 ASP A C 1
ATOM 2998 O O . ASP A 1 407 ? -27.241 2.833 34.353 1.00 81.25 407 ASP A O 1
ATOM 3002 N N . GLY A 1 408 ? -25.138 2.034 34.352 1.00 79.62 408 GLY A N 1
ATOM 3003 C CA . GLY A 1 408 ? -24.701 2.621 35.620 1.00 79.62 408 GLY A CA 1
ATOM 3004 C C . GLY A 1 408 ? -24.244 1.613 36.668 1.00 79.62 408 GLY A C 1
ATOM 3005 O O . GLY A 1 408 ? -23.944 2.033 37.783 1.00 79.62 408 GLY A O 1
ATOM 3006 N N . ASP A 1 409 ? -24.195 0.322 36.338 1.00 87.75 409 ASP A N 1
ATOM 3007 C CA . ASP A 1 409 ? -23.700 -0.698 37.256 1.00 87.75 409 ASP A CA 1
ATOM 3008 C C . ASP A 1 409 ? -22.193 -0.532 37.537 1.00 87.75 409 ASP A C 1
ATOM 3010 O O . ASP A 1 409 ? -21.367 -0.296 36.648 1.00 87.75 409 ASP A O 1
ATOM 3014 N N . CYS A 1 410 ? -21.848 -0.622 38.816 1.00 87.56 410 CYS A N 1
ATOM 3015 C CA . CYS A 1 410 ? -20.517 -0.477 39.368 1.00 87.56 410 CYS A CA 1
ATOM 3016 C C . CYS A 1 410 ? -19.806 -1.825 39.624 1.00 87.56 410 CYS A C 1
ATOM 3018 O O . CYS A 1 410 ? -18.580 -1.814 39.798 1.00 87.56 410 CYS A O 1
ATOM 3020 N N . ASP A 1 411 ? -20.507 -2.968 39.565 1.00 86.25 411 ASP A N 1
ATOM 3021 C CA . ASP A 1 411 ? -19.940 -4.328 39.513 1.00 86.25 411 ASP A CA 1
ATOM 3022 C C . ASP A 1 411 ? -20.826 -5.293 38.693 1.00 86.25 411 ASP A C 1
ATOM 3024 O O . ASP A 1 411 ? -21.425 -6.207 39.257 1.00 86.25 411 ASP A O 1
ATOM 3028 N N . ASP A 1 412 ? -20.778 -5.125 37.359 1.00 85.19 412 ASP A N 1
ATOM 3029 C CA . ASP A 1 412 ? -21.368 -5.927 36.247 1.00 85.19 412 ASP A CA 1
ATOM 3030 C C . ASP A 1 412 ? -20.854 -7.388 36.205 1.00 85.19 412 ASP A C 1
ATOM 3032 O O . ASP A 1 412 ? -20.474 -7.943 35.174 1.00 85.19 412 ASP A O 1
ATOM 3036 N N . THR A 1 413 ? -20.694 -8.002 37.375 1.00 88.50 413 THR A N 1
ATOM 3037 C CA . THR A 1 413 ? -20.377 -9.413 37.612 1.00 88.50 413 THR A CA 1
ATOM 3038 C C . THR A 1 413 ? -21.091 -9.982 38.852 1.00 88.50 413 THR A C 1
ATOM 3040 O O . THR A 1 413 ? -20.844 -11.141 39.225 1.00 88.50 413 THR A O 1
ATOM 3043 N N . ASN A 1 414 ? -21.953 -9.195 39.498 1.00 88.12 414 ASN A N 1
ATOM 3044 C CA . ASN A 1 414 ? -22.601 -9.463 40.772 1.00 88.12 414 ASN A CA 1
ATOM 3045 C C . ASN A 1 414 ? -24.074 -8.994 40.774 1.00 88.12 414 ASN A C 1
ATOM 3047 O O . ASN A 1 414 ? -24.341 -7.854 41.130 1.00 88.12 414 ASN A O 1
ATOM 3051 N N . GLU A 1 415 ? -25.012 -9.935 40.554 1.00 91.25 415 GLU A N 1
ATOM 3052 C CA . GLU A 1 415 ? -26.490 -9.772 40.432 1.00 91.25 415 GLU A CA 1
ATOM 3053 C C . GLU A 1 415 ? -27.236 -9.051 41.590 1.00 91.25 415 GLU A C 1
ATOM 3055 O O . GLU A 1 415 ? -28.468 -9.092 41.677 1.00 91.25 415 GLU A O 1
ATOM 3060 N N . LEU A 1 416 ? -26.502 -8.499 42.554 1.00 90.38 416 LEU A N 1
ATOM 3061 C CA . LEU A 1 416 ? -26.981 -7.746 43.708 1.00 90.38 416 LEU A CA 1
ATOM 3062 C C . LEU A 1 416 ? -26.554 -6.269 43.672 1.00 90.38 416 LEU A C 1
ATOM 3064 O O . LEU A 1 416 ? -27.120 -5.487 44.424 1.00 90.38 416 LEU A O 1
ATOM 3068 N N . VAL A 1 417 ? -25.603 -5.875 42.826 1.00 90.31 417 VA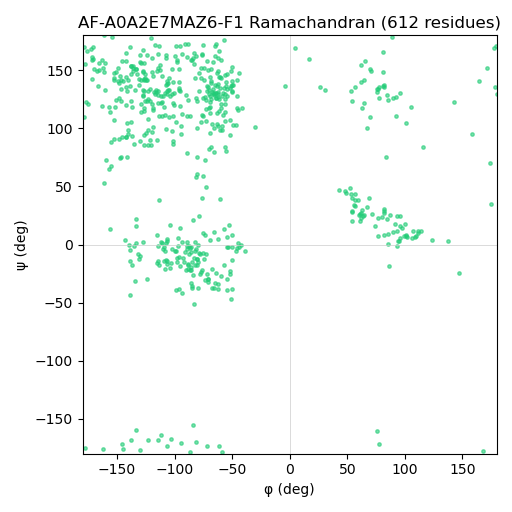L A N 1
ATOM 3069 C CA . VAL A 1 417 ? -25.132 -4.490 42.686 1.00 90.31 417 VAL A CA 1
ATOM 3070 C C . VAL A 1 417 ? -25.788 -3.900 41.440 1.00 90.31 417 VAL A C 1
ATOM 3072 O O . VAL A 1 417 ? -25.691 -4.480 40.371 1.00 90.31 417 VAL A O 1
ATOM 3075 N N . SER A 1 418 ? -26.540 -2.805 41.577 1.00 89.94 418 SER A N 1
ATOM 3076 C CA . SER A 1 418 ? -27.202 -2.146 40.442 1.00 89.94 418 SER A CA 1
ATOM 3077 C C . SER A 1 418 ? -27.689 -0.740 40.812 1.00 89.94 418 SER A C 1
ATOM 3079 O O . SER A 1 418 ? -28.084 -0.533 41.958 1.00 89.94 418 SER A O 1
ATOM 3081 N N . PRO A 1 419 ? -27.879 0.188 39.850 1.00 89.38 419 PRO A N 1
ATOM 3082 C CA . PRO A 1 419 ? -28.478 1.520 40.065 1.00 89.38 419 PRO A CA 1
ATOM 3083 C C . PRO A 1 419 ? -29.864 1.577 40.738 1.00 89.38 419 PRO A C 1
ATOM 3085 O O . PRO A 1 419 ? -30.448 2.658 40.887 1.00 89.38 419 PRO A O 1
ATOM 3088 N N . THR A 1 420 ? -30.472 0.428 41.050 1.00 85.94 420 THR A N 1
ATOM 3089 C CA . THR A 1 420 ? -31.792 0.326 41.685 1.00 85.94 420 THR A CA 1
ATOM 3090 C C . THR A 1 420 ? -31.868 -0.647 42.860 1.00 85.94 420 THR A C 1
ATOM 3092 O O . THR A 1 420 ? -32.956 -0.792 43.435 1.00 85.94 420 THR A O 1
ATOM 3095 N N . THR A 1 421 ? -30.764 -1.293 43.241 1.00 87.31 421 THR A N 1
ATOM 3096 C CA . THR A 1 421 ? -30.715 -2.086 44.474 1.00 87.31 421 THR A CA 1
ATOM 3097 C C . THR A 1 421 ? -30.812 -1.138 45.680 1.00 87.31 421 THR A C 1
ATOM 3099 O O . THR A 1 421 ? -30.278 -0.036 45.634 1.00 87.31 421 THR A O 1
ATOM 3102 N N . PRO A 1 422 ? -31.541 -1.479 46.755 1.00 84.75 422 PRO A N 1
ATOM 3103 C CA . PRO A 1 422 ? -31.397 -0.800 48.044 1.00 84.75 422 PRO A CA 1
ATOM 3104 C C . PRO A 1 422 ? -30.104 -1.228 48.756 1.00 84.75 422 PRO A C 1
ATOM 3106 O O . PRO A 1 422 ? -29.818 -2.422 48.760 1.00 84.75 422 PRO A O 1
ATOM 3109 N N . GLU A 1 423 ? -29.414 -0.301 49.429 1.00 83.31 423 GLU A N 1
ATOM 3110 C CA . GLU A 1 423 ? -28.248 -0.628 50.270 1.00 83.31 423 GLU A CA 1
ATOM 3111 C C . GLU A 1 423 ? -28.549 -1.679 51.345 1.00 83.31 423 GLU A C 1
ATOM 3113 O O . GLU A 1 423 ? -29.536 -1.587 52.088 1.00 83.31 423 GLU A O 1
ATOM 3118 N N . GLU A 1 424 ? -27.625 -2.622 51.499 1.00 85.12 424 GLU A N 1
ATOM 3119 C CA . GLU A 1 424 ? -27.504 -3.525 52.637 1.00 85.12 424 GLU A CA 1
ATOM 3120 C C . GLU A 1 424 ? -26.117 -3.326 53.269 1.00 85.12 424 GLU A C 1
ATOM 3122 O O . GLU A 1 424 ? -25.118 -3.356 52.564 1.00 85.12 424 GLU A O 1
ATOM 3127 N N . CYS A 1 425 ? -26.026 -3.201 54.602 1.00 83.94 425 CYS A N 1
ATOM 3128 C CA . CYS A 1 425 ? -24.762 -2.935 55.312 1.00 83.94 425 CYS A CA 1
ATOM 3129 C C . CYS A 1 425 ? -23.757 -4.115 55.198 1.00 83.94 425 CYS A C 1
ATOM 3131 O O . CYS A 1 425 ? -23.640 -4.955 56.103 1.00 83.94 425 CYS A O 1
ATOM 3133 N N . ASN A 1 426 ? -23.059 -4.223 54.071 1.00 83.62 426 ASN A N 1
ATOM 3134 C CA . ASN A 1 426 ? -22.307 -5.394 53.631 1.00 83.62 426 ASN A CA 1
ATOM 3135 C C . ASN A 1 426 ? -20.862 -5.070 53.179 1.00 83.62 426 ASN A C 1
ATOM 3137 O O . ASN A 1 426 ? -20.022 -5.980 53.120 1.00 83.62 426 ASN A O 1
ATOM 3141 N N . GLY A 1 427 ? -20.536 -3.789 52.986 1.00 83.44 427 GLY A N 1
ATOM 3142 C CA . GLY A 1 427 ? -19.232 -3.275 52.563 1.00 83.44 427 GLY A CA 1
ATOM 3143 C C . GLY A 1 427 ? -19.099 -3.030 51.057 1.00 83.44 427 GLY A C 1
ATOM 3144 O O . GLY A 1 427 ? -17.963 -2.925 50.575 1.00 83.44 427 GLY A O 1
ATOM 3145 N N . LEU A 1 428 ? -20.219 -2.978 50.335 1.00 86.62 428 LEU A N 1
ATOM 3146 C CA . LEU A 1 428 ? -20.330 -2.636 48.917 1.00 86.62 428 LEU A CA 1
ATOM 3147 C C . LEU A 1 428 ? -21.088 -1.304 48.750 1.00 86.62 428 LEU A C 1
ATOM 3149 O O . LEU A 1 428 ? -21.580 -0.730 49.715 1.00 86.62 428 LEU A O 1
ATOM 3153 N N . ASP A 1 429 ? -21.086 -0.799 47.522 1.00 88.38 429 ASP A N 1
ATOM 3154 C CA . ASP A 1 429 ? -21.949 0.280 47.032 1.00 88.38 429 ASP A CA 1
ATOM 3155 C C . ASP A 1 429 ? -23.030 -0.460 46.233 1.00 88.38 429 ASP A C 1
ATOM 3157 O O . ASP A 1 429 ? -22.799 -0.785 45.068 1.00 88.38 429 ASP A O 1
ATOM 3161 N N . ASP A 1 430 ? -24.105 -0.918 46.889 1.00 90.44 430 ASP A N 1
ATOM 3162 C CA . ASP A 1 430 ? -25.075 -1.819 46.242 1.00 90.44 430 ASP A CA 1
ATOM 3163 C C . ASP A 1 430 ? -25.907 -1.069 45.186 1.00 90.44 430 ASP A C 1
ATOM 3165 O O . ASP A 1 430 ? -26.348 -1.673 44.206 1.00 90.44 430 ASP A O 1
ATOM 3169 N N . ASN A 1 431 ? -26.123 0.237 45.380 1.00 90.50 431 ASN A N 1
ATOM 3170 C CA . ASN A 1 431 ? -26.956 1.103 44.543 1.00 90.50 431 ASN A CA 1
ATOM 3171 C C . ASN A 1 431 ? -26.186 1.965 43.522 1.00 90.50 431 ASN A C 1
ATOM 3173 O O . ASN A 1 431 ? -26.808 2.633 42.689 1.00 90.50 431 ASN A O 1
ATOM 3177 N N . CYS A 1 432 ? -24.854 1.946 43.567 1.00 90.50 432 CYS A N 1
ATOM 3178 C CA . CYS A 1 432 ? -23.945 2.671 42.679 1.00 90.50 432 CYS A CA 1
ATOM 3179 C C . CYS A 1 432 ? -24.063 4.216 42.700 1.00 90.50 432 CYS A C 1
ATOM 3181 O O . CYS A 1 432 ? -23.712 4.871 41.707 1.00 90.50 432 CYS A O 1
ATOM 3183 N N . ASP A 1 433 ? -24.517 4.846 43.797 1.00 89.00 433 ASP A N 1
ATOM 3184 C CA . ASP A 1 433 ? -24.497 6.318 43.945 1.00 89.00 433 ASP A CA 1
ATOM 3185 C C . ASP A 1 433 ? -23.128 6.894 44.361 1.00 89.00 433 ASP A C 1
ATOM 3187 O O . ASP A 1 433 ? -22.878 8.102 44.199 1.00 89.00 433 ASP A O 1
ATOM 3191 N N . GLY A 1 434 ? -22.200 6.031 44.792 1.00 86.19 434 GLY A N 1
ATOM 3192 C CA . GLY A 1 434 ? -20.835 6.382 45.181 1.00 86.19 434 GLY A CA 1
ATOM 3193 C C . GLY A 1 434 ? -20.626 6.608 46.681 1.00 86.19 434 GLY A C 1
ATOM 3194 O O . GLY A 1 434 ? -19.529 7.038 47.077 1.00 86.19 434 GLY A O 1
ATOM 3195 N N . ALA A 1 435 ? -21.640 6.367 47.509 1.00 84.12 435 ALA A N 1
ATOM 3196 C CA . ALA A 1 435 ? -21.476 6.045 48.921 1.00 84.12 435 ALA A CA 1
ATOM 3197 C C . ALA A 1 435 ? -21.265 4.520 49.115 1.00 84.12 435 ALA A C 1
ATOM 3199 O O . ALA A 1 435 ? -20.997 3.800 48.162 1.00 84.12 435 ALA A O 1
ATOM 3200 N N . ILE A 1 436 ? -21.138 4.072 50.365 1.00 80.69 436 ILE A N 1
ATOM 3201 C CA . ILE A 1 436 ? -20.903 2.666 50.740 1.00 80.69 436 ILE A CA 1
ATOM 3202 C C . ILE A 1 436 ? -21.641 2.476 52.061 1.00 80.69 436 ILE A C 1
ATOM 3204 O O . ILE A 1 436 ? -21.327 3.196 53.019 1.00 80.69 436 ILE A O 1
ATOM 3208 N N . ASP A 1 437 ? -22.551 1.505 52.123 1.00 78.31 437 ASP A N 1
ATOM 3209 C CA . ASP A 1 437 ? -23.372 1.189 53.296 1.00 78.31 437 ASP A CA 1
ATOM 3210 C C . ASP A 1 437 ? -24.200 2.390 53.831 1.00 78.31 437 ASP A C 1
ATOM 3212 O O . ASP A 1 437 ? -24.379 2.532 55.047 1.00 78.31 437 ASP A O 1
ATOM 3216 N N . GLU A 1 438 ? -24.692 3.307 52.987 1.00 74.19 438 GLU A N 1
ATOM 3217 C CA . GLU A 1 438 ? -25.489 4.445 53.463 1.00 74.19 438 GLU A CA 1
ATOM 3218 C C . GLU A 1 438 ? -26.957 4.088 53.745 1.00 74.19 438 GLU A C 1
ATOM 3220 O O . GLU A 1 438 ? -27.721 3.652 52.888 1.00 74.19 438 GLU A O 1
ATOM 3225 N N . SER A 1 439 ? -27.395 4.356 54.976 1.00 74.12 439 SER A N 1
ATOM 3226 C CA . SER A 1 439 ? -28.807 4.306 55.364 1.00 74.12 439 SER A CA 1
ATOM 3227 C C . SER A 1 439 ? -29.290 5.680 55.842 1.00 74.12 439 SER A C 1
ATOM 3229 O O . SER A 1 439 ? -28.535 6.472 56.408 1.00 74.12 439 SER A O 1
ATOM 3231 N N . GLU A 1 440 ? -30.555 6.004 55.553 1.00 76.50 440 GLU A N 1
ATOM 3232 C CA . GLU A 1 440 ? -31.168 7.277 55.947 1.00 76.50 440 GLU A CA 1
ATOM 3233 C C . GLU A 1 440 ? -31.483 7.255 57.449 1.00 76.50 440 GLU A C 1
ATOM 3235 O O . GLU A 1 440 ? -32.401 6.549 57.843 1.00 76.50 440 GLU A O 1
ATOM 3240 N N . ASP A 1 441 ? -30.747 8.050 58.241 1.00 81.38 441 ASP A N 1
ATOM 3241 C CA . ASP A 1 441 ? -31.042 8.411 59.645 1.00 81.38 441 ASP A CA 1
ATOM 3242 C C . ASP A 1 441 ? -32.484 8.950 59.743 1.00 81.38 441 ASP A C 1
ATOM 3244 O O . ASP A 1 441 ? -32.766 10.119 59.435 1.00 81.38 441 ASP A O 1
ATOM 3248 N N . ASN A 1 442 ? -33.427 8.060 60.067 1.00 84.88 442 ASN A N 1
ATOM 3249 C CA . ASN A 1 442 ? -34.862 8.307 59.882 1.00 84.88 442 ASN A CA 1
ATOM 3250 C C . ASN A 1 442 ? -35.472 9.166 61.001 1.00 84.88 442 ASN A C 1
ATOM 3252 O O . ASN A 1 442 ? -36.557 9.742 60.818 1.00 84.88 442 ASN A O 1
ATOM 3256 N N . ASP A 1 443 ? -34.805 9.286 62.150 1.00 84.44 443 ASP A N 1
ATOM 3257 C CA . ASP A 1 443 ? -35.281 10.056 63.302 1.00 84.44 443 ASP A CA 1
ATOM 3258 C C . ASP A 1 443 ? -34.419 11.283 63.667 1.00 84.44 443 ASP A C 1
ATOM 3260 O O . ASP A 1 443 ? -34.939 12.233 64.278 1.00 84.44 443 ASP A O 1
ATOM 3264 N N . GLY A 1 444 ? -33.188 11.354 63.159 1.00 86.62 444 GLY A N 1
ATOM 3265 C CA . GLY A 1 444 ? -32.312 12.520 63.165 1.00 86.62 444 GLY A CA 1
ATOM 3266 C C . GLY A 1 444 ? -31.347 12.603 64.346 1.00 86.62 444 GLY A C 1
ATOM 3267 O O . GLY A 1 444 ? -30.979 13.731 64.716 1.00 86.62 444 GLY A O 1
ATOM 3268 N N . ASP A 1 445 ? -30.986 11.485 64.979 1.00 85.81 445 ASP A N 1
ATOM 3269 C CA . ASP A 1 445 ? -30.052 11.464 66.114 1.00 85.81 445 ASP A CA 1
ATOM 3270 C C . ASP A 1 445 ? -28.563 11.400 65.713 1.00 85.81 445 ASP A C 1
ATOM 3272 O O . ASP A 1 445 ? -27.696 11.872 66.466 1.00 85.81 445 ASP A O 1
ATOM 3276 N N . GLY A 1 446 ? -28.285 10.973 64.477 1.00 86.19 446 GLY A N 1
ATOM 3277 C CA . GLY A 1 446 ? -26.950 10.853 63.898 1.00 86.19 446 GLY A CA 1
ATOM 3278 C C . GLY A 1 446 ? -26.366 9.438 63.859 1.00 86.19 446 GLY A C 1
ATOM 3279 O O . GLY A 1 446 ? -25.184 9.326 63.519 1.00 86.19 446 GLY A O 1
ATOM 3280 N N . TRP A 1 447 ? -27.143 8.403 64.180 1.00 85.50 447 TRP A N 1
ATOM 3281 C CA . TRP A 1 447 ? -26.824 6.994 63.945 1.00 85.50 447 TRP A CA 1
ATOM 3282 C C . TRP A 1 447 ? -27.802 6.391 62.937 1.00 85.50 447 TRP A C 1
ATOM 3284 O O . TRP A 1 447 ? -29.008 6.489 63.096 1.00 85.50 447 TRP A O 1
ATOM 3294 N N . SER A 1 448 ? -27.276 5.751 61.896 1.00 86.56 448 SER A N 1
ATOM 3295 C CA . SER A 1 448 ? -28.076 4.934 60.982 1.00 86.56 448 SER A CA 1
ATOM 3296 C C . SER A 1 448 ? -28.047 3.453 61.386 1.00 86.56 448 SER A C 1
ATOM 3298 O O . SER A 1 448 ? -27.216 3.026 62.198 1.00 86.56 448 SER A O 1
ATOM 3300 N N . VAL A 1 449 ? -28.887 2.626 60.752 1.00 83.69 449 VAL A N 1
ATOM 3301 C CA . VAL A 1 449 ? -28.834 1.158 60.907 1.00 83.69 449 VAL A CA 1
ATOM 3302 C C . VAL A 1 449 ? -27.430 0.613 60.605 1.00 83.69 449 VAL A C 1
ATOM 3304 O O . VAL A 1 449 ? -26.945 -0.265 61.322 1.00 83.69 449 VAL A O 1
ATOM 3307 N N . CYS A 1 450 ? -26.736 1.156 59.597 1.00 81.94 450 CYS A N 1
ATOM 3308 C CA . CYS A 1 450 ? -25.373 0.732 59.262 1.00 81.94 450 CYS A CA 1
ATOM 3309 C C . CYS A 1 450 ? -24.296 1.279 60.223 1.00 81.94 450 CYS A C 1
ATOM 3311 O O . CYS A 1 450 ? -23.245 0.653 60.371 1.00 81.94 450 CYS A O 1
ATOM 3313 N N . ASP A 1 451 ? -24.557 2.373 60.951 1.00 84.25 451 ASP A N 1
ATOM 3314 C CA . ASP A 1 451 ? -23.688 2.839 62.048 1.00 84.25 451 ASP A CA 1
ATOM 3315 C C . ASP A 1 451 ? -23.872 2.029 63.351 1.00 84.25 451 ASP A C 1
ATOM 3317 O O . ASP A 1 451 ? -23.086 2.176 64.293 1.00 84.25 451 ASP A O 1
ATOM 3321 N N . GLY A 1 452 ? -24.872 1.141 63.398 1.00 82.12 452 GLY A N 1
ATOM 3322 C CA . GLY A 1 452 ? -25.137 0.229 64.511 1.00 82.12 452 GLY A CA 1
ATOM 3323 C C . GLY A 1 452 ? -26.412 0.523 65.298 1.00 82.12 452 GLY A C 1
ATOM 3324 O O . GLY A 1 452 ? -26.582 -0.055 66.371 1.00 82.12 452 GLY A O 1
ATOM 3325 N N . ASP A 1 453 ? -27.298 1.390 64.802 1.00 88.44 453 ASP A N 1
ATOM 3326 C CA . ASP A 1 453 ? -28.606 1.582 65.422 1.00 88.44 453 ASP A CA 1
ATOM 3327 C C . ASP A 1 453 ? -29.505 0.343 65.249 1.00 88.44 453 ASP A C 1
ATOM 3329 O O . ASP A 1 453 ? -29.761 -0.155 64.149 1.00 88.44 453 ASP A O 1
ATOM 3333 N N . CYS A 1 454 ? -29.996 -0.162 66.377 1.00 87.81 454 CYS A N 1
ATOM 3334 C CA . CYS A 1 454 ? -30.911 -1.282 66.464 1.00 87.81 454 CYS A CA 1
ATOM 3335 C C . CYS A 1 454 ? -32.392 -0.891 66.259 1.00 87.81 454 CYS A C 1
ATOM 3337 O O . CYS A 1 454 ? -33.224 -1.790 66.070 1.00 87.81 454 CYS A O 1
ATOM 3339 N N . ASN A 1 455 ? -32.746 0.404 66.255 1.00 86.19 455 ASN A N 1
ATOM 3340 C CA . ASN A 1 455 ? -34.074 0.920 65.906 1.00 86.19 455 ASN A CA 1
ATOM 3341 C C . ASN A 1 455 ? -34.101 2.417 65.497 1.00 86.19 455 ASN A C 1
ATOM 3343 O O . ASN A 1 455 ? -34.753 3.220 66.168 1.00 86.19 455 ASN A O 1
ATOM 3347 N N . ASP A 1 456 ? -33.588 2.696 64.295 1.00 85.81 456 ASP A N 1
ATOM 3348 C CA . ASP A 1 456 ? -33.558 3.955 63.497 1.00 85.81 456 ASP A CA 1
ATOM 3349 C C . ASP A 1 456 ? -34.903 4.710 63.314 1.00 85.81 456 ASP A C 1
ATOM 3351 O O . ASP A 1 456 ? -35.041 5.663 62.559 1.00 85.81 456 ASP A O 1
ATOM 3355 N N . ASN A 1 457 ? -35.971 4.296 63.997 1.00 89.00 457 ASN A N 1
ATOM 3356 C CA . ASN A 1 457 ? -37.235 5.037 64.074 1.00 89.00 457 ASN A CA 1
ATOM 3357 C C . ASN A 1 457 ? -37.451 5.707 65.449 1.00 89.00 457 ASN A C 1
ATOM 3359 O O . ASN A 1 457 ? -38.538 6.257 65.685 1.00 89.00 457 ASN A O 1
ATOM 3363 N N . LEU A 1 458 ? -36.495 5.607 66.378 1.00 87.75 458 LEU A N 1
ATOM 3364 C CA . LEU A 1 458 ? -36.557 6.110 67.749 1.00 87.75 458 LEU A CA 1
ATOM 3365 C C . LEU A 1 458 ? -35.205 6.687 68.226 1.00 87.75 458 LEU A C 1
ATOM 3367 O O . LEU A 1 458 ? -34.485 5.990 68.924 1.00 87.75 458 LEU A O 1
ATOM 3371 N N . ALA A 1 459 ? -35.018 8.004 68.042 1.00 89.31 459 ALA A N 1
ATOM 3372 C CA . ALA A 1 459 ? -33.873 8.884 68.391 1.00 89.31 459 ALA A CA 1
ATOM 3373 C C . ALA A 1 459 ? -33.345 8.891 69.852 1.00 89.31 459 ALA A C 1
ATOM 3375 O O . ALA A 1 459 ? -32.776 9.877 70.336 1.00 89.31 459 ALA A O 1
ATOM 3376 N N . GLY A 1 460 ? -33.695 7.885 70.641 1.00 85.69 460 GLY A N 1
ATOM 3377 C CA . GLY A 1 460 ? -33.114 7.593 71.943 1.00 85.69 460 GLY A CA 1
ATOM 3378 C C . GLY A 1 460 ? -32.641 6.148 72.067 1.00 85.69 460 GLY A C 1
ATOM 3379 O O . GLY A 1 460 ? -32.210 5.799 73.156 1.00 85.69 460 GLY A O 1
ATOM 3380 N N . ILE A 1 461 ? -32.755 5.337 71.011 1.00 89.56 461 ILE A N 1
ATOM 3381 C CA . ILE A 1 461 ? -32.184 4.001 70.873 1.00 89.56 461 ILE A CA 1
ATOM 3382 C C . ILE A 1 461 ? -31.054 4.149 69.865 1.00 89.56 461 ILE A C 1
ATOM 3384 O O . ILE A 1 461 ? -31.333 4.470 68.725 1.00 89.56 461 ILE A O 1
ATOM 3388 N N . HIS A 1 462 ? -29.809 4.003 70.302 1.00 89.25 462 HIS A N 1
ATOM 3389 C CA . HIS A 1 462 ? -28.626 4.113 69.449 1.00 89.25 462 HIS A CA 1
ATOM 3390 C C . HIS A 1 462 ? -27.381 3.666 70.234 1.00 89.25 462 HIS A C 1
ATOM 3392 O O . HIS A 1 462 ? -27.372 3.764 71.466 1.00 89.25 462 HIS A O 1
ATOM 3398 N N . PRO A 1 463 ? -26.268 3.291 69.574 1.00 89.69 463 PRO A N 1
ATOM 3399 C CA . PRO A 1 463 ? -25.008 2.977 70.241 1.00 89.69 463 PRO A CA 1
ATOM 3400 C C . PRO A 1 463 ? -24.601 3.998 71.316 1.00 89.69 463 PRO A C 1
ATOM 3402 O O . PRO A 1 463 ? -24.363 5.181 71.040 1.00 89.69 463 PRO A O 1
ATOM 3405 N N . GLY A 1 464 ? -24.509 3.539 72.567 1.00 81.50 464 GLY A N 1
ATOM 3406 C CA . GLY A 1 464 ? -24.108 4.368 73.710 1.00 81.50 464 GLY A CA 1
ATOM 3407 C C . GLY A 1 464 ? -25.142 5.405 74.171 1.00 81.50 464 GLY A C 1
ATOM 3408 O O . GLY A 1 464 ? -24.753 6.430 74.748 1.00 81.50 464 GLY A O 1
ATOM 3409 N N . ALA A 1 465 ? -26.433 5.168 73.923 1.00 87.25 465 ALA A N 1
ATOM 3410 C CA . ALA A 1 465 ? -27.524 5.823 74.642 1.00 87.25 465 ALA A CA 1
ATOM 3411 C C . ALA A 1 465 ? -27.479 5.503 76.156 1.00 87.25 465 ALA A C 1
ATOM 3413 O O . ALA A 1 465 ? -26.519 4.943 76.680 1.00 87.25 465 ALA A O 1
ATOM 3414 N N . SER A 1 466 ? -28.494 5.926 76.912 1.00 82.38 466 SER A N 1
ATOM 3415 C CA . SER A 1 466 ? -28.627 5.558 78.329 1.00 82.38 466 SER A CA 1
ATOM 3416 C C . SER A 1 466 ? -29.827 4.644 78.496 1.00 82.38 466 SER A C 1
ATOM 3418 O O . SER A 1 466 ? -30.937 5.065 78.172 1.00 82.38 466 SER A O 1
ATOM 3420 N N . GLU A 1 467 ? -29.595 3.441 79.020 1.00 80.44 467 GLU A N 1
ATOM 3421 C CA . GLU A 1 467 ? -30.633 2.438 79.259 1.00 80.44 467 GLU A CA 1
ATOM 3422 C C . GLU A 1 467 ? -31.840 2.996 80.022 1.00 80.44 467 GLU A C 1
ATOM 3424 O O . GLU A 1 467 ? -31.716 3.740 81.003 1.00 80.44 467 GLU A O 1
ATOM 3429 N N . VAL A 1 468 ? -33.031 2.608 79.566 1.00 76.88 468 VAL A N 1
ATOM 3430 C CA . VAL A 1 468 ? -34.309 2.924 80.204 1.00 76.88 468 VAL A CA 1
ATOM 3431 C C . VAL A 1 468 ? -35.030 1.617 80.500 1.00 76.88 468 VAL A C 1
ATOM 3433 O O . VAL A 1 468 ? -35.180 0.777 79.626 1.00 76.88 468 VAL A O 1
ATOM 3436 N N . CYS A 1 469 ? -35.534 1.469 81.726 1.00 76.81 469 CYS A N 1
ATOM 3437 C CA . CYS A 1 469 ? -36.135 0.232 82.236 1.00 76.81 469 CYS A CA 1
ATOM 3438 C C . CYS A 1 469 ? -37.535 -0.089 81.650 1.00 76.81 469 CYS A C 1
ATOM 3440 O O . CYS A 1 469 ? -38.494 -0.319 82.396 1.00 76.81 469 CYS A O 1
ATOM 3442 N N . ASP A 1 470 ? -37.703 -0.048 80.326 1.00 78.88 470 ASP A N 1
ATOM 3443 C CA . ASP A 1 470 ? -38.966 -0.295 79.619 1.00 78.88 470 ASP A CA 1
ATOM 3444 C C . ASP A 1 470 ? -39.002 -1.615 78.820 1.00 78.88 470 ASP A C 1
ATOM 3446 O O . ASP A 1 470 ? -40.068 -2.019 78.337 1.00 78.88 470 ASP A O 1
ATOM 3450 N N . GLY A 1 471 ? -37.886 -2.350 78.783 1.00 77.31 471 GLY A N 1
ATOM 3451 C CA . GLY A 1 471 ? -37.741 -3.627 78.087 1.00 77.31 471 GLY A CA 1
ATOM 3452 C C . GLY A 1 471 ? -37.158 -3.523 76.682 1.00 77.31 471 GLY A C 1
ATOM 3453 O O . GLY A 1 471 ? -37.063 -4.555 76.011 1.00 77.31 471 GLY A O 1
ATOM 3454 N N . LEU A 1 472 ? -36.783 -2.330 76.230 1.00 84.06 472 LEU A N 1
ATOM 3455 C CA . LEU A 1 472 ? -35.999 -2.133 75.018 1.00 84.06 472 LEU A CA 1
ATOM 3456 C C . LEU A 1 472 ? -34.499 -2.273 75.326 1.00 84.06 472 LEU A C 1
ATOM 3458 O O . LEU A 1 472 ? -34.079 -2.244 76.476 1.00 84.06 472 LEU A O 1
ATOM 3462 N N . ASP A 1 473 ? -33.733 -2.547 74.279 1.00 85.56 473 ASP A N 1
ATOM 3463 C CA . ASP A 1 473 ? -32.279 -2.400 74.256 1.00 85.56 473 ASP A CA 1
ATOM 3464 C C . ASP A 1 473 ? -32.065 -0.992 73.694 1.00 85.56 473 ASP A C 1
ATOM 3466 O O . ASP A 1 473 ? -32.537 -0.702 72.590 1.00 85.56 473 ASP A O 1
ATOM 3470 N N . THR A 1 474 ? -31.557 -0.086 74.524 1.00 89.00 474 THR A N 1
ATOM 3471 C CA . THR A 1 474 ? -31.513 1.358 74.258 1.00 89.00 474 THR A CA 1
ATOM 3472 C C . THR A 1 474 ? -30.137 1.750 73.743 1.00 89.00 474 THR A C 1
ATOM 3474 O O . THR A 1 474 ? -30.044 2.569 72.834 1.00 89.00 474 THR A O 1
ATOM 3477 N N . ASP A 1 475 ? -29.067 1.173 74.293 1.00 88.00 475 ASP A N 1
ATOM 3478 C CA . ASP A 1 475 ? -27.692 1.442 73.861 1.00 88.00 475 ASP A CA 1
ATOM 3479 C C . ASP A 1 475 ? -27.140 0.466 72.799 1.00 88.00 475 ASP A C 1
ATOM 3481 O O . ASP A 1 475 ? -26.009 0.646 72.333 1.00 88.00 475 ASP A O 1
ATOM 3485 N N . CYS A 1 476 ? -27.970 -0.488 72.360 1.00 88.31 476 CYS A N 1
ATOM 3486 C CA . CYS A 1 476 ? -27.731 -1.471 71.301 1.00 88.31 476 CYS A CA 1
ATOM 3487 C C . CYS A 1 476 ? -26.560 -2.438 71.577 1.00 88.31 476 CYS A C 1
ATOM 3489 O O . CYS A 1 476 ? -25.953 -2.965 70.634 1.00 88.31 476 CYS A O 1
ATOM 3491 N N . ASP A 1 477 ? -26.229 -2.709 72.845 1.00 87.12 477 ASP A N 1
ATOM 3492 C CA . ASP A 1 477 ? -25.183 -3.674 73.221 1.00 87.12 477 ASP A CA 1
ATOM 3493 C C . ASP A 1 477 ? -25.641 -5.153 73.185 1.00 87.12 477 ASP A C 1
ATOM 3495 O O . ASP A 1 477 ? -24.809 -6.074 73.181 1.00 87.12 477 ASP A O 1
ATOM 3499 N N . GLY A 1 478 ? -26.954 -5.389 73.076 1.00 84.38 478 GLY A N 1
ATOM 3500 C CA . GLY A 1 478 ? -27.590 -6.705 73.082 1.00 84.38 478 GLY A CA 1
ATOM 3501 C C . GLY A 1 478 ? -28.196 -7.129 74.427 1.00 84.38 478 GLY A C 1
ATOM 3502 O O . GLY A 1 478 ? -28.604 -8.296 74.545 1.00 84.38 478 GLY A O 1
ATOM 3503 N N . ILE A 1 479 ? -28.246 -6.249 75.435 1.00 81.12 479 ILE A N 1
ATOM 3504 C CA . ILE A 1 479 ? -28.739 -6.524 76.793 1.00 81.12 479 ILE A CA 1
ATOM 3505 C C . ILE A 1 479 ? -29.817 -5.505 77.214 1.00 81.12 479 ILE A C 1
ATOM 3507 O O . ILE A 1 479 ? -29.550 -4.471 77.813 1.00 81.12 479 ILE A O 1
ATOM 3511 N N . ASN A 1 480 ? -31.090 -5.854 76.998 1.00 78.88 480 ASN A N 1
ATOM 3512 C CA . ASN A 1 480 ? -32.228 -5.028 77.422 1.00 78.88 480 ASN A CA 1
ATOM 3513 C C . ASN A 1 480 ? -32.211 -4.711 78.939 1.00 78.88 480 ASN A C 1
ATOM 3515 O O . ASN A 1 480 ? -32.313 -5.637 79.756 1.00 78.88 480 ASN A O 1
ATOM 3519 N N . ASN A 1 481 ? -32.271 -3.425 79.300 1.00 71.25 481 ASN A N 1
ATOM 3520 C CA . ASN A 1 481 ? -32.315 -2.883 80.666 1.00 71.25 481 ASN A CA 1
ATOM 3521 C C . ASN A 1 481 ? -31.041 -3.081 81.527 1.00 71.25 481 ASN A C 1
ATOM 3523 O O . ASN A 1 481 ? -31.177 -3.211 82.747 1.00 71.25 481 ASN A O 1
ATOM 3527 N N . ASP A 1 482 ? -29.824 -3.099 80.967 1.00 72.38 482 ASP A N 1
ATOM 3528 C CA . ASP A 1 482 ? -28.573 -3.148 81.766 1.00 72.38 482 ASP A CA 1
ATOM 3529 C C . ASP A 1 482 ? -28.155 -1.755 82.292 1.00 72.38 482 ASP A C 1
ATOM 3531 O O . ASP A 1 482 ? -27.079 -1.221 82.005 1.00 72.38 482 ASP A O 1
ATOM 3535 N N . ALA A 1 483 ? -29.044 -1.111 83.058 1.00 72.81 483 ALA A N 1
ATOM 3536 C CA . A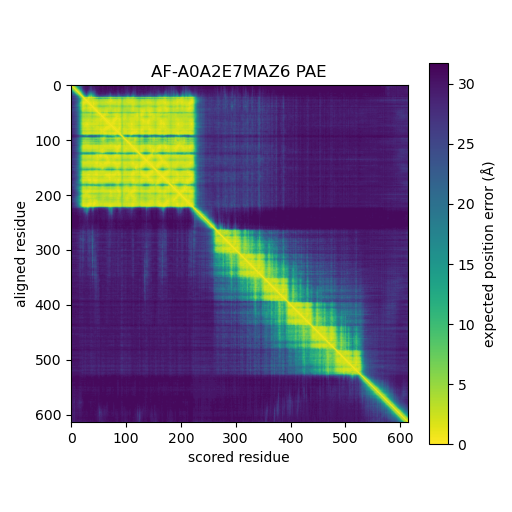LA A 1 483 ? -28.716 0.151 83.715 1.00 72.81 483 ALA A CA 1
ATOM 3537 C C . ALA A 1 483 ? -27.561 -0.050 84.709 1.00 72.81 483 ALA A C 1
ATOM 3539 O O . ALA A 1 483 ? -27.606 -0.905 85.592 1.00 72.81 483 ALA A O 1
ATOM 3540 N N . SER A 1 484 ? -26.514 0.764 84.580 1.00 73.81 484 SER A N 1
ATOM 3541 C CA . SER A 1 484 ? -25.325 0.652 85.424 1.00 73.81 484 SER A CA 1
ATOM 3542 C C . SER A 1 484 ? -25.606 1.070 86.871 1.00 73.81 484 SER A C 1
ATOM 3544 O O . SER A 1 484 ? -25.837 2.250 87.104 1.00 73.81 484 SER A O 1
ATOM 3546 N N . ASP A 1 485 ? -25.463 0.139 87.821 1.00 80.19 485 ASP A N 1
ATOM 3547 C CA . ASP A 1 485 ? -25.335 0.404 89.268 1.00 80.19 485 ASP A CA 1
ATOM 3548 C C . ASP A 1 485 ? -24.254 1.482 89.512 1.00 80.19 485 ASP A C 1
ATOM 3550 O O . ASP A 1 485 ? -23.046 1.233 89.370 1.00 80.19 485 ASP A O 1
ATOM 3554 N N . ALA A 1 486 ? -24.694 2.715 89.784 1.00 82.81 486 ALA A N 1
ATOM 3555 C CA . ALA A 1 486 ? -23.827 3.889 89.770 1.00 82.81 486 ALA A CA 1
ATOM 3556 C C . ALA A 1 486 ? -23.142 4.177 91.121 1.00 82.81 486 ALA A C 1
ATOM 3558 O O . ALA A 1 486 ? -22.117 4.878 91.141 1.00 82.81 486 ALA A O 1
ATOM 3559 N N . ASP A 1 487 ? -23.622 3.601 92.228 1.00 81.38 487 ASP A N 1
ATOM 3560 C CA . ASP A 1 487 ? -23.026 3.755 93.562 1.00 81.38 487 ASP A CA 1
ATOM 3561 C C . ASP A 1 487 ? -22.315 2.496 94.107 1.00 81.38 487 ASP A C 1
ATOM 3563 O O . ASP A 1 487 ? -21.372 2.622 94.908 1.00 81.38 487 ASP A O 1
ATOM 3567 N N . GLY A 1 488 ? -22.653 1.316 93.586 1.00 83.94 488 GLY A N 1
ATOM 3568 C CA . GLY A 1 488 ? -21.991 0.039 93.824 1.00 83.94 488 GLY A CA 1
ATOM 3569 C C . GLY A 1 488 ? -22.604 -0.845 94.914 1.00 83.94 488 GLY A C 1
ATOM 3570 O O . GLY A 1 488 ? -21.846 -1.638 95.498 1.00 83.94 488 GLY A O 1
ATOM 3571 N N . ASP A 1 489 ? -23.893 -0.720 95.247 1.00 82.88 489 ASP A N 1
ATOM 3572 C CA . ASP A 1 489 ? -24.554 -1.608 96.221 1.00 82.88 489 ASP A CA 1
ATOM 3573 C C . ASP A 1 489 ? -25.031 -2.961 95.658 1.00 82.88 489 ASP A C 1
ATOM 3575 O O . ASP A 1 489 ? -25.173 -3.928 96.425 1.00 82.88 489 ASP A O 1
ATOM 3579 N N . GLY A 1 490 ? -25.149 -3.079 94.333 1.00 83.88 490 GLY A N 1
ATOM 3580 C CA . GLY A 1 490 ? -25.588 -4.280 93.626 1.00 83.88 490 GLY A CA 1
ATOM 3581 C C . GLY A 1 490 ? -27.042 -4.278 93.144 1.00 83.88 490 GLY A C 1
ATOM 3582 O O . GLY A 1 490 ? -27.482 -5.326 92.661 1.00 83.88 490 GLY A O 1
ATOM 3583 N N . PHE A 1 491 ? -27.767 -3.164 93.252 1.00 83.19 491 PHE A N 1
ATOM 3584 C CA . PHE A 1 491 ? -29.050 -2.924 92.592 1.00 83.19 491 PHE A CA 1
ATOM 3585 C C . PHE A 1 491 ? -28.923 -1.746 91.626 1.00 83.19 491 PHE A C 1
ATOM 3587 O O . PHE A 1 491 ? -28.469 -0.676 92.003 1.00 83.19 491 PHE A O 1
ATOM 3594 N N . SER A 1 492 ? -29.358 -1.924 90.380 1.00 83.12 492 SER A N 1
ATOM 3595 C CA . SER A 1 492 ? -29.559 -0.790 89.478 1.00 83.12 492 SER A CA 1
ATOM 3596 C C . SER A 1 492 ? -30.926 -0.136 89.700 1.00 83.12 492 SER A C 1
ATOM 3598 O O . SER A 1 492 ? -31.878 -0.755 90.197 1.00 83.12 492 SER A O 1
ATOM 3600 N N . SER A 1 493 ? -31.093 1.073 89.173 1.00 78.81 493 SER A N 1
ATOM 3601 C CA . SER A 1 493 ? -32.407 1.693 88.957 1.00 78.81 493 SER A CA 1
ATOM 3602 C C . SER A 1 493 ? -33.412 0.808 88.185 1.00 78.81 493 SER A C 1
ATOM 3604 O O . SER A 1 493 ? -34.623 0.979 88.355 1.00 78.81 493 SER A O 1
ATOM 3606 N N . CYS A 1 494 ? -32.960 -0.182 87.399 1.00 78.38 494 CYS A N 1
ATOM 3607 C CA . CYS A 1 494 ? -33.832 -1.182 86.764 1.00 78.38 494 CYS A CA 1
ATOM 3608 C C . CYS A 1 494 ? -34.143 -2.404 87.650 1.00 78.38 494 CYS A C 1
ATOM 3610 O O . CYS A 1 494 ? -35.188 -3.035 87.462 1.00 78.38 494 CYS A O 1
ATOM 3612 N N . ASP A 1 495 ? -33.316 -2.704 88.654 1.00 81.19 495 ASP A N 1
ATOM 3613 C CA . ASP A 1 495 ? -33.576 -3.726 89.683 1.00 81.19 495 ASP A CA 1
ATOM 3614 C C . ASP A 1 495 ? -34.493 -3.228 90.814 1.00 81.19 495 ASP A C 1
ATOM 3616 O O . ASP A 1 495 ? -34.911 -4.005 91.680 1.00 81.19 495 ASP A O 1
ATOM 3620 N N . GLY A 1 496 ? -34.865 -1.947 90.772 1.00 78.94 496 GLY A N 1
ATOM 3621 C CA . GLY A 1 496 ? -35.846 -1.327 91.658 1.00 78.94 496 GLY A CA 1
ATOM 3622 C C . GLY A 1 496 ? -35.269 -0.315 92.638 1.00 78.94 496 GLY A C 1
ATOM 3623 O O . GLY A 1 496 ? -36.012 0.113 93.523 1.00 78.94 496 GLY A O 1
ATOM 3624 N N . ASP A 1 497 ? -33.999 0.074 92.501 1.00 86.56 497 ASP A N 1
ATOM 3625 C CA . ASP A 1 497 ? -33.467 1.169 93.301 1.00 86.56 497 ASP A CA 1
ATOM 3626 C C . ASP A 1 497 ? -34.152 2.507 92.964 1.00 86.56 497 ASP A C 1
ATOM 3628 O O . ASP A 1 497 ? -34.342 2.904 91.811 1.00 86.56 497 ASP A O 1
ATOM 3632 N N . CYS A 1 498 ? -34.578 3.189 94.023 1.00 85.94 498 CYS A N 1
ATOM 3633 C CA . CYS A 1 498 ? -35.221 4.483 93.999 1.00 85.94 498 CYS A CA 1
ATOM 3634 C C . CYS A 1 498 ? -34.231 5.659 94.121 1.00 85.94 498 CYS A C 1
ATOM 3636 O O . CYS A 1 498 ? -34.672 6.807 93.965 1.00 85.94 498 CYS A O 1
ATOM 3638 N N . ASN A 1 499 ? -32.931 5.422 94.364 1.00 85.88 499 ASN A N 1
ATOM 3639 C CA . ASN A 1 499 ? -31.899 6.462 94.424 1.00 85.88 499 ASN A CA 1
ATOM 3640 C C . ASN A 1 499 ? -30.458 5.971 94.120 1.00 85.88 499 ASN A C 1
ATOM 3642 O O . ASN A 1 499 ? -29.579 6.136 94.964 1.00 85.88 499 ASN A O 1
ATOM 3646 N N . ASP A 1 500 ? -30.228 5.576 92.862 1.00 83.44 500 ASP A N 1
ATOM 3647 C CA . ASP A 1 500 ? -28.997 5.049 92.200 1.00 83.44 500 ASP A CA 1
ATOM 3648 C C . ASP A 1 500 ? -27.686 5.869 92.403 1.00 83.44 500 ASP A C 1
ATOM 3650 O O . ASP A 1 500 ? -26.613 5.521 91.920 1.00 83.44 500 ASP A O 1
ATOM 3654 N N . ASP A 1 501 ? -27.755 6.999 93.116 1.00 88.25 501 ASP A N 1
ATOM 3655 C CA . ASP A 1 501 ? -26.637 7.855 93.547 1.00 88.25 501 ASP A CA 1
ATOM 3656 C C . ASP A 1 501 ? -26.191 7.560 95.015 1.00 88.25 501 ASP A C 1
ATOM 3658 O O . ASP A 1 501 ? -25.407 8.331 95.596 1.00 88.25 501 ASP A O 1
ATOM 3662 N N . SER A 1 502 ? -26.738 6.537 95.691 1.00 86.81 502 SER A N 1
ATOM 3663 C CA . SER A 1 502 ? -26.735 6.402 97.156 1.00 86.81 502 SER A CA 1
ATOM 3664 C C . SER A 1 502 ? -26.867 4.966 97.721 1.00 86.81 502 SER A C 1
ATOM 3666 O O . SER A 1 502 ? -27.918 4.621 98.253 1.00 86.81 502 SER A O 1
ATOM 3668 N N . ILE A 1 503 ? -25.717 4.298 97.889 1.00 89.50 503 ILE A N 1
ATOM 3669 C CA . ILE A 1 503 ? -25.413 2.973 98.508 1.00 89.50 503 ILE A CA 1
ATOM 3670 C C . ILE A 1 503 ? -26.065 2.611 99.879 1.00 89.50 503 ILE A C 1
ATOM 3672 O O . ILE A 1 503 ? -25.737 1.602 100.511 1.00 89.50 503 ILE A O 1
ATOM 3676 N N . GLU A 1 504 ? -26.895 3.491 100.439 1.00 89.38 504 GLU A N 1
ATOM 3677 C CA . GLU A 1 504 ? -27.703 3.299 101.653 1.00 89.38 504 GLU A CA 1
ATOM 3678 C C . GLU A 1 504 ? -29.224 3.235 101.352 1.00 89.38 504 GLU A C 1
ATOM 3680 O O . GLU A 1 504 ? -30.009 3.116 102.294 1.00 89.38 504 GLU A O 1
ATOM 3685 N N . VAL A 1 505 ? -29.637 3.317 100.080 1.00 90.44 505 VAL A N 1
ATOM 3686 C CA . VAL A 1 505 ? -31.024 3.287 99.585 1.00 90.44 505 VAL A CA 1
ATOM 3687 C C . VAL A 1 505 ? -31.099 2.245 98.469 1.00 90.44 505 VAL A C 1
ATOM 3689 O O . VAL A 1 505 ? -30.440 2.434 97.465 1.00 90.44 505 VAL A O 1
ATOM 3692 N N . PHE A 1 506 ? -31.838 1.152 98.673 1.00 89.38 506 PHE A N 1
ATOM 3693 C CA . PHE A 1 506 ? -32.026 0.063 97.704 1.00 89.38 506 PHE A CA 1
ATOM 3694 C C . PHE A 1 506 ? -33.104 -0.928 98.185 1.00 89.38 506 PHE A C 1
ATOM 3696 O O . PHE A 1 506 ? -33.359 -1.021 99.391 1.00 89.38 506 PHE A O 1
ATOM 3703 N N . PRO A 1 507 ? -33.689 -1.765 97.302 1.00 89.12 507 PRO A N 1
ATOM 3704 C CA . PRO A 1 507 ? -34.697 -2.759 97.669 1.00 89.12 507 PRO A CA 1
ATOM 3705 C C . PRO A 1 507 ? -34.284 -3.686 98.826 1.00 89.12 507 PRO A C 1
ATOM 3707 O O . PRO A 1 507 ? -33.490 -4.620 98.674 1.00 89.12 507 PRO A O 1
ATOM 3710 N N . GLY A 1 508 ? -34.888 -3.479 99.998 1.00 83.62 508 GLY A N 1
ATOM 3711 C CA . GLY A 1 508 ? -34.590 -4.255 101.208 1.00 83.62 508 GLY A CA 1
ATOM 3712 C C . GLY A 1 508 ? -33.382 -3.772 102.022 1.00 83.62 508 GLY A C 1
ATOM 3713 O O . GLY A 1 508 ? -32.834 -4.557 102.810 1.00 83.62 508 GLY A O 1
ATOM 3714 N N . ALA A 1 509 ? -32.979 -2.507 101.871 1.00 88.94 509 ALA A N 1
ATOM 3715 C CA . ALA A 1 509 ? -32.146 -1.805 102.844 1.00 88.94 509 ALA A CA 1
ATOM 3716 C C . ALA A 1 509 ? -32.801 -1.776 104.246 1.00 88.94 509 ALA A C 1
ATOM 3718 O O . ALA A 1 509 ? -33.904 -2.275 104.473 1.00 88.94 509 ALA A O 1
ATOM 3719 N N . VAL A 1 510 ? -32.093 -1.233 105.242 1.00 87.69 510 VAL A N 1
ATOM 3720 C CA . VAL A 1 510 ? -32.641 -1.091 106.601 1.00 87.69 510 VAL A CA 1
ATOM 3721 C C . VAL A 1 510 ? -33.084 0.345 106.820 1.00 87.69 510 VAL A C 1
ATOM 3723 O O . VAL A 1 510 ? -32.238 1.221 106.987 1.00 87.69 510 VAL A O 1
ATOM 3726 N N . GLU A 1 511 ? -34.399 0.523 106.909 1.00 88.50 511 GLU A N 1
ATOM 3727 C CA . GLU A 1 511 ? -35.064 1.782 107.241 1.00 88.50 511 GLU A CA 1
ATOM 3728 C C . GLU A 1 511 ? -34.443 2.520 108.444 1.00 88.50 511 GLU A C 1
ATOM 3730 O O . GLU A 1 511 ? -34.051 1.924 109.463 1.00 88.50 511 GLU A O 1
ATOM 3735 N N . VAL A 1 512 ? -34.394 3.850 108.340 1.00 87.25 512 VAL A N 1
ATOM 3736 C CA . VAL A 1 512 ? -33.940 4.795 109.366 1.00 87.25 512 VAL A CA 1
ATOM 3737 C C . VAL A 1 512 ? -35.129 5.667 109.798 1.00 87.25 512 VAL A C 1
ATOM 3739 O O . VAL A 1 512 ? -35.321 6.762 109.274 1.00 87.25 512 VAL A O 1
ATOM 3742 N N . PRO A 1 513 ? -35.896 5.234 110.820 1.00 85.69 513 PRO A N 1
ATOM 3743 C CA . PRO A 1 513 ? -37.168 5.847 111.184 1.00 85.69 513 PRO A CA 1
ATOM 3744 C C . PRO A 1 513 ? -37.192 7.370 111.355 1.00 85.69 513 PRO A C 1
ATOM 3746 O O . PRO A 1 513 ? -36.430 7.935 112.154 1.00 85.69 513 PRO A O 1
ATOM 3749 N N . ASP A 1 514 ? -38.189 7.992 110.724 1.00 80.06 514 ASP A N 1
ATOM 3750 C CA . ASP A 1 514 ? -38.538 9.415 110.768 1.00 80.06 514 ASP A CA 1
ATOM 3751 C C . ASP A 1 514 ? -37.460 10.367 110.185 1.00 80.06 514 ASP A C 1
ATOM 3753 O O . ASP A 1 514 ? -37.409 11.548 110.574 1.00 80.06 514 ASP A O 1
ATOM 3757 N N . ASP A 1 515 ? -36.581 9.901 109.286 1.00 87.88 515 ASP A N 1
ATOM 3758 C CA . ASP A 1 515 ? -35.549 10.739 108.648 1.00 87.88 515 ASP A CA 1
ATOM 3759 C C . ASP A 1 515 ? -35.978 11.385 107.310 1.00 87.88 515 ASP A C 1
ATOM 3761 O O . ASP A 1 515 ? -35.408 12.411 106.908 1.00 87.88 515 ASP A O 1
ATOM 3765 N N . GLY A 1 516 ? -37.075 10.904 106.717 1.00 84.88 516 GLY A N 1
ATOM 3766 C CA . GLY A 1 516 ? -37.689 11.429 105.499 1.00 84.88 516 GLY A CA 1
ATOM 3767 C C . GLY A 1 516 ? -37.108 10.892 104.191 1.00 84.88 516 GLY A C 1
ATOM 3768 O O . GLY A 1 516 ? -37.448 11.441 103.137 1.00 84.88 516 GLY A O 1
ATOM 3769 N N . ILE A 1 517 ? -36.244 9.880 104.252 1.00 88.44 517 ILE A N 1
ATOM 3770 C CA . ILE A 1 517 ? -35.790 9.071 103.120 1.00 88.44 517 ILE A CA 1
ATOM 3771 C C . ILE A 1 517 ? -36.467 7.698 103.242 1.00 88.44 517 ILE A C 1
ATOM 3773 O O . ILE A 1 517 ? -36.653 7.187 104.337 1.00 88.44 517 ILE A O 1
ATOM 3777 N N . ASP A 1 518 ? -36.883 7.157 102.104 1.00 88.94 518 ASP A N 1
ATOM 3778 C CA . ASP A 1 518 ? -37.387 5.794 101.928 1.00 88.94 518 ASP A CA 1
ATOM 3779 C C . ASP A 1 518 ? -36.160 4.981 101.500 1.00 88.94 518 ASP A C 1
ATOM 3781 O O . ASP A 1 518 ? -35.656 5.203 100.397 1.00 88.94 518 ASP A O 1
ATOM 3785 N N . GLN A 1 519 ? -35.562 4.219 102.421 1.00 91.81 519 GLN A N 1
ATOM 3786 C CA . GLN A 1 519 ? -34.314 3.499 102.164 1.00 91.81 519 GLN A CA 1
ATOM 3787 C C . GLN A 1 519 ? -34.569 2.149 101.506 1.00 91.81 519 GLN A C 1
ATOM 3789 O O . GLN A 1 519 ? -33.773 1.751 100.663 1.00 91.81 519 GLN A O 1
ATOM 3794 N N . ASP A 1 520 ? -35.628 1.432 101.886 1.00 90.12 520 ASP A N 1
ATOM 3795 C CA . ASP A 1 520 ? -35.919 0.104 101.326 1.00 90.12 520 ASP A CA 1
ATOM 3796 C C . ASP A 1 520 ? -36.765 0.123 100.037 1.00 90.12 520 ASP A C 1
ATOM 3798 O O . ASP A 1 520 ? -36.996 -0.933 99.433 1.00 90.12 520 ASP A O 1
ATOM 3802 N N . CYS A 1 521 ? -37.148 1.325 99.592 1.00 88.88 521 CYS A N 1
ATOM 3803 C CA . CYS A 1 521 ? -37.928 1.631 98.395 1.00 88.88 521 CYS A CA 1
ATOM 3804 C C . CYS A 1 521 ? -39.354 1.031 98.396 1.00 88.88 521 CYS A C 1
ATOM 3806 O O . CYS A 1 521 ? -39.954 0.867 97.324 1.00 88.88 521 CYS A O 1
ATOM 3808 N N . ASP A 1 522 ? -39.944 0.719 99.563 1.00 88.81 522 ASP A N 1
ATOM 3809 C CA . ASP A 1 522 ? -41.331 0.220 99.663 1.00 88.81 522 ASP A CA 1
ATOM 3810 C C . ASP A 1 522 ? -42.412 1.299 99.447 1.00 88.81 522 ASP A C 1
ATOM 3812 O O . ASP A 1 522 ? -43.589 0.980 99.209 1.00 88.81 522 ASP A O 1
ATOM 3816 N N . GLY A 1 523 ? -42.015 2.575 99.459 1.00 85.31 523 GLY A N 1
ATOM 3817 C CA . GLY A 1 523 ? -42.892 3.738 99.360 1.00 85.31 523 GLY A CA 1
ATOM 3818 C C . GLY A 1 523 ? -43.160 4.442 100.696 1.00 85.31 523 GLY A C 1
ATOM 3819 O O . GLY A 1 523 ? -44.021 5.339 100.724 1.00 85.31 523 GLY A O 1
ATOM 3820 N N . SER A 1 524 ? -42.507 4.051 101.800 1.00 84.12 524 SER A N 1
ATOM 3821 C CA . SER A 1 524 ? -42.738 4.630 103.129 1.00 84.12 524 SER A CA 1
ATOM 3822 C C . SER A 1 524 ? -41.599 4.526 104.164 1.00 84.12 524 SER A C 1
ATOM 3824 O O . SER A 1 524 ? -41.417 3.487 104.778 1.00 84.12 524 SER A O 1
ATOM 3826 N N . ASP A 1 525 ? -41.044 5.691 104.540 1.00 83.50 525 ASP A N 1
ATOM 3827 C CA . ASP A 1 525 ? -40.259 5.922 105.779 1.00 83.50 525 ASP A CA 1
ATOM 3828 C C . ASP A 1 525 ? -40.939 5.293 107.026 1.00 83.50 525 ASP A C 1
ATOM 3830 O O . ASP A 1 525 ? -42.060 5.687 107.413 1.00 83.50 525 ASP A O 1
ATOM 3834 N N . GLU A 1 526 ? -40.284 4.302 107.650 1.00 81.44 526 GLU A N 1
ATOM 3835 C CA . GLU A 1 526 ? -40.830 3.536 108.784 1.00 81.44 526 GLU A CA 1
ATOM 3836 C C . GLU A 1 526 ? -40.992 4.407 110.049 1.00 81.44 526 GLU A C 1
ATOM 3838 O O . GLU A 1 526 ? -40.063 4.628 110.821 1.00 81.44 526 GLU A O 1
ATOM 3843 N N . GLN A 1 527 ? -42.219 4.825 110.377 1.00 77.19 527 GLN A N 1
ATOM 3844 C CA . GLN A 1 527 ? -42.473 5.619 111.594 1.00 77.19 527 GLN A CA 1
ATOM 3845 C C . GLN A 1 527 ? -42.124 4.881 112.900 1.00 77.19 527 GLN A C 1
ATOM 3847 O O . GLN A 1 527 ? -42.659 3.805 113.193 1.00 77.19 527 GLN A O 1
ATOM 3852 N N . ALA A 1 528 ? -41.355 5.530 113.785 1.00 71.62 528 ALA A N 1
ATOM 3853 C CA . ALA A 1 528 ? -40.914 4.941 115.050 1.00 71.62 528 ALA A CA 1
ATOM 3854 C C . ALA A 1 528 ? -42.087 4.586 115.996 1.00 71.62 528 ALA A C 1
ATOM 3856 O O . ALA A 1 528 ? -42.656 5.420 116.715 1.00 71.62 528 ALA A O 1
ATOM 3857 N N . GLY A 1 529 ? -42.434 3.297 116.038 1.00 57.59 529 GLY A N 1
ATOM 3858 C CA . GLY A 1 529 ? -43.639 2.791 116.694 1.00 57.59 529 GLY A CA 1
ATOM 3859 C C . GLY A 1 529 ? -43.747 3.057 118.205 1.00 57.59 529 GLY A C 1
ATOM 3860 O O . GLY A 1 529 ? -42.846 2.769 118.997 1.00 57.59 529 GLY A O 1
ATOM 3861 N N . SER A 1 530 ? -44.931 3.504 118.641 1.00 42.03 530 SER A N 1
ATOM 3862 C CA . SER A 1 530 ? -45.326 3.553 120.056 1.00 42.03 530 SER A CA 1
ATOM 3863 C C . SER A 1 530 ? -46.663 2.835 120.301 1.00 42.03 530 SER A C 1
ATOM 3865 O O . SER A 1 530 ? -47.715 3.241 119.820 1.00 42.03 530 SER A O 1
ATOM 3867 N N . ALA A 1 531 ? -46.618 1.741 121.067 1.00 41.34 531 ALA A N 1
ATOM 3868 C CA . ALA A 1 531 ? -47.782 0.945 121.487 1.00 41.34 531 ALA A CA 1
ATOM 3869 C C . ALA A 1 531 ? -48.359 1.439 122.840 1.00 41.34 531 ALA A C 1
ATOM 3871 O O . ALA A 1 531 ? -47.669 2.213 123.518 1.00 41.34 531 ALA A O 1
ATOM 3872 N N . PRO A 1 532 ? -49.519 0.945 123.348 1.00 63.56 532 PRO A N 1
ATOM 3873 C CA . PRO A 1 532 ? -50.564 0.065 122.767 1.00 63.56 532 PRO A CA 1
ATOM 3874 C C . PRO A 1 532 ? -52.013 0.630 122.943 1.00 63.56 532 PRO A C 1
ATOM 3876 O O . PRO A 1 532 ? -52.158 1.688 123.548 1.00 63.56 532 PRO A O 1
ATOM 3879 N N . ASP A 1 533 ? -53.078 -0.089 122.526 1.00 38.88 533 ASP A N 1
ATOM 3880 C CA . ASP A 1 533 ? -54.326 -0.337 123.320 1.00 38.88 533 ASP A CA 1
ATOM 3881 C C . ASP A 1 533 ? -55.257 -1.396 122.647 1.00 38.88 533 ASP A C 1
ATOM 3883 O O . ASP A 1 533 ? -54.998 -1.818 121.520 1.00 38.88 533 ASP A O 1
ATOM 3887 N N . GLU A 1 534 ? -56.298 -1.861 123.353 1.00 44.06 534 GLU A N 1
ATOM 3888 C CA . GLU A 1 534 ? -56.977 -3.170 123.186 1.00 44.06 534 GLU A CA 1
ATOM 3889 C C . GLU A 1 534 ? -58.393 -3.173 122.516 1.00 44.06 534 GLU A C 1
ATOM 3891 O O . GLU A 1 534 ? -58.929 -2.138 122.118 1.00 44.06 534 GLU A O 1
ATOM 3896 N N . THR A 1 535 ? -59.035 -4.364 122.518 1.00 41.81 535 THR A N 1
ATOM 3897 C CA . THR A 1 535 ? -60.451 -4.763 122.229 1.00 41.81 535 THR A CA 1
ATOM 3898 C C . THR A 1 535 ? -60.760 -5.375 120.840 1.00 41.81 535 THR A C 1
ATOM 3900 O O . THR A 1 535 ? -60.636 -4.693 119.831 1.00 41.81 535 THR A O 1
ATOM 3903 N N . GLU A 1 536 ? -60.977 -6.701 120.677 1.00 44.12 536 GLU A N 1
ATOM 3904 C CA . GLU A 1 536 ? -62.066 -7.629 121.144 1.00 44.12 536 GLU A CA 1
ATOM 3905 C C . GLU A 1 536 ? -63.377 -7.455 120.315 1.00 44.12 536 GLU A C 1
ATOM 3907 O O . GLU A 1 536 ? -63.784 -6.319 120.091 1.00 44.12 536 GLU A O 1
ATOM 3912 N N . GLU A 1 537 ? -64.118 -8.463 119.803 1.00 43.94 537 GLU A N 1
ATOM 3913 C CA . GLU A 1 537 ? -64.159 -9.942 119.983 1.00 43.94 537 GLU A CA 1
ATOM 3914 C C . GLU A 1 537 ? -64.927 -10.649 118.794 1.00 43.94 537 GLU A C 1
ATOM 3916 O O . GLU A 1 537 ? -65.386 -9.967 117.879 1.00 43.94 537 GLU A O 1
ATOM 3921 N N . ASP A 1 538 ? -65.120 -11.988 118.848 1.00 39.16 538 ASP A N 1
ATOM 3922 C CA . ASP A 1 538 ? -66.070 -12.864 118.074 1.00 39.16 538 ASP A CA 1
ATOM 3923 C C . ASP A 1 538 ? -65.765 -13.430 116.640 1.00 39.16 538 ASP A C 1
ATOM 3925 O O . ASP A 1 538 ? -66.355 -13.047 115.630 1.00 39.16 538 ASP A O 1
ATOM 3929 N N . ASN A 1 539 ? -64.887 -14.450 116.583 1.00 36.97 539 ASN A N 1
ATOM 3930 C CA . ASN A 1 539 ? -65.102 -15.891 116.214 1.00 36.97 539 ASN A CA 1
ATOM 3931 C C . ASN A 1 539 ? -66.503 -16.405 115.705 1.00 36.97 539 ASN A C 1
ATOM 3933 O O . ASN A 1 539 ? -67.507 -15.792 116.067 1.00 36.97 539 ASN A O 1
ATOM 3937 N N . PRO A 1 540 ? -66.683 -17.652 115.153 1.00 59.38 540 PRO A N 1
ATOM 3938 C CA . PRO A 1 540 ? -65.835 -18.576 114.342 1.00 59.38 540 PRO A CA 1
ATOM 3939 C C . PRO A 1 540 ? -66.567 -19.308 113.145 1.00 59.38 540 PRO A C 1
ATOM 3941 O O . PRO A 1 540 ? -67.733 -19.046 112.865 1.00 59.38 540 PRO A O 1
ATOM 3944 N N . GLU A 1 541 ? -65.891 -20.325 112.555 1.00 42.09 541 GLU A N 1
ATOM 3945 C CA . GLU A 1 541 ? -66.389 -21.505 111.769 1.00 42.09 541 GLU A CA 1
ATOM 3946 C C . GLU A 1 541 ? -66.741 -21.325 110.259 1.00 42.09 541 GLU A C 1
ATOM 3948 O O . GLU A 1 541 ? -67.429 -20.384 109.881 1.00 42.09 541 GLU A O 1
ATOM 3953 N N . GLU A 1 542 ? -66.361 -22.216 109.315 1.00 45.66 542 GLU A N 1
ATOM 3954 C CA . GLU A 1 542 ? -65.492 -23.422 109.360 1.00 45.66 542 GLU A CA 1
ATOM 3955 C C . GLU A 1 542 ? -64.987 -23.880 107.955 1.00 45.66 542 GLU A C 1
ATOM 3957 O O . GLU A 1 542 ? -65.737 -23.806 106.984 1.00 45.66 542 GLU A O 1
ATOM 3962 N N . THR A 1 543 ? -63.804 -24.529 107.910 1.00 40.38 543 THR A N 1
ATOM 3963 C CA . THR A 1 543 ? -63.328 -25.582 106.949 1.00 40.38 543 THR A CA 1
ATOM 3964 C C . THR A 1 543 ? -63.131 -25.258 105.448 1.00 40.38 543 THR A C 1
ATOM 3966 O O . THR A 1 543 ? -63.935 -24.574 104.831 1.00 40.38 543 THR A O 1
ATOM 3969 N N . SER A 1 544 ? -62.096 -25.772 104.761 1.00 39.97 544 SER A N 1
ATOM 3970 C CA . SER A 1 544 ? -61.552 -27.148 104.837 1.00 39.97 544 SER A CA 1
ATOM 3971 C C . SER A 1 544 ? -60.035 -27.300 104.608 1.00 39.97 544 SER A C 1
ATOM 3973 O O . SER A 1 544 ? -59.469 -26.636 103.743 1.00 39.97 544 SER A O 1
ATOM 3975 N N . ASP A 1 545 ? -59.428 -28.256 105.320 1.00 41.03 545 ASP A N 1
ATOM 3976 C CA . ASP A 1 545 ? -57.982 -28.536 105.410 1.00 41.03 545 ASP A CA 1
ATOM 3977 C C . ASP A 1 545 ? -57.314 -29.284 104.227 1.00 41.03 545 ASP A C 1
ATOM 3979 O O . ASP A 1 545 ? -57.949 -30.082 103.536 1.00 41.03 545 ASP A O 1
ATOM 3983 N N . ASN A 1 546 ? -56.003 -29.018 104.048 1.00 39.88 546 ASN A N 1
ATOM 3984 C CA . ASN A 1 546 ? -54.805 -29.903 104.201 1.00 39.88 546 ASN A CA 1
ATOM 3985 C C . ASN A 1 546 ? -54.991 -31.457 104.238 1.00 39.88 546 ASN A C 1
ATOM 3987 O O . ASN A 1 546 ? -56.079 -31.901 104.607 1.00 39.88 546 ASN A O 1
ATOM 3991 N N . PRO A 1 547 ? -53.977 -32.339 103.974 1.00 49.50 547 PRO A N 1
ATOM 3992 C CA . PRO A 1 547 ? -52.519 -32.255 104.278 1.00 49.50 547 PRO A CA 1
ATOM 3993 C C . PRO A 1 547 ? -51.580 -32.456 103.048 1.00 49.50 547 PRO A C 1
ATOM 3995 O O . PRO A 1 547 ? -52.019 -32.983 102.030 1.00 49.50 547 PRO A O 1
ATOM 3998 N N . ASP A 1 548 ? -50.326 -31.978 102.985 1.00 43.59 548 ASP A N 1
ATOM 3999 C CA . ASP A 1 548 ? -49.138 -32.109 103.871 1.00 43.59 548 ASP A CA 1
ATOM 4000 C C . ASP A 1 548 ? -48.411 -33.476 103.784 1.00 43.59 548 ASP A C 1
ATOM 4002 O O . ASP A 1 548 ? -49.059 -34.523 103.834 1.00 43.59 548 ASP A O 1
ATOM 4006 N N . GLN A 1 549 ? -47.072 -33.445 103.638 1.00 39.22 549 GLN A N 1
ATOM 4007 C CA . GLN A 1 549 ? -46.060 -34.152 104.458 1.00 39.22 549 GLN A CA 1
ATOM 4008 C C . GLN A 1 549 ? -44.637 -34.050 103.850 1.00 39.22 549 GLN A C 1
ATOM 4010 O O . GLN A 1 549 ? -44.456 -33.898 102.642 1.00 39.22 549 GLN A O 1
ATOM 4015 N N . HIS A 1 550 ? -43.640 -34.109 104.735 1.00 34.09 550 HIS A N 1
ATOM 4016 C CA . HIS A 1 550 ? -42.242 -33.679 104.566 1.00 34.09 550 HIS A CA 1
ATOM 4017 C C . HIS A 1 550 ? -41.263 -34.891 104.563 1.00 34.09 550 HIS A C 1
ATOM 4019 O O . HIS A 1 550 ? -41.727 -36.026 104.480 1.00 34.09 550 HIS A O 1
ATOM 4025 N N . GLU A 1 551 ? -39.950 -34.640 104.746 1.00 43.34 551 GLU A N 1
ATOM 4026 C CA . GLU A 1 551 ? -38.875 -35.612 105.118 1.00 43.34 551 GLU A CA 1
ATOM 4027 C C . GLU A 1 551 ? -38.248 -36.475 103.971 1.00 43.34 551 GLU A C 1
ATOM 4029 O O . GLU A 1 551 ? -38.963 -36.992 103.118 1.00 43.34 551 GLU A O 1
ATOM 4034 N N . GLU A 1 552 ? -36.918 -36.707 103.858 1.00 40.06 552 GLU A N 1
ATOM 4035 C CA . GLU A 1 552 ? -35.733 -36.287 104.656 1.00 40.06 552 GLU A CA 1
ATOM 4036 C C . GLU A 1 552 ? -34.366 -36.625 103.943 1.00 40.06 552 GLU A C 1
ATOM 4038 O O . GLU A 1 552 ? -34.277 -37.630 103.240 1.00 40.06 552 GLU A O 1
ATOM 4043 N N . PHE A 1 553 ? -33.317 -35.812 104.210 1.00 34.78 553 PHE A N 1
ATOM 4044 C CA . PHE A 1 553 ? -31.839 -36.074 104.247 1.00 34.78 553 PHE A CA 1
ATOM 4045 C C . PHE A 1 553 ? -30.841 -36.074 103.043 1.00 34.78 553 PHE A C 1
ATOM 4047 O O . PHE A 1 553 ? -30.943 -36.854 102.100 1.00 34.78 553 PHE A O 1
ATOM 4054 N N . ASP A 1 554 ? -29.764 -35.293 103.294 1.00 40.19 554 ASP A N 1
ATOM 4055 C CA . ASP A 1 554 ? -28.299 -35.506 103.131 1.00 40.19 554 ASP A CA 1
ATOM 4056 C C . ASP A 1 554 ? -27.576 -35.582 101.763 1.00 40.19 554 ASP A C 1
ATOM 4058 O O . ASP A 1 554 ? -28.076 -36.175 100.813 1.00 40.19 554 ASP A O 1
ATOM 4062 N N . ASP A 1 555 ? -26.296 -35.172 101.624 1.00 35.75 555 ASP A N 1
ATOM 4063 C CA . ASP A 1 555 ? -25.438 -34.131 102.268 1.00 35.75 555 ASP A CA 1
ATOM 4064 C C . ASP A 1 555 ? -24.077 -34.057 101.490 1.00 35.75 555 ASP A C 1
ATOM 4066 O O . ASP A 1 555 ? -23.751 -34.977 100.739 1.00 35.75 555 ASP A O 1
ATOM 4070 N N . TYR A 1 556 ? -23.255 -33.025 101.738 1.00 34.72 556 TYR A N 1
ATOM 4071 C CA . TYR A 1 556 ? -21.815 -32.856 101.409 1.00 34.72 556 TYR A CA 1
ATOM 4072 C C . TYR A 1 556 ? -21.311 -32.679 99.947 1.00 34.72 556 TYR A C 1
ATOM 4074 O O . TYR A 1 556 ? -21.209 -33.621 99.166 1.00 34.72 556 TYR A O 1
ATOM 4082 N N . PHE A 1 557 ? -20.853 -31.443 99.658 1.00 34.91 557 PHE A N 1
ATOM 4083 C CA . PHE A 1 557 ? -19.441 -31.039 99.388 1.00 34.91 557 PHE A CA 1
ATOM 4084 C C . PHE A 1 557 ? -18.473 -32.121 98.830 1.00 34.91 557 PHE A C 1
ATOM 4086 O O . PHE A 1 557 ? -18.373 -33.209 99.386 1.00 34.91 557 PHE A O 1
ATOM 4093 N N . GLU A 1 558 ? -17.624 -31.882 97.817 1.00 35.00 558 GLU A N 1
ATOM 4094 C CA . GLU A 1 558 ? -16.545 -30.869 97.775 1.00 35.00 558 GLU A CA 1
ATOM 4095 C C . GLU A 1 558 ? -15.830 -30.883 96.387 1.00 35.00 558 GLU A C 1
ATOM 4097 O O . GLU A 1 558 ? -15.835 -31.903 95.695 1.00 35.00 558 GLU A O 1
ATOM 4102 N N . ALA A 1 559 ? -15.206 -29.766 95.988 1.00 33.72 559 ALA A N 1
ATOM 4103 C CA . ALA A 1 559 ? -14.319 -29.620 94.808 1.00 33.72 559 ALA A CA 1
ATOM 4104 C C . ALA A 1 559 ? -12.867 -30.124 95.146 1.00 33.72 559 ALA A C 1
ATOM 4106 O O . ALA A 1 559 ? -12.725 -30.696 96.231 1.00 33.72 559 ALA A O 1
ATOM 4107 N N . PRO A 1 560 ? -11.766 -29.945 94.356 1.00 51.97 560 PRO A N 1
ATOM 4108 C CA . PRO A 1 560 ? -11.587 -29.119 93.147 1.00 51.97 560 PRO A CA 1
ATOM 4109 C C . PRO A 1 560 ? -10.642 -29.673 92.028 1.00 51.97 560 PRO A C 1
ATOM 4111 O O . PRO A 1 560 ? -10.137 -30.789 92.112 1.00 51.97 560 PRO A O 1
ATOM 4114 N N . ASP A 1 561 ? -10.451 -28.845 90.989 1.00 36.06 561 ASP A N 1
ATOM 4115 C CA . ASP A 1 561 ? -9.290 -28.590 90.095 1.00 36.06 561 ASP A CA 1
ATOM 4116 C C . ASP A 1 561 ? -8.265 -29.698 89.744 1.00 36.06 561 ASP A C 1
ATOM 4118 O O . ASP A 1 561 ? -7.660 -30.310 90.621 1.00 36.06 561 ASP A O 1
ATOM 4122 N N . THR A 1 562 ? -7.931 -29.844 88.447 1.00 36.38 562 THR A N 1
ATOM 4123 C CA . THR A 1 562 ? -6.803 -29.107 87.802 1.00 36.38 562 THR A CA 1
ATOM 4124 C C . THR A 1 562 ? -6.598 -29.478 86.320 1.00 36.38 562 THR A C 1
ATOM 4126 O O . THR A 1 562 ? -6.552 -30.660 85.989 1.00 36.38 562 THR A O 1
ATOM 4129 N N . GLU A 1 563 ? -6.394 -28.438 85.504 1.00 38.56 563 GLU A N 1
ATOM 4130 C CA . GLU A 1 563 ? -5.364 -28.255 84.453 1.00 38.56 563 GLU A CA 1
ATOM 4131 C C . GLU A 1 563 ? -5.146 -29.286 83.308 1.00 38.56 563 GLU A C 1
ATOM 4133 O O . GLU A 1 563 ? -4.761 -30.438 83.499 1.00 38.56 563 GLU A O 1
ATOM 4138 N N . ASP A 1 564 ? -5.268 -28.720 82.101 1.00 33.50 564 ASP A N 1
ATOM 4139 C CA . ASP A 1 564 ? -4.280 -28.695 81.009 1.00 33.50 564 ASP A CA 1
ATOM 4140 C C . ASP A 1 564 ? -4.112 -29.831 79.970 1.00 33.50 564 ASP A C 1
ATOM 4142 O O . ASP A 1 564 ? -3.747 -30.977 80.232 1.00 33.50 564 ASP A O 1
ATOM 4146 N N . ASP A 1 565 ? -4.232 -29.338 78.732 1.00 33.34 565 ASP A N 1
ATOM 4147 C CA . ASP A 1 565 ? -3.321 -29.487 77.594 1.00 33.34 565 ASP A CA 1
ATOM 4148 C C . ASP A 1 565 ? -3.414 -30.641 76.575 1.00 33.34 565 ASP A C 1
ATOM 4150 O O . ASP A 1 565 ? -3.231 -31.828 76.839 1.00 33.34 565 ASP A O 1
ATOM 4154 N N . GLU A 1 566 ? -3.488 -30.146 75.333 1.00 35.41 566 GLU A N 1
ATOM 4155 C CA . GLU A 1 566 ? -2.876 -30.642 74.100 1.00 35.41 566 GLU A CA 1
ATOM 4156 C C . GLU A 1 566 ? -3.479 -31.859 73.372 1.00 35.41 566 GLU A C 1
ATOM 4158 O O . GLU A 1 566 ? -3.793 -32.928 73.896 1.00 35.41 566 GLU A O 1
ATOM 4163 N N . ALA A 1 567 ? -3.585 -31.662 72.057 1.00 35.66 567 ALA A N 1
ATOM 4164 C CA . ALA A 1 567 ? -3.904 -32.672 71.053 1.00 35.66 567 ALA A CA 1
ATOM 4165 C C . ALA A 1 567 ? -2.587 -33.422 70.672 1.00 35.66 567 ALA A C 1
ATOM 4167 O O . ALA A 1 567 ? -1.633 -33.399 71.451 1.00 35.66 567 ALA A O 1
ATOM 4168 N N . PRO A 1 568 ? -2.402 -34.045 69.483 1.00 58.75 568 PRO A N 1
ATOM 4169 C CA . PRO A 1 568 ? -3.345 -34.453 68.429 1.00 58.75 568 PRO A CA 1
ATOM 4170 C C . PRO A 1 568 ? -3.119 -35.917 67.926 1.00 58.75 568 PRO A C 1
ATOM 4172 O O . PRO A 1 568 ? -2.411 -36.709 68.540 1.00 58.75 568 PRO A O 1
ATOM 4175 N N . VAL A 1 569 ? -3.626 -36.215 66.712 1.00 32.06 569 VAL A N 1
ATOM 4176 C CA . VAL A 1 569 ? -3.052 -37.137 65.685 1.00 32.06 569 VAL A CA 1
ATOM 4177 C C . VAL A 1 569 ? -3.705 -38.536 65.475 1.00 32.06 569 VAL A C 1
ATOM 4179 O O . VAL A 1 569 ? -3.601 -39.448 66.284 1.00 32.06 569 VAL A O 1
ATOM 4182 N N . TYR A 1 570 ? -4.202 -38.708 64.234 1.00 30.27 570 TYR A N 1
ATOM 4183 C CA . TYR A 1 570 ? -4.265 -39.916 63.370 1.00 30.27 570 TYR A CA 1
ATOM 4184 C C . TYR A 1 570 ? -5.462 -40.903 63.314 1.00 30.27 570 TYR A C 1
ATOM 4186 O O . TYR A 1 570 ? -5.589 -41.838 64.094 1.00 30.27 570 TYR A O 1
ATOM 4194 N N . THR A 1 571 ? -6.124 -40.833 62.144 1.00 32.94 571 THR A N 1
ATOM 4195 C CA . THR A 1 571 ? -6.439 -41.924 61.181 1.00 32.94 571 THR A CA 1
ATOM 4196 C C . THR A 1 571 ? -7.321 -43.117 61.555 1.00 32.94 571 THR A C 1
ATOM 4198 O O . THR A 1 571 ? -7.063 -43.839 62.510 1.00 32.94 571 THR A O 1
ATOM 4201 N N . GLY A 1 572 ? -8.167 -43.507 60.590 1.00 28.56 572 GLY A N 1
ATOM 4202 C CA . GLY A 1 572 ? -8.455 -44.927 60.348 1.00 28.56 572 GLY A CA 1
ATOM 4203 C C . GLY A 1 572 ? -9.765 -45.198 59.613 1.00 28.56 572 GLY A C 1
ATOM 4204 O O . GLY A 1 572 ? -10.807 -45.315 60.242 1.00 28.56 572 GLY A O 1
ATOM 4205 N N . ALA A 1 573 ? -9.715 -45.351 58.287 1.00 34.56 573 ALA A N 1
ATOM 4206 C CA . ALA A 1 573 ? -10.857 -45.800 57.482 1.00 34.56 573 ALA A CA 1
ATOM 4207 C C . ALA A 1 573 ? -11.338 -47.220 57.853 1.00 34.56 573 ALA A C 1
ATOM 4209 O O . ALA A 1 573 ? -10.534 -48.020 58.325 1.00 34.56 573 ALA A O 1
ATOM 4210 N N . VAL A 1 574 ? -12.581 -47.583 57.489 1.00 31.52 574 VAL A N 1
ATOM 4211 C CA . VAL A 1 574 ? -12.907 -48.887 56.861 1.00 31.52 574 VAL A CA 1
ATOM 4212 C C . VAL A 1 574 ? -14.277 -48.862 56.147 1.00 31.52 574 VAL A C 1
ATOM 4214 O O . VAL A 1 574 ? -15.201 -48.155 56.524 1.00 31.52 574 VAL A O 1
ATOM 4217 N N . LEU A 1 575 ? -14.338 -49.652 55.075 1.00 31.66 575 LEU A N 1
ATOM 4218 C CA . LEU A 1 575 ? -15.329 -49.794 54.007 1.00 31.66 575 LEU A CA 1
ATOM 4219 C C . LEU A 1 575 ? -16.776 -50.198 54.402 1.00 31.66 575 LEU A C 1
ATOM 4221 O O . LEU A 1 575 ? -16.956 -51.027 55.289 1.00 31.66 575 LEU A O 1
ATOM 4225 N N . GLY A 1 576 ? -17.745 -49.898 53.512 1.00 30.22 576 GLY A N 1
ATOM 4226 C CA . GLY A 1 576 ? -18.244 -50.969 52.615 1.00 30.22 576 GLY A CA 1
ATOM 4227 C C . GLY A 1 576 ? -19.741 -51.064 52.238 1.00 30.22 576 GLY A C 1
ATOM 4228 O O . GLY A 1 576 ? -20.557 -51.397 53.087 1.00 30.22 576 GLY A O 1
ATOM 4229 N N . CYS A 1 577 ? -20.015 -51.021 50.913 1.00 29.00 577 CYS A N 1
ATOM 4230 C CA . CYS A 1 577 ? -21.163 -51.637 50.186 1.00 29.00 577 CYS A CA 1
ATOM 4231 C C . CYS A 1 577 ? -22.586 -51.044 50.425 1.00 29.00 577 CYS A C 1
ATOM 4233 O O . CYS A 1 577 ? -22.872 -50.579 51.515 1.00 29.00 577 CYS A O 1
ATOM 4235 N N . SER A 1 578 ? -23.593 -51.066 49.523 1.00 34.91 578 SER A N 1
ATOM 4236 C CA . SER A 1 578 ? -23.780 -51.471 48.097 1.00 34.91 578 SER A CA 1
ATOM 4237 C C . SER A 1 578 ? -25.262 -51.185 47.677 1.00 34.91 578 SER A C 1
ATOM 4239 O O . SER A 1 578 ? -26.071 -50.954 48.566 1.00 34.91 578 SER A O 1
ATOM 4241 N N . CYS A 1 579 ? -25.778 -51.231 46.428 1.00 27.14 579 CYS A N 1
ATOM 4242 C CA . CYS A 1 579 ? -25.256 -51.505 45.069 1.00 27.14 579 CYS A CA 1
ATOM 4243 C C . CYS A 1 579 ? -26.274 -51.082 43.964 1.00 27.14 579 CYS A C 1
ATOM 4245 O O . CYS A 1 579 ? -27.401 -51.564 44.017 1.00 27.14 579 CYS A O 1
ATOM 4247 N N . SER A 1 580 ? -25.827 -50.431 42.869 1.00 34.94 580 SER A N 1
ATOM 4248 C CA . SER A 1 580 ? -26.402 -50.473 41.480 1.00 34.94 580 SER A CA 1
ATOM 4249 C C . SER A 1 580 ? -27.849 -49.961 41.231 1.00 34.94 580 SER A C 1
ATOM 4251 O O . SER A 1 580 ? -28.670 -49.977 42.133 1.00 34.94 580 SER A O 1
ATOM 4253 N N . VAL A 1 581 ? -28.276 -49.490 40.044 1.00 36.84 581 VAL A N 1
ATOM 4254 C CA . VAL A 1 581 ? -27.984 -49.810 38.613 1.00 36.84 581 VAL A CA 1
ATOM 4255 C C . VAL A 1 581 ? -28.077 -48.487 37.801 1.00 36.84 581 VAL A C 1
ATOM 4257 O O . VAL A 1 581 ? -28.973 -47.710 38.095 1.00 36.84 581 VAL A O 1
ATOM 4260 N N . GLY A 1 582 ? -27.184 -48.071 36.881 1.00 32.66 582 GLY A N 1
ATOM 4261 C CA . GLY A 1 582 ? -26.766 -48.648 35.576 1.00 32.66 582 GLY A CA 1
ATOM 4262 C C . GLY A 1 582 ? -27.625 -48.045 34.433 1.00 32.66 582 GLY A C 1
ATOM 4263 O O . GLY A 1 582 ? -28.841 -48.080 34.551 1.00 32.66 582 GLY A O 1
ATOM 4264 N N . ARG A 1 583 ? -27.128 -47.467 33.321 1.00 33.25 583 ARG A N 1
ATOM 4265 C CA . ARG A 1 583 ? -26.010 -47.774 32.383 1.00 33.25 583 ARG A CA 1
ATOM 4266 C C . ARG A 1 583 ? -25.501 -46.456 31.725 1.00 33.25 583 ARG A C 1
ATOM 4268 O O . ARG A 1 583 ? -26.326 -45.577 31.540 1.00 33.25 583 ARG A O 1
ATOM 4275 N N . ALA A 1 584 ? -24.207 -46.191 31.472 1.00 31.94 584 ALA A N 1
ATOM 4276 C CA . ALA A 1 584 ? -23.221 -46.838 30.567 1.00 31.94 584 ALA A CA 1
ATOM 4277 C C . ALA A 1 584 ? -23.407 -46.436 29.065 1.00 31.94 584 ALA A C 1
ATOM 4279 O O . ALA A 1 584 ? -24.536 -46.497 28.595 1.00 31.94 584 ALA A O 1
ATOM 4280 N N . SER A 1 585 ? -22.381 -46.105 28.245 1.00 32.84 585 SER A N 1
ATOM 4281 C CA . SER A 1 585 ? -20.910 -46.218 28.436 1.00 32.84 585 SER A CA 1
ATOM 4282 C C . SER A 1 585 ? -20.047 -45.732 27.227 1.00 32.84 585 SER A C 1
ATOM 4284 O O . SER A 1 585 ? -20.581 -45.698 26.125 1.00 32.84 585 SER A O 1
ATOM 4286 N N . ILE A 1 586 ? -18.702 -45.641 27.424 1.00 32.84 586 ILE A N 1
ATOM 4287 C CA . ILE A 1 586 ? -17.573 -45.935 26.463 1.00 32.84 586 ILE A CA 1
ATOM 4288 C C . ILE A 1 586 ? -17.209 -44.837 25.420 1.00 32.84 586 ILE A C 1
ATOM 4290 O O . ILE A 1 586 ? -18.116 -44.318 24.790 1.00 32.84 586 ILE A O 1
ATOM 4294 N N . VAL A 1 587 ? -15.943 -44.462 25.101 1.00 28.25 587 VAL A N 1
ATOM 4295 C CA . VAL A 1 587 ? -14.526 -44.731 25.545 1.00 28.25 587 VAL A CA 1
ATOM 4296 C C . VAL A 1 587 ? -13.666 -43.549 25.005 1.00 28.25 587 VAL A C 1
ATOM 4298 O O . VAL A 1 587 ? -13.949 -43.107 23.900 1.00 28.25 587 VAL A O 1
ATOM 4301 N N . SER A 1 588 ? -12.763 -42.864 25.730 1.00 30.62 588 SER A N 1
ATOM 4302 C CA . SER A 1 588 ? -11.449 -43.199 26.354 1.00 30.62 588 SER A CA 1
ATOM 4303 C C . SER A 1 588 ? -10.199 -43.194 25.423 1.00 30.62 588 SER A C 1
ATOM 4305 O O . SER A 1 588 ? -10.335 -43.490 24.240 1.00 30.62 588 SER A O 1
ATOM 4307 N N . PRO A 1 589 ? -8.984 -42.850 25.935 1.00 68.38 589 PRO A N 1
ATOM 4308 C CA . PRO A 1 589 ? -7.925 -42.160 25.168 1.00 68.38 589 PRO A CA 1
ATOM 4309 C C . PRO A 1 589 ? -6.569 -42.913 25.114 1.00 68.38 589 PRO A C 1
ATOM 4311 O O . PRO A 1 589 ? -6.474 -44.051 25.573 1.00 68.38 589 PRO A O 1
ATOM 4314 N N . HIS A 1 590 ? -5.486 -42.256 24.654 1.00 29.69 590 HIS A N 1
ATOM 4315 C CA . HIS A 1 590 ? -4.106 -42.676 24.965 1.00 29.69 590 HIS A CA 1
ATOM 4316 C C . HIS A 1 590 ? -3.079 -41.521 25.045 1.00 29.69 590 HIS A C 1
ATOM 4318 O O . HIS A 1 590 ? -3.083 -40.613 24.223 1.00 29.69 590 HIS A O 1
ATOM 4324 N N . GLN A 1 591 ? -2.181 -41.596 26.036 1.00 33.31 591 GLN A N 1
ATOM 4325 C CA . GLN A 1 591 ? -1.003 -40.729 26.249 1.00 33.31 591 GLN A CA 1
ATOM 4326 C C . GLN A 1 591 ? 0.257 -41.268 25.526 1.00 33.31 591 GLN A C 1
ATOM 4328 O O . GLN A 1 591 ? 0.338 -42.488 25.351 1.00 33.31 591 GLN A O 1
ATOM 4333 N N . LEU A 1 592 ? 1.293 -40.430 25.291 1.00 31.50 592 LEU A N 1
ATOM 4334 C CA . LEU A 1 592 ? 2.584 -40.435 26.048 1.00 31.50 592 LEU A CA 1
ATOM 4335 C C . LEU A 1 592 ? 3.754 -39.655 25.387 1.00 31.50 592 LEU A C 1
ATOM 4337 O O . LEU A 1 592 ? 4.037 -39.854 24.212 1.00 31.50 592 LEU A O 1
ATOM 4341 N N . GLY A 1 593 ? 4.544 -38.950 26.220 1.00 28.06 593 GLY A N 1
ATOM 4342 C CA . GLY A 1 593 ? 5.965 -38.594 25.985 1.00 28.06 593 GLY A CA 1
ATOM 4343 C C . GLY A 1 593 ? 6.242 -37.196 25.388 1.00 28.06 593 GLY A C 1
ATOM 4344 O O . GLY A 1 593 ? 5.656 -36.851 24.377 1.00 28.06 593 GLY A O 1
ATOM 4345 N N . GLY A 1 594 ? 7.138 -36.342 25.911 1.00 29.64 594 GLY A N 1
ATOM 4346 C CA . GLY A 1 594 ? 7.861 -36.357 27.195 1.00 29.64 594 GLY A CA 1
ATOM 4347 C C . GLY A 1 594 ? 9.395 -36.505 27.126 1.00 29.64 594 GLY A C 1
ATOM 4348 O O . GLY A 1 594 ? 9.884 -37.611 27.329 1.00 29.64 594 GLY A O 1
ATOM 4349 N N . LEU A 1 595 ? 10.125 -35.393 26.927 1.00 28.22 595 LEU A N 1
ATOM 4350 C CA . LEU A 1 595 ? 11.514 -35.063 27.361 1.00 28.22 595 LEU A CA 1
ATOM 4351 C C . LEU A 1 595 ? 11.753 -33.583 26.935 1.00 28.22 595 LEU A C 1
ATOM 4353 O O . LEU A 1 595 ? 11.450 -33.257 25.798 1.00 28.22 595 LEU A O 1
ATOM 4357 N N . ALA A 1 596 ? 12.055 -32.590 27.786 1.00 34.06 596 ALA A N 1
ATOM 4358 C CA . ALA A 1 596 ? 13.297 -32.319 28.538 1.00 34.06 596 ALA A CA 1
ATOM 4359 C C . ALA A 1 596 ? 14.551 -32.186 27.624 1.00 34.06 596 ALA A C 1
ATOM 4361 O O . ALA A 1 596 ? 14.744 -33.028 26.757 1.00 34.06 596 ALA A O 1
ATOM 4362 N N . LEU A 1 597 ? 15.470 -31.214 27.788 1.00 33.03 597 LEU A N 1
ATOM 4363 C CA . LEU A 1 597 ? 15.988 -30.663 29.054 1.00 33.03 597 LEU A CA 1
ATOM 4364 C C . LEU A 1 597 ? 16.905 -29.401 28.865 1.00 33.03 597 LEU A C 1
ATOM 4366 O O . LEU A 1 597 ? 17.791 -29.464 28.024 1.00 33.03 597 LEU A O 1
ATOM 4370 N N . PHE A 1 598 ? 16.822 -28.395 29.770 1.00 31.73 598 PHE A N 1
ATOM 4371 C CA . PHE A 1 598 ? 17.923 -27.488 30.253 1.00 31.73 598 PHE A CA 1
ATOM 4372 C C . PHE A 1 598 ? 18.605 -26.481 29.277 1.00 31.73 598 PHE A C 1
ATOM 4374 O O . PHE A 1 598 ? 18.648 -26.711 28.082 1.00 31.73 598 PHE A O 1
ATOM 4381 N N . MET A 1 599 ? 19.261 -25.376 29.695 1.00 32.00 599 MET A N 1
ATOM 4382 C CA . MET A 1 599 ? 19.321 -24.564 30.943 1.00 32.00 599 MET A CA 1
ATOM 4383 C C . MET A 1 599 ? 20.058 -23.235 30.622 1.00 32.00 599 MET A C 1
ATOM 4385 O O . MET A 1 599 ? 21.016 -23.266 29.855 1.00 32.00 599 MET A O 1
ATOM 4389 N N . GLY A 1 600 ? 19.751 -22.110 31.287 1.00 29.61 600 GLY A N 1
ATOM 4390 C CA . GLY A 1 600 ? 20.586 -20.892 31.199 1.00 29.61 600 GLY A CA 1
ATOM 4391 C C . GLY A 1 600 ? 20.081 -19.731 32.064 1.00 29.61 600 GLY A C 1
ATOM 4392 O O . GLY A 1 600 ? 19.037 -19.165 31.779 1.00 29.61 600 GLY A O 1
ATOM 4393 N N . LEU A 1 601 ? 20.792 -19.390 33.145 1.00 34.00 601 LEU A N 1
ATOM 4394 C CA . LEU A 1 601 ? 20.312 -18.506 34.223 1.00 34.00 601 LEU A CA 1
ATOM 4395 C C . LEU A 1 601 ? 21.262 -17.315 34.499 1.00 34.00 601 LEU A C 1
ATOM 4397 O O . LEU A 1 601 ? 22.468 -17.522 34.619 1.00 34.00 601 LEU A O 1
ATOM 4401 N N . LEU A 1 602 ? 20.667 -16.147 34.816 1.00 33.41 602 LEU A N 1
ATOM 4402 C CA . LEU A 1 602 ? 21.190 -15.058 35.688 1.00 33.41 602 LEU A CA 1
ATOM 4403 C C . LEU A 1 602 ? 22.219 -14.039 35.061 1.00 33.41 602 LEU A C 1
ATOM 4405 O O . LEU A 1 602 ? 22.688 -14.259 33.952 1.00 33.41 602 LEU A O 1
ATOM 4409 N N . PRO A 1 603 ? 22.516 -12.859 35.684 1.00 53.09 603 PRO A N 1
ATOM 4410 C CA . PRO A 1 603 ? 21.666 -11.653 35.553 1.00 53.09 603 PRO A CA 1
ATOM 4411 C C . PRO A 1 603 ? 22.419 -10.275 35.554 1.00 53.09 603 PRO A C 1
ATOM 4413 O O . PRO A 1 603 ? 23.638 -10.196 35.670 1.00 53.09 603 PRO A O 1
ATOM 4416 N N . LEU A 1 604 ? 21.651 -9.169 35.609 1.00 31.95 604 LEU A N 1
ATOM 4417 C CA . LEU A 1 604 ? 21.989 -7.846 36.201 1.00 31.95 604 LEU A CA 1
ATOM 4418 C C . LEU A 1 604 ? 23.159 -6.998 35.634 1.00 31.95 604 LEU A C 1
ATOM 4420 O O . LEU A 1 604 ? 24.321 -7.223 35.976 1.00 31.95 604 LEU A O 1
ATOM 4424 N N . ARG A 1 605 ? 22.829 -5.796 35.107 1.00 30.61 605 ARG A N 1
ATOM 4425 C CA . ARG A 1 605 ? 23.468 -4.531 35.567 1.00 30.61 605 ARG A CA 1
ATOM 4426 C C . ARG A 1 605 ? 22.742 -3.223 35.192 1.00 30.61 605 ARG A C 1
ATOM 4428 O O . ARG A 1 605 ? 22.705 -2.816 34.041 1.00 30.61 605 ARG A O 1
ATOM 4435 N N . ARG A 1 606 ? 22.326 -2.455 36.211 1.00 38.53 606 ARG A N 1
ATOM 4436 C CA . ARG A 1 606 ? 22.080 -0.996 36.113 1.00 38.53 606 ARG A CA 1
ATOM 4437 C C . ARG A 1 606 ? 23.402 -0.234 35.907 1.00 38.53 606 ARG A C 1
ATOM 4439 O O . ARG A 1 606 ? 24.305 -0.450 36.721 1.00 38.53 606 ARG A O 1
ATOM 4446 N N . ARG A 1 607 ? 23.448 0.791 35.030 1.00 33.38 607 ARG A N 1
ATOM 4447 C CA . ARG A 1 607 ? 23.893 2.166 35.408 1.00 33.38 607 ARG A CA 1
ATOM 4448 C C . ARG A 1 607 ? 23.822 3.254 34.309 1.00 33.38 607 ARG A C 1
ATOM 4450 O O . ARG A 1 607 ? 24.627 3.259 33.395 1.00 33.38 607 ARG A O 1
ATOM 4457 N N . ARG A 1 608 ? 23.062 4.305 34.656 1.00 34.53 608 ARG A N 1
ATOM 4458 C CA . ARG A 1 608 ? 23.350 5.757 34.530 1.00 34.53 608 ARG A CA 1
ATOM 4459 C C . ARG A 1 608 ? 23.514 6.427 33.156 1.00 34.53 608 ARG A C 1
ATOM 4461 O O . ARG A 1 608 ? 24.512 6.265 32.469 1.00 34.53 608 ARG A O 1
ATOM 4468 N N . SER A 1 609 ? 22.643 7.421 32.974 1.00 41.88 609 SER A N 1
ATOM 4469 C CA . SER A 1 609 ? 22.809 8.592 32.114 1.00 41.88 609 SER A CA 1
ATOM 4470 C C . SER A 1 609 ? 24.133 9.349 32.298 1.00 41.88 609 SER A C 1
ATOM 4472 O O . SER A 1 609 ? 24.672 9.460 33.410 1.00 41.88 609 SER A O 1
ATOM 4474 N N . ARG A 1 610 ? 24.573 10.015 31.220 1.00 40.28 610 ARG A N 1
ATOM 4475 C CA . ARG A 1 610 ? 25.268 11.306 31.319 1.00 40.28 610 ARG A CA 1
ATOM 4476 C C . ARG A 1 610 ? 25.176 12.126 30.028 1.00 40.28 610 ARG A C 1
ATOM 4478 O O . ARG A 1 610 ? 25.717 11.741 29.005 1.00 40.28 610 ARG A O 1
ATOM 4485 N N . SER A 1 611 ? 24.566 13.304 30.127 1.00 46.75 611 SER A N 1
ATOM 4486 C CA . SER A 1 611 ? 24.687 14.375 29.131 1.00 46.75 611 SER A CA 1
ATOM 4487 C C . SER A 1 611 ? 26.081 15.019 29.193 1.00 46.75 611 SER A C 1
ATOM 4489 O O . SER A 1 611 ? 26.550 15.316 30.300 1.00 46.75 611 SER A O 1
ATOM 4491 N N . LYS A 1 612 ? 26.710 15.275 28.032 1.00 44.00 612 LYS A N 1
ATOM 4492 C CA . LYS A 1 612 ? 27.124 16.631 27.604 1.00 44.00 612 LYS A CA 1
ATOM 4493 C C . LYS A 1 612 ? 27.837 16.674 26.241 1.00 44.00 612 LYS A C 1
ATOM 4495 O O . LYS A 1 612 ? 28.844 16.006 26.058 1.00 44.00 612 LYS A O 1
ATOM 4500 N N . ALA A 1 613 ? 27.326 17.574 25.400 1.00 47.41 613 ALA A N 1
ATOM 4501 C CA . ALA A 1 613 ? 27.949 18.331 24.309 1.00 47.41 613 ALA A CA 1
ATOM 4502 C C . ALA A 1 613 ? 29.468 18.203 24.064 1.00 47.41 613 ALA A C 1
ATOM 4504 O O . ALA A 1 613 ? 30.270 18.454 24.970 1.00 47.41 613 ALA A O 1
ATOM 4505 N N . THR A 1 614 ? 29.831 18.076 22.784 1.00 46.41 614 THR A N 1
ATOM 4506 C CA . THR A 1 614 ? 30.417 19.223 22.054 1.00 46.41 614 THR A CA 1
ATOM 4507 C C . THR A 1 614 ? 29.687 19.401 20.731 1.00 46.41 614 THR A C 1
ATOM 4509 O O . THR A 1 614 ? 29.127 18.381 20.283 1.00 46.41 614 THR A O 1
#

pLDDT: mean 75.61, std 21.62, range [27.14, 98.62]

Secondary structure (DSSP, 8-state):
--------------PPP-----EE---SS--EEEETTSTTSPPP-----SSPB--PPTT-EEEEEEEEEEEETTEEEEEEEEESSS-EEESS---PPPSS--SS---SS-EEEEEES-EEGGG-SS-EEEEEEES-TTS-EEEEEEEEEEETTSS-EEEEEEEEETTT--EEEEEEE---S-TTTGGGTS-EEEEE-SS-EEEEEESS----TTEEEEEEPPPTT----------------------------PPPPPPPPS----SSSSS--TTT-S-TT-TT--TT----SSSS-TT-SSSSSTTS-SS-SS--TTTT-S-TT-TTSSTT----SSSS-SS-SS-SSTT--SS-SS--TTTT-S-TT-TT-STT----SSSS-TT-SS-SS----SSSSS--TTTT-S-TT-TT-STTPPP-SSSS-SS-SS-SS----SSSSS--TTTT-S-TTSTT-STT----TTSS-SSSSS-TT----SSSSS--TTTT-S-TT-TT-STT----TTSS--SSSSS-------------------------------------------------------------------------------------------

Radius of gyration: 56.02 Å; Cα contacts (8 Å, |Δi|>4): 1122; chains: 1; bounding box: 112×108×199 Å

Mean predicted aligned error: 23.52 Å